Protein AF-A0A3C0DWE8-F1 (afdb_monomer)

Radius of gyration: 32.9 Å; Cα contacts (8 Å, |Δi|>4): 501; chains: 1; bounding box: 62×94×126 Å

Secondary structure (DSSP, 8-state):
-------------------------------PPPP-------PPPP-----------------------------------------------PPP---------------------------------------EEEEEE-S-TTTHHHHHHHHTTSS--STT---HHHHHHT-EEEEEE--HHHHHHHHHTTS-SEEEEETTTTHHHHTTS-EEEEEEEE--SS-EEEEEETT--SGGGGTTSEEEE-TTSHHHHHHHHHHHHTT--GGGSEEEE--HHHHHHHHHTT-TT-SEEEEETTHHHHHHHH-TTEEEEEEGGGSTTTS-EEEEEEHHHHTSTTHHHHHHHHHHHHHHHHHHHHSTTTHHHHHHHHHHTT-SS--

pLDDT: mean 72.61, std 31.86, range [21.22, 98.81]

Nearest PDB structures (foldseek):
  6ssy-assembly2_B  TM=7.743E-01  e=1.426E-15  Escherichia coli K-12
  3uif-assembly1_A  TM=6.986E-01  e=6.547E-12  Methylobacillus flagellatus KT
  4gvo-assembly2_B  TM=5.939E-01  e=5.013E-10  Listeria monocytogenes EGD-e
  5uh0-assembly3_B-2  TM=6.344E-01  e=5.886E-08  Yersinia pestis
  4c0r-assembly1_A  TM=5.303E-01  e=1.249E-06  Streptococcus mutans

Sequence (383 aa):
MRCELRHVSHARWLEPIARCRRLSSLSTLAIPRLPTSSTRYLVWPKGWKWRKTVQASRRRPRKKEATAFCRNRFSLFPGEGDFFGPILIINSKMKYIKEKTTWSVLLGCVALITINGCGNQQSTPSEGADVKTIPSFSLAWSEYPSWSVFGVADMTGVINGKKGELGPVEEKWGVDIELKEAEYDPCLAMYGAGQCDAVCITNMDILSPATGRPGVMILPTSTSDGADACLVTADIKSIQDLKGKKVYGLEKSVSEYCFVRNLELLNQKEEDFEFANMDPGAAALAMQQKQAAQQAIVVWNPFVMETLGKREDVRVLFDSTKIPNEIIDSVVVAKASLEKKGGEAFACAVIEAYYEVNKALADTAKRDETLIAIGEKFSNLGL

Structure (mmCIF, N/CA/C/O backbone):
data_AF-A0A3C0DWE8-F1
#
_entry.id   AF-A0A3C0DWE8-F1
#
loop_
_atom_site.group_PDB
_atom_site.id
_atom_site.type_symbol
_atom_site.label_atom_id
_atom_site.label_alt_id
_atom_site.label_comp_id
_atom_site.label_asym_id
_atom_site.label_entity_id
_atom_site.label_seq_id
_atom_site.pdbx_PDB_ins_code
_atom_site.Cartn_x
_atom_site.Cartn_y
_atom_site.Cartn_z
_atom_site.occupancy
_atom_site.B_iso_or_equiv
_atom_site.auth_seq_id
_atom_site.auth_comp_id
_atom_site.auth_asym_id
_atom_site.auth_atom_id
_atom_site.pdbx_PDB_model_num
ATOM 1 N N . MET A 1 1 ? -27.548 -38.115 9.853 1.00 34.09 1 MET A N 1
ATOM 2 C CA . MET A 1 1 ? -26.412 -39.024 9.574 1.00 34.09 1 MET A CA 1
ATOM 3 C C . MET A 1 1 ? -25.131 -38.343 10.027 1.00 34.09 1 MET A C 1
ATOM 5 O O . MET A 1 1 ? -25.074 -37.123 9.992 1.00 34.09 1 MET A O 1
ATOM 9 N N . ARG A 1 2 ? -24.195 -39.120 10.578 1.00 23.36 2 ARG A N 1
ATOM 10 C CA . ARG A 1 2 ? -23.039 -38.660 11.359 1.00 23.36 2 ARG A CA 1
ATOM 11 C C . ARG A 1 2 ? -22.029 -37.847 10.549 1.00 23.36 2 ARG A C 1
ATOM 13 O O . ARG A 1 2 ? -21.766 -38.142 9.392 1.00 23.36 2 ARG A O 1
ATOM 20 N N . CYS A 1 3 ? -21.453 -36.887 11.262 1.00 21.22 3 CYS A N 1
ATOM 21 C CA . CYS A 1 3 ? -20.235 -36.149 10.971 1.00 21.22 3 CYS A CA 1
ATOM 22 C C . CYS A 1 3 ? -19.016 -37.095 11.026 1.00 21.22 3 CYS A C 1
ATOM 24 O O . CYS A 1 3 ? -18.876 -37.834 12.001 1.00 21.22 3 CYS A O 1
ATOM 26 N N . GLU A 1 4 ? -18.135 -37.052 10.025 1.00 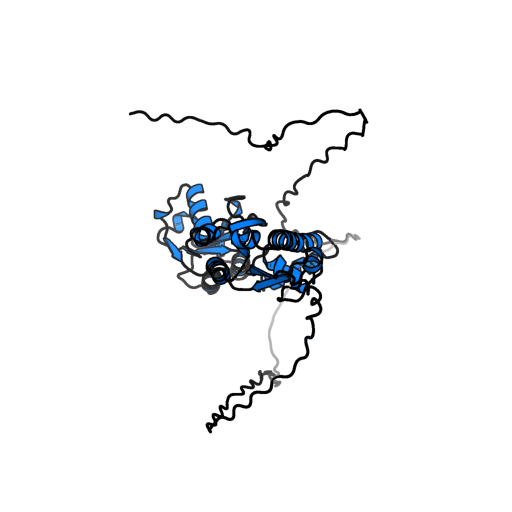23.45 4 GLU A N 1
ATOM 27 C CA . GLU A 1 4 ? -16.753 -37.540 10.134 1.00 23.45 4 GLU A CA 1
ATOM 28 C C . GLU A 1 4 ? -15.798 -36.373 9.857 1.00 23.45 4 GLU A C 1
ATOM 30 O O . GLU A 1 4 ? -15.582 -35.969 8.717 1.00 23.45 4 GLU A O 1
ATOM 35 N N . LEU A 1 5 ? -15.224 -35.837 10.934 1.00 25.58 5 LEU A N 1
ATOM 36 C CA . LEU A 1 5 ? -14.040 -34.985 10.916 1.00 25.58 5 LEU A CA 1
ATOM 37 C C . LEU A 1 5 ? -12.811 -35.885 10.751 1.00 25.58 5 LEU A C 1
ATOM 39 O O . LEU A 1 5 ? -12.548 -36.732 11.607 1.00 25.58 5 LEU A O 1
ATOM 43 N N . ARG A 1 6 ? -12.030 -35.692 9.683 1.00 24.88 6 ARG A N 1
ATOM 44 C CA . ARG A 1 6 ? -10.665 -36.230 9.594 1.00 24.88 6 ARG A CA 1
ATOM 45 C C . ARG A 1 6 ? -9.665 -35.117 9.862 1.00 24.88 6 ARG A C 1
ATOM 47 O O . ARG A 1 6 ? -9.543 -34.174 9.089 1.00 24.88 6 ARG A O 1
ATOM 54 N N . HIS A 1 7 ? -8.940 -35.274 10.965 1.00 26.05 7 HIS A N 1
ATOM 55 C CA . HIS A 1 7 ? -7.689 -34.582 11.235 1.00 26.05 7 HIS A CA 1
ATOM 56 C C . HIS A 1 7 ? -6.673 -34.882 10.125 1.00 26.05 7 HIS A C 1
ATOM 58 O O . HIS A 1 7 ? -6.393 -36.049 9.850 1.00 26.05 7 HIS A O 1
ATOM 64 N N . VAL A 1 8 ? -6.069 -33.842 9.549 1.00 27.02 8 VAL A N 1
ATOM 65 C CA . VAL A 1 8 ? -4.832 -33.964 8.768 1.00 27.02 8 VAL A CA 1
ATOM 66 C C . VAL A 1 8 ? -3.793 -33.030 9.380 1.00 27.02 8 VAL A C 1
ATOM 68 O O . VAL A 1 8 ? -3.957 -31.813 9.426 1.00 27.02 8 VAL A O 1
ATOM 71 N N . SER A 1 9 ? -2.745 -33.644 9.921 1.00 26.23 9 SER A N 1
ATOM 72 C CA . SER A 1 9 ? -1.577 -33.004 10.515 1.00 26.23 9 SER A CA 1
ATOM 73 C C . SER A 1 9 ? -0.694 -32.351 9.451 1.00 26.23 9 SER A C 1
ATOM 75 O O . SER A 1 9 ? -0.442 -32.939 8.400 1.00 26.23 9 SER A O 1
ATOM 77 N N . HIS A 1 10 ? -0.169 -31.170 9.772 1.00 27.11 10 HIS A N 1
ATOM 78 C CA . HIS A 1 10 ? 0.856 -30.462 9.009 1.00 27.11 10 HIS A CA 1
ATOM 79 C C . HIS A 1 10 ? 2.147 -31.286 8.876 1.00 27.11 10 HIS A C 1
ATOM 81 O O . HIS A 1 10 ? 2.723 -31.662 9.894 1.00 27.11 10 HIS A O 1
ATOM 87 N N . ALA A 1 11 ? 2.614 -31.510 7.642 1.00 26.88 11 ALA A N 1
ATOM 88 C CA . ALA A 1 11 ? 4.026 -31.521 7.224 1.00 26.88 11 ALA A CA 1
ATOM 89 C C . ALA A 1 11 ? 4.152 -32.009 5.766 1.00 26.88 11 ALA A C 1
ATOM 91 O O . ALA A 1 11 ? 3.457 -32.937 5.368 1.00 26.88 11 ALA A O 1
ATOM 92 N N . ARG A 1 12 ? 5.137 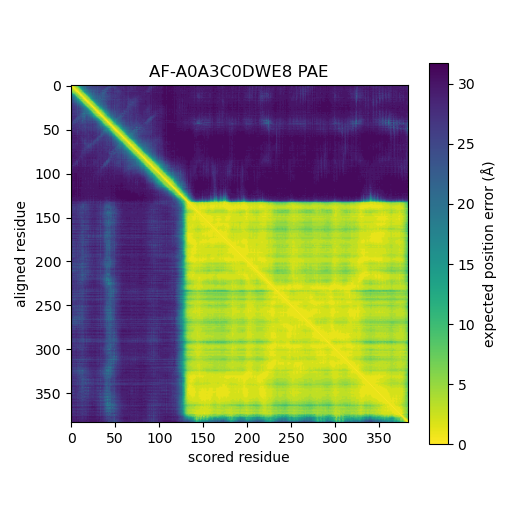-31.454 5.042 1.00 26.88 12 ARG A N 1
ATOM 93 C CA . ARG A 1 12 ? 5.610 -31.779 3.675 1.00 26.88 12 ARG A CA 1
ATOM 94 C C . ARG A 1 12 ? 4.849 -31.161 2.505 1.00 26.88 12 ARG A C 1
ATOM 96 O O . ARG A 1 12 ? 4.025 -31.829 1.902 1.00 26.88 12 ARG A O 1
ATOM 103 N N . TRP A 1 13 ? 5.298 -29.981 2.081 1.00 22.69 13 TRP A N 1
ATOM 104 C CA . TRP A 1 13 ? 5.402 -29.630 0.659 1.00 22.69 13 TRP A CA 1
ATOM 105 C C . TRP A 1 13 ? 6.590 -28.682 0.453 1.00 22.69 13 TRP A C 1
ATOM 107 O O . TRP A 1 13 ? 6.442 -27.470 0.493 1.00 22.69 13 TRP A O 1
ATOM 117 N N . LEU A 1 14 ? 7.781 -29.253 0.272 1.00 26.53 14 LEU A N 1
ATOM 118 C CA . LEU A 1 14 ? 8.934 -28.615 -0.367 1.00 26.53 14 LEU A CA 1
ATOM 119 C C . LEU A 1 14 ? 9.733 -29.732 -1.044 1.00 26.53 14 LEU A C 1
ATOM 121 O O . LEU A 1 14 ? 10.544 -30.381 -0.396 1.00 26.53 14 LEU A O 1
ATOM 125 N N . GLU A 1 15 ? 9.463 -29.987 -2.323 1.00 26.44 15 GLU A N 1
ATOM 126 C CA . GLU A 1 15 ? 10.469 -30.494 -3.262 1.00 26.44 15 GLU A CA 1
ATOM 127 C C . GLU A 1 15 ? 10.006 -30.237 -4.714 1.00 26.44 15 GLU A C 1
ATOM 129 O O . GLU A 1 15 ? 8.834 -30.465 -5.029 1.00 26.44 15 GLU A O 1
ATOM 134 N N . PRO A 1 16 ? 10.886 -29.720 -5.594 1.00 31.20 16 PRO A N 1
ATOM 135 C CA . PRO A 1 16 ? 10.523 -29.308 -6.943 1.00 31.20 16 PRO A CA 1
ATOM 136 C C . PRO A 1 16 ? 10.470 -30.478 -7.934 1.00 31.20 16 PRO A C 1
ATOM 138 O O . PRO A 1 16 ? 11.300 -31.387 -7.939 1.00 31.20 16 PRO A O 1
ATOM 141 N N . ILE A 1 17 ? 9.492 -30.402 -8.835 1.00 26.94 17 ILE A N 1
ATOM 142 C CA . ILE A 1 17 ? 9.317 -31.296 -9.978 1.00 26.94 17 ILE A CA 1
ATOM 143 C C . ILE A 1 17 ? 10.452 -31.045 -10.981 1.00 26.94 17 ILE A C 1
ATOM 145 O O . ILE A 1 17 ? 10.429 -30.076 -11.733 1.00 26.94 17 ILE A O 1
ATOM 149 N N . ALA A 1 18 ? 11.419 -31.959 -11.035 1.00 27.20 18 ALA A N 1
ATOM 150 C CA . ALA A 1 18 ? 12.337 -32.103 -12.160 1.00 27.20 18 ALA A CA 1
ATOM 151 C C . ALA A 1 18 ? 12.324 -33.565 -12.631 1.00 27.20 18 ALA A C 1
ATOM 153 O O . ALA A 1 18 ? 12.910 -34.457 -12.020 1.00 27.20 18 ALA A O 1
ATOM 154 N N . ARG A 1 19 ? 11.631 -33.829 -13.742 1.00 24.64 19 ARG A N 1
ATOM 155 C CA . ARG A 1 19 ? 11.752 -35.076 -14.508 1.00 24.64 19 ARG A CA 1
ATOM 156 C C . ARG A 1 19 ? 11.878 -34.731 -15.986 1.00 24.64 19 ARG A C 1
ATOM 158 O O . ARG A 1 19 ? 10.879 -34.572 -16.673 1.00 24.64 19 ARG A O 1
ATOM 165 N N . CYS A 1 20 ? 13.110 -34.714 -16.485 1.00 23.84 20 CYS A N 1
ATOM 166 C CA . CYS A 1 20 ? 13.383 -35.053 -17.876 1.00 23.84 20 CYS A CA 1
ATOM 167 C C . CYS A 1 20 ? 14.560 -36.036 -17.915 1.00 23.84 20 CYS A C 1
ATOM 169 O O . CYS A 1 20 ? 15.539 -35.898 -17.184 1.00 23.84 20 CYS A O 1
ATOM 171 N N . ARG A 1 21 ? 14.377 -37.125 -18.663 1.00 26.77 21 ARG A N 1
ATOM 172 C CA . ARG A 1 21 ? 15.218 -38.328 -18.663 1.00 26.77 21 ARG A CA 1
ATOM 173 C C . ARG A 1 21 ? 16.456 -38.161 -19.550 1.00 26.77 21 ARG A C 1
ATOM 175 O O . ARG A 1 21 ? 16.325 -37.696 -20.669 1.00 26.77 21 ARG A O 1
ATOM 182 N N . ARG A 1 22 ? 17.552 -38.772 -19.071 1.00 25.89 22 ARG A N 1
ATOM 183 C CA . ARG A 1 22 ? 18.674 -39.425 -19.786 1.00 25.89 22 ARG A CA 1
ATOM 184 C C . ARG A 1 22 ? 19.450 -38.592 -20.810 1.00 25.89 22 ARG A C 1
ATOM 186 O O . ARG A 1 22 ? 18.947 -38.333 -21.889 1.00 25.89 22 ARG A O 1
ATOM 193 N N . LEU A 1 23 ? 20.752 -38.455 -20.553 1.00 26.20 23 LEU A N 1
ATOM 194 C CA . LEU A 1 23 ? 21.802 -39.033 -21.400 1.00 26.20 23 LEU A CA 1
ATOM 195 C C . LEU A 1 23 ? 23.099 -39.223 -20.589 1.00 26.20 23 LEU A C 1
ATOM 197 O O . LEU A 1 23 ? 23.288 -38.655 -19.519 1.00 26.20 23 LEU A O 1
ATOM 201 N N . SER A 1 24 ? 23.886 -40.166 -21.077 1.00 27.47 24 SER A N 1
ATOM 202 C CA . SER A 1 24 ? 25.003 -40.920 -20.508 1.00 27.47 24 SER A CA 1
ATOM 203 C C . SER A 1 24 ? 26.304 -40.158 -20.219 1.00 27.47 24 SER A C 1
ATOM 205 O O . SER A 1 24 ? 26.680 -39.265 -20.964 1.00 27.47 24 SER A O 1
ATOM 207 N N . SER A 1 25 ? 27.024 -40.684 -19.216 1.00 26.20 25 SER A N 1
ATOM 208 C CA . SER A 1 25 ? 28.490 -40.828 -19.100 1.00 26.20 25 SER A CA 1
ATOM 209 C C . SER A 1 25 ? 29.382 -39.592 -19.254 1.00 26.20 25 SER A C 1
ATOM 211 O O . SER A 1 25 ? 29.563 -39.114 -20.366 1.00 26.20 25 SER A O 1
ATOM 213 N N . LEU A 1 26 ? 30.100 -39.224 -18.183 1.00 28.22 26 LEU A N 1
ATOM 214 C CA . LEU A 1 26 ? 31.572 -39.302 -18.116 1.00 28.22 26 LEU A CA 1
ATOM 215 C C . LEU A 1 26 ? 32.127 -38.675 -16.822 1.00 28.22 26 LEU A C 1
ATOM 217 O O . LEU A 1 26 ? 31.764 -37.570 -16.440 1.00 28.22 26 LEU A O 1
ATOM 221 N N . SER A 1 27 ? 33.056 -39.422 -16.217 1.00 28.22 27 SER A N 1
ATOM 222 C CA . SER A 1 27 ? 34.203 -39.001 -15.393 1.00 28.22 27 SER A CA 1
ATOM 223 C C . SER A 1 27 ? 34.008 -38.137 -14.137 1.00 28.22 27 SER A C 1
ATOM 225 O O . SER A 1 27 ? 33.686 -36.956 -14.155 1.00 28.22 27 SER A O 1
ATOM 227 N N . THR A 1 28 ? 34.384 -38.781 -13.036 1.00 28.92 28 THR A N 1
ATOM 228 C CA . THR A 1 28 ? 34.726 -38.297 -11.702 1.00 28.92 28 THR A CA 1
ATOM 229 C C . THR A 1 28 ? 35.660 -37.081 -11.720 1.00 28.92 28 THR A C 1
ATOM 231 O O . THR A 1 28 ? 36.790 -37.171 -12.195 1.00 28.92 28 THR A O 1
ATOM 234 N N . LEU A 1 29 ? 35.233 -35.981 -11.101 1.00 27.66 29 LEU A N 1
ATOM 235 C CA . LEU A 1 29 ? 36.116 -34.926 -10.601 1.00 27.66 29 LEU A CA 1
ATOM 236 C C . LEU A 1 29 ? 35.525 -34.384 -9.297 1.00 27.66 29 LEU A C 1
ATOM 238 O O . LEU A 1 29 ? 34.410 -33.869 -9.258 1.00 27.66 29 LEU A O 1
ATOM 242 N N . ALA A 1 30 ? 36.261 -34.589 -8.207 1.00 28.20 30 ALA A N 1
ATOM 243 C CA . ALA A 1 30 ? 35.917 -34.110 -6.878 1.00 28.20 30 ALA A CA 1
ATOM 244 C C . ALA A 1 30 ? 36.151 -32.594 -6.786 1.00 28.20 30 ALA A C 1
ATOM 246 O O . ALA A 1 30 ? 37.237 -32.123 -7.116 1.00 28.20 30 ALA A O 1
ATOM 247 N N . ILE A 1 31 ? 35.154 -31.848 -6.299 1.00 26.75 31 ILE A N 1
ATOM 248 C CA . ILE A 1 31 ? 35.262 -30.429 -5.920 1.00 26.75 31 ILE A CA 1
ATOM 249 C C . ILE A 1 31 ? 34.577 -30.243 -4.543 1.00 26.75 31 ILE A C 1
ATOM 251 O O . ILE A 1 31 ? 33.601 -30.944 -4.259 1.00 26.75 31 ILE A O 1
ATOM 255 N N . PRO A 1 32 ? 35.111 -29.390 -3.641 1.00 27.88 32 PRO A N 1
ATOM 256 C CA . PRO A 1 32 ? 34.889 -29.468 -2.194 1.00 27.88 32 PRO A CA 1
ATOM 257 C C . PRO A 1 32 ? 33.515 -28.966 -1.730 1.00 27.88 32 PRO A C 1
ATOM 259 O O . PRO A 1 32 ? 32.892 -28.116 -2.362 1.00 27.88 32 PRO A O 1
ATOM 262 N N . ARG A 1 33 ? 33.081 -29.451 -0.557 1.00 26.48 33 ARG A N 1
ATOM 263 C CA . ARG A 1 33 ? 31.878 -28.987 0.156 1.00 26.48 33 ARG A CA 1
ATOM 264 C C . ARG A 1 33 ? 31.981 -27.494 0.496 1.00 26.48 33 ARG A C 1
ATOM 266 O O . ARG A 1 33 ? 32.896 -27.094 1.212 1.00 26.48 33 ARG A O 1
ATOM 273 N N . LEU A 1 34 ? 31.005 -26.707 0.046 1.00 27.05 34 LEU A N 1
ATOM 274 C CA . LEU A 1 34 ? 30.763 -25.342 0.521 1.00 27.05 34 LEU A CA 1
ATOM 275 C C . LEU A 1 34 ? 30.101 -25.368 1.915 1.00 27.05 34 LEU A C 1
ATOM 277 O O . LEU A 1 34 ? 29.286 -26.256 2.183 1.00 27.05 34 LEU A O 1
ATOM 281 N N . PRO A 1 35 ? 30.433 -24.421 2.810 1.00 27.17 35 PRO A N 1
ATOM 282 C CA . PRO A 1 35 ? 29.848 -24.350 4.141 1.00 27.17 35 PRO A CA 1
ATOM 283 C C . PRO A 1 35 ? 28.398 -23.857 4.076 1.00 27.17 35 PRO A C 1
ATOM 285 O O . PRO A 1 35 ? 28.081 -22.873 3.413 1.00 27.17 35 PRO A O 1
ATOM 288 N N . THR A 1 36 ? 27.519 -24.531 4.812 1.00 28.77 36 THR A N 1
ATOM 289 C CA . THR A 1 36 ? 26.145 -24.099 5.080 1.00 28.77 36 THR A CA 1
ATOM 290 C C . THR A 1 36 ? 26.163 -22.839 5.947 1.00 28.77 36 THR A C 1
ATOM 292 O O . THR A 1 36 ? 26.389 -22.929 7.157 1.00 28.77 36 THR A O 1
ATOM 295 N N . SER A 1 37 ? 25.924 -21.667 5.361 1.00 26.41 37 SER A N 1
ATOM 296 C CA . SER A 1 37 ? 25.549 -20.476 6.122 1.00 26.41 37 SER A CA 1
ATOM 297 C C . SER A 1 37 ? 24.045 -20.519 6.388 1.00 26.41 37 SER A C 1
ATOM 299 O O . SER A 1 37 ? 23.213 -20.528 5.485 1.00 26.41 37 SER A O 1
ATOM 301 N N . SER A 1 38 ? 23.688 -20.590 7.664 1.00 26.97 38 SER A N 1
ATOM 302 C CA . SER A 1 38 ? 22.331 -20.362 8.132 1.00 26.97 38 SER A CA 1
ATOM 303 C C . SER A 1 38 ? 21.996 -18.880 7.973 1.00 26.97 38 SER A C 1
ATOM 305 O O . SER A 1 38 ? 22.548 -18.025 8.668 1.00 26.97 38 SER A O 1
ATOM 307 N N . THR A 1 39 ? 21.083 -18.562 7.059 1.00 24.66 39 THR A N 1
ATOM 308 C CA . THR A 1 39 ? 20.461 -17.239 6.983 1.00 24.66 39 THR A CA 1
ATOM 309 C C . THR A 1 39 ? 19.648 -17.031 8.259 1.00 24.66 39 THR A C 1
ATOM 311 O O . THR A 1 39 ? 18.575 -17.607 8.436 1.00 24.66 39 THR A O 1
ATOM 314 N N . ARG A 1 40 ? 20.187 -16.254 9.202 1.00 23.80 40 ARG A N 1
ATOM 315 C CA . ARG A 1 40 ? 19.415 -15.734 10.333 1.00 23.80 40 ARG A CA 1
ATOM 316 C C . ARG A 1 40 ? 18.545 -14.601 9.810 1.00 23.80 40 ARG A C 1
ATOM 318 O O . ARG A 1 40 ? 19.070 -13.569 9.406 1.00 23.80 40 ARG A O 1
ATOM 325 N N . TYR A 1 41 ? 17.234 -14.793 9.842 1.00 24.28 41 TYR A N 1
ATOM 326 C CA . TYR A 1 41 ? 16.282 -13.696 9.724 1.00 24.28 41 TYR A CA 1
ATOM 327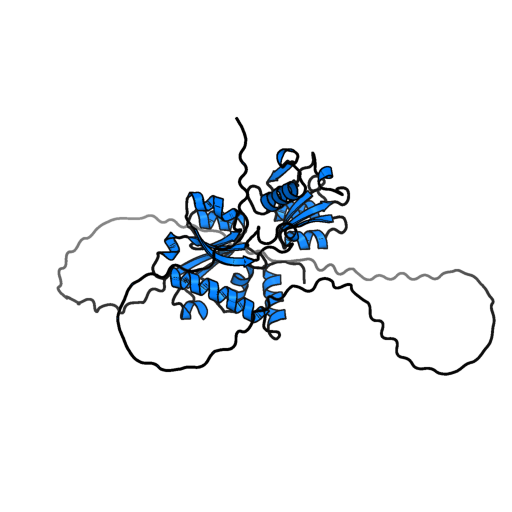 C C . TYR A 1 41 ? 16.474 -12.752 10.916 1.00 24.28 41 TYR A C 1
ATOM 329 O O . TYR A 1 41 ? 16.528 -13.197 12.068 1.00 24.28 41 TYR A O 1
ATOM 337 N N . LEU A 1 42 ? 16.623 -11.456 10.639 1.00 23.64 42 LEU A N 1
ATOM 338 C CA . LEU A 1 42 ? 16.611 -10.425 11.669 1.00 23.64 42 LEU A CA 1
ATOM 339 C C . LEU A 1 42 ? 15.186 -10.309 12.217 1.00 23.64 42 LEU A C 1
ATOM 341 O O . LEU A 1 42 ? 14.267 -9.896 11.519 1.00 23.64 42 LEU A O 1
ATOM 345 N N . VAL A 1 43 ? 15.022 -10.690 13.480 1.00 24.22 43 VAL A N 1
ATOM 346 C CA . VAL A 1 43 ? 13.848 -10.375 14.294 1.00 24.22 43 VAL A CA 1
ATOM 347 C C . VAL A 1 43 ? 14.019 -8.944 14.807 1.00 24.22 43 VAL A C 1
ATOM 349 O O . VAL A 1 43 ? 15.061 -8.620 15.382 1.00 24.22 43 VAL A O 1
ATOM 352 N N . TRP A 1 44 ? 13.009 -8.095 14.613 1.00 25.06 44 TRP A N 1
ATOM 353 C CA . TRP A 1 44 ? 12.985 -6.724 15.128 1.00 25.06 44 TRP A CA 1
ATOM 354 C C . TRP A 1 44 ? 13.130 -6.712 16.665 1.00 25.06 44 TRP A C 1
ATOM 356 O O . TRP A 1 44 ? 12.429 -7.470 17.349 1.00 25.06 44 TRP A O 1
ATOM 366 N N . PRO A 1 45 ? 14.013 -5.890 17.266 1.00 25.95 45 PRO A N 1
ATOM 367 C CA . PRO A 1 45 ? 14.139 -5.854 18.714 1.00 25.95 45 PRO A CA 1
ATOM 368 C C . PRO A 1 45 ? 12.906 -5.204 19.354 1.00 25.95 45 PRO A C 1
ATOM 370 O O . PRO A 1 45 ? 12.600 -4.033 19.131 1.00 25.95 45 PRO A O 1
ATOM 373 N N . LYS A 1 46 ? 12.220 -5.958 20.219 1.00 27.78 46 LYS A N 1
ATOM 374 C CA . LYS A 1 46 ? 11.170 -5.439 21.104 1.00 27.78 46 LYS A CA 1
ATOM 375 C C . LYS A 1 46 ? 11.761 -4.473 22.140 1.00 27.78 46 LYS A C 1
ATOM 377 O O . LYS A 1 46 ? 12.607 -4.867 22.937 1.00 27.78 46 LYS A O 1
ATOM 382 N N . GLY A 1 47 ? 11.200 -3.265 22.204 1.00 28.02 47 GLY A N 1
ATOM 383 C CA . GLY A 1 47 ? 11.159 -2.433 23.409 1.00 28.02 47 GLY A CA 1
ATOM 384 C C . GLY A 1 47 ? 12.306 -1.440 23.582 1.00 28.02 47 GLY A C 1
ATOM 385 O O . GLY A 1 47 ? 13.350 -1.773 24.133 1.00 28.02 47 GLY A O 1
ATOM 386 N N . TRP A 1 48 ? 12.053 -0.174 23.246 1.00 24.39 48 TRP A N 1
ATOM 387 C CA . TRP A 1 48 ? 12.845 0.954 23.737 1.00 24.39 48 TRP A CA 1
ATOM 388 C C . TRP A 1 48 ? 11.961 1.844 24.613 1.00 24.39 48 TRP A C 1
ATOM 390 O O . TRP A 1 48 ? 11.013 2.472 24.152 1.00 24.39 48 TRP A O 1
ATOM 400 N N . LYS A 1 49 ? 12.268 1.867 25.916 1.00 26.88 49 LYS A N 1
ATOM 401 C CA . LYS A 1 49 ? 11.800 2.895 26.852 1.00 26.88 49 LYS A CA 1
ATOM 402 C C . LYS A 1 49 ? 12.869 3.980 26.922 1.00 26.88 49 LYS A C 1
ATOM 404 O O . LYS A 1 49 ? 14.015 3.686 27.259 1.00 26.88 49 LYS A O 1
ATOM 409 N N . TRP A 1 50 ? 12.480 5.225 26.674 1.00 24.02 50 TRP A N 1
ATOM 410 C CA . TRP A 1 50 ? 13.340 6.393 26.842 1.00 24.02 50 TRP A CA 1
ATOM 411 C C . TRP A 1 50 ? 13.803 6.523 28.303 1.00 24.02 50 TRP A C 1
ATOM 413 O O . TRP A 1 50 ? 13.012 6.819 29.199 1.00 24.02 50 TRP A O 1
ATOM 423 N N . ARG A 1 51 ? 15.100 6.306 28.561 1.00 23.48 51 ARG A N 1
ATOM 424 C CA . ARG A 1 51 ? 15.767 6.722 29.805 1.00 23.48 51 ARG A CA 1
ATOM 425 C C . ARG A 1 51 ? 16.489 8.041 29.550 1.00 23.48 51 ARG A C 1
ATOM 427 O O . ARG A 1 51 ? 17.435 8.088 28.774 1.00 23.48 51 ARG A O 1
ATOM 434 N N . LYS A 1 52 ? 16.083 9.098 30.260 1.00 25.31 52 LYS A N 1
ATOM 435 C CA . LYS A 1 52 ? 16.905 10.302 30.441 1.00 25.31 52 LYS A CA 1
ATOM 436 C C . LYS A 1 52 ? 18.152 9.920 31.240 1.00 25.31 52 LYS A C 1
ATOM 438 O O . LYS A 1 52 ? 18.061 9.645 32.435 1.00 25.31 52 LYS A O 1
ATOM 443 N N . THR A 1 53 ? 19.311 9.918 30.595 1.00 25.22 53 THR A N 1
ATOM 444 C CA . THR A 1 53 ? 20.599 9.782 31.281 1.00 25.22 53 THR A CA 1
ATOM 445 C C . THR A 1 53 ? 21.084 11.177 31.658 1.00 25.22 53 THR A C 1
ATOM 447 O O . THR A 1 53 ? 21.611 11.907 30.826 1.00 25.22 53 THR A O 1
ATOM 450 N N . VAL A 1 54 ? 20.873 11.573 32.915 1.00 26.58 54 VAL A N 1
ATOM 451 C CA . VAL A 1 54 ? 21.518 12.760 33.492 1.00 26.58 54 VAL A CA 1
ATOM 452 C C . VAL A 1 54 ? 22.944 12.375 33.875 1.00 26.58 54 VAL A C 1
ATOM 454 O O . VAL A 1 54 ? 23.165 11.512 34.726 1.00 26.58 54 VAL A O 1
ATOM 457 N N . GLN A 1 55 ? 23.917 13.004 33.227 1.00 25.38 55 GLN A N 1
ATOM 458 C CA . GLN A 1 55 ? 25.337 12.793 33.468 1.00 25.38 55 GLN A CA 1
ATOM 459 C C . GLN A 1 55 ? 25.755 13.579 34.724 1.00 25.38 55 GLN A C 1
ATOM 461 O O . GLN A 1 55 ? 25.985 14.783 34.681 1.00 25.38 55 GLN A O 1
ATOM 466 N N . ALA A 1 56 ? 25.817 12.905 35.874 1.00 26.39 56 ALA A N 1
ATOM 467 C CA . ALA A 1 56 ? 26.311 13.490 37.119 1.00 26.39 56 ALA A CA 1
ATOM 468 C C . ALA A 1 56 ? 27.836 13.308 37.225 1.00 26.39 56 ALA A C 1
ATOM 470 O O . ALA A 1 56 ? 28.332 12.217 37.517 1.00 26.39 56 ALA A O 1
ATOM 471 N N . SER A 1 57 ? 28.594 14.386 37.015 1.00 27.77 57 SER A N 1
ATOM 472 C CA . SER A 1 57 ? 30.035 14.421 37.270 1.00 27.77 57 SER A CA 1
ATOM 473 C C . SER A 1 57 ? 30.316 14.453 38.778 1.00 27.77 57 SER A C 1
ATOM 475 O O . SER A 1 57 ? 29.959 15.406 39.473 1.00 27.77 57 SER A O 1
ATOM 477 N N . ARG A 1 58 ? 30.992 13.424 39.299 1.00 26.41 58 ARG A N 1
ATOM 478 C CA . ARG A 1 58 ? 31.503 13.393 40.677 1.00 26.41 58 ARG A CA 1
ATOM 479 C C . ARG A 1 58 ? 32.740 14.289 40.811 1.00 26.41 58 ARG A C 1
ATOM 481 O O . ARG A 1 58 ? 33.810 13.939 40.325 1.00 26.41 58 ARG A O 1
ATOM 488 N N . ARG A 1 59 ? 32.631 15.369 41.586 1.00 26.75 59 ARG A N 1
ATOM 489 C CA . ARG A 1 59 ? 33.751 15.965 42.336 1.00 26.75 59 ARG A CA 1
ATOM 490 C C . ARG A 1 59 ? 33.282 16.245 43.768 1.00 26.75 59 ARG A C 1
ATOM 492 O O . ARG A 1 59 ? 32.358 17.017 43.978 1.00 26.75 59 ARG A O 1
ATOM 499 N N . ARG A 1 60 ? 33.905 15.589 44.755 1.00 26.47 60 ARG A N 1
ATOM 500 C CA . ARG A 1 60 ? 33.882 16.009 46.173 1.00 26.47 60 ARG A CA 1
ATOM 501 C C . ARG A 1 60 ? 34.918 17.131 46.337 1.00 26.47 60 ARG A C 1
ATOM 503 O O . ARG A 1 60 ? 35.970 17.031 45.703 1.00 26.47 60 ARG A O 1
ATOM 510 N N . PRO A 1 61 ? 34.687 18.141 47.197 1.00 32.59 61 PRO A N 1
ATOM 511 C CA . PRO A 1 61 ? 35.173 17.995 48.575 1.00 32.59 61 PRO A CA 1
ATOM 512 C C . PRO A 1 61 ? 34.369 18.712 49.689 1.00 32.59 61 PRO A C 1
ATOM 514 O O . PRO A 1 61 ? 33.717 19.721 49.473 1.00 32.59 61 PRO A O 1
ATOM 517 N N . ARG A 1 62 ? 34.604 18.198 50.908 1.00 25.28 62 ARG A N 1
ATOM 518 C CA . ARG A 1 62 ? 34.664 18.844 52.243 1.00 25.28 62 ARG A CA 1
ATOM 519 C C . ARG A 1 62 ? 33.398 19.333 52.974 1.00 25.28 62 ARG A C 1
ATOM 521 O O . ARG A 1 62 ? 32.561 20.062 52.470 1.00 25.28 62 ARG A O 1
ATOM 528 N N . LYS A 1 63 ? 33.393 18.924 54.251 1.00 26.69 63 LYS A N 1
ATOM 529 C CA . LYS A 1 63 ? 32.536 19.284 55.389 1.00 26.69 63 LYS A CA 1
ATOM 530 C C . LYS A 1 63 ? 32.594 20.781 55.738 1.00 26.69 63 LYS A C 1
ATOM 532 O O . LYS A 1 63 ? 33.682 21.349 55.659 1.00 26.69 63 LYS A O 1
ATOM 537 N N . LYS A 1 64 ? 31.470 21.311 56.245 1.00 28.20 64 LYS A N 1
ATOM 538 C CA . LYS A 1 64 ? 31.259 22.242 57.390 1.00 28.20 64 LYS A CA 1
ATOM 539 C C . LYS A 1 64 ? 29.750 22.575 57.405 1.00 28.20 64 LYS A C 1
ATOM 541 O O . LYS A 1 64 ? 29.218 22.931 56.367 1.00 28.20 64 LYS A O 1
ATOM 546 N N . GLU A 1 65 ? 28.981 22.043 58.354 1.00 26.77 65 GLU A N 1
ATO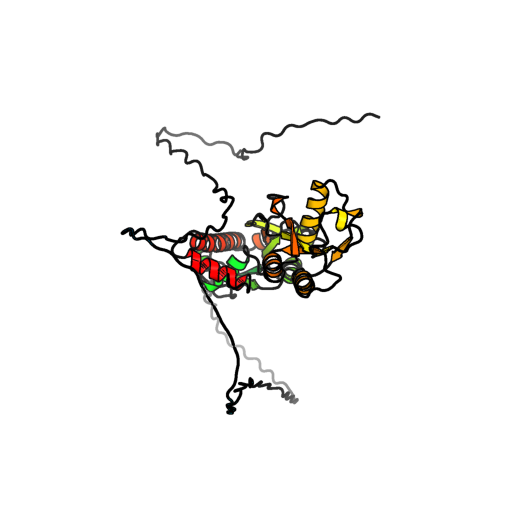M 547 C CA . GLU A 1 65 ? 28.534 22.697 59.602 1.00 26.77 65 GLU A CA 1
ATOM 548 C C . GLU A 1 65 ? 27.609 23.918 59.427 1.00 26.77 65 GLU A C 1
ATOM 550 O O . GLU A 1 65 ? 27.908 24.825 58.662 1.00 26.77 65 GLU A O 1
ATOM 555 N N . ALA A 1 66 ? 26.559 23.920 60.266 1.00 27.00 66 ALA A N 1
ATOM 556 C CA . ALA A 1 66 ? 25.859 25.073 60.849 1.00 27.00 66 ALA A CA 1
ATOM 557 C C . ALA A 1 66 ? 24.637 25.702 60.121 1.00 27.00 66 ALA A C 1
ATOM 559 O O . ALA A 1 66 ? 24.760 26.562 59.262 1.00 27.00 66 ALA A O 1
ATOM 560 N N . THR A 1 67 ? 23.452 25.286 60.602 1.00 25.38 67 THR A N 1
ATOM 561 C CA . THR A 1 67 ? 22.380 26.091 61.256 1.00 25.38 67 THR A CA 1
ATOM 562 C C . THR A 1 67 ? 21.711 27.330 60.625 1.00 25.38 67 THR A C 1
ATOM 564 O O . THR A 1 67 ? 22.359 28.223 60.103 1.00 25.38 67 THR A O 1
ATOM 567 N N . ALA A 1 68 ? 20.408 27.416 60.968 1.00 26.12 68 ALA A N 1
ATOM 568 C CA . ALA A 1 68 ? 19.501 28.576 61.096 1.00 26.12 68 ALA A CA 1
ATOM 569 C C . ALA A 1 68 ? 18.918 29.138 59.781 1.00 26.12 68 ALA A C 1
ATOM 571 O O . ALA A 1 68 ? 19.648 29.553 58.897 1.00 26.12 68 ALA A O 1
ATOM 572 N N . PHE A 1 69 ? 17.613 29.048 59.489 1.00 21.27 69 PHE A N 1
ATOM 573 C CA . PHE A 1 69 ? 16.386 29.453 60.210 1.00 21.27 69 PHE A CA 1
ATOM 574 C C . PHE A 1 69 ? 16.183 30.975 60.302 1.00 21.27 69 PHE A C 1
ATOM 576 O O . PHE A 1 69 ? 17.043 31.687 60.808 1.00 21.27 69 PHE A O 1
ATOM 583 N N . CYS A 1 70 ? 14.960 31.391 59.926 1.00 22.47 70 CYS A N 1
ATOM 584 C CA . CYS A 1 70 ? 14.329 32.714 60.074 1.00 22.47 70 CYS A CA 1
ATOM 585 C C . CYS A 1 70 ? 14.829 33.834 59.137 1.00 22.47 70 CYS A C 1
ATOM 587 O O . CYS A 1 70 ? 16.017 33.999 58.939 1.00 22.47 70 CYS A O 1
ATOM 589 N N . ARG A 1 71 ? 13.995 34.728 58.592 1.00 24.86 71 ARG A N 1
ATOM 590 C CA . ARG A 1 71 ? 12.530 34.920 58.567 1.00 24.86 71 ARG A CA 1
ATOM 591 C C . ARG A 1 71 ? 12.287 36.184 57.722 1.00 24.86 71 ARG A C 1
ATOM 593 O O . ARG A 1 71 ? 13.070 37.111 57.870 1.00 24.86 71 ARG A O 1
ATOM 600 N N . ASN A 1 72 ? 11.112 36.268 57.081 1.00 24.47 72 ASN A N 1
ATOM 601 C CA . ASN A 1 72 ? 10.304 37.496 56.901 1.00 24.47 72 ASN A CA 1
ATOM 602 C C . ASN A 1 72 ? 10.880 38.611 55.987 1.00 24.47 72 ASN A C 1
ATOM 604 O O . ASN A 1 72 ? 12.071 38.846 55.972 1.00 24.47 72 ASN A O 1
ATOM 608 N N . ARG A 1 73 ? 10.120 39.417 55.233 1.00 24.98 73 ARG A N 1
ATOM 609 C CA . ARG A 1 73 ? 8.680 39.735 55.135 1.00 24.98 73 ARG A CA 1
ATOM 610 C C . ARG A 1 73 ? 8.495 40.743 53.973 1.00 24.98 73 ARG A C 1
ATOM 612 O O . ARG A 1 73 ? 9.440 41.479 53.737 1.00 24.98 73 ARG A O 1
ATOM 619 N N . PHE A 1 74 ? 7.273 40.793 53.403 1.00 23.05 74 PHE A N 1
ATOM 620 C CA . PHE A 1 74 ? 6.494 41.948 52.857 1.00 23.05 74 PHE A CA 1
ATOM 621 C C . PHE A 1 74 ? 7.196 42.994 51.951 1.00 23.05 74 PHE A C 1
ATOM 623 O O . PHE A 1 74 ? 8.301 43.412 52.238 1.00 23.05 74 PHE A O 1
ATOM 630 N N . SER A 1 75 ? 6.614 43.647 50.940 1.00 23.72 75 SER A N 1
ATOM 631 C CA . SER A 1 75 ? 5.410 43.584 50.081 1.00 23.72 75 SER A CA 1
ATOM 632 C C . SER A 1 75 ? 5.410 44.893 49.253 1.00 23.72 75 SER A C 1
ATOM 634 O O . SER A 1 75 ? 5.823 45.892 49.825 1.00 23.72 75 SER A O 1
ATOM 636 N N . LEU A 1 76 ? 4.926 44.859 47.992 1.00 23.64 76 LEU A N 1
ATOM 637 C CA . LEU A 1 76 ? 4.131 45.866 47.214 1.00 23.64 76 LEU A CA 1
ATOM 638 C C . LEU A 1 76 ? 4.475 47.376 47.369 1.00 23.64 76 LEU A C 1
ATOM 640 O O . LEU A 1 76 ? 4.554 47.850 48.490 1.00 23.64 76 LEU A O 1
ATOM 644 N N . PHE A 1 77 ? 4.564 48.291 46.390 1.00 25.92 77 PHE A N 1
ATOM 645 C CA . PHE A 1 77 ? 4.225 48.543 44.958 1.00 25.92 77 PHE A CA 1
ATOM 646 C C . PHE A 1 77 ? 4.895 49.936 44.629 1.00 25.92 77 PHE A C 1
ATOM 648 O O . PHE A 1 77 ? 5.575 50.451 45.519 1.00 25.92 77 PHE A O 1
ATOM 655 N N . PRO A 1 78 ? 4.597 50.714 43.555 1.00 41.34 78 PRO A N 1
ATOM 656 C CA . PRO A 1 78 ? 4.434 50.492 42.104 1.00 41.34 78 PRO A CA 1
ATOM 657 C C . PRO A 1 78 ? 5.358 51.439 41.265 1.00 41.34 78 PRO A C 1
ATOM 659 O O . PRO A 1 78 ? 6.101 52.241 41.824 1.00 41.34 78 PRO A O 1
ATOM 662 N N . GLY A 1 79 ? 5.289 51.404 39.925 1.00 24.14 79 GLY A N 1
ATOM 663 C CA . GLY A 1 79 ? 5.893 52.434 39.057 1.00 24.14 79 GLY A CA 1
ATOM 664 C C . GLY A 1 79 ? 5.650 52.206 37.558 1.00 24.14 79 GLY A C 1
ATOM 665 O O . GLY A 1 79 ? 5.884 51.112 37.061 1.00 24.14 79 GLY A O 1
ATOM 666 N N . GLU A 1 80 ? 5.138 53.242 36.895 1.00 28.59 80 GLU A N 1
ATOM 667 C CA . GLU A 1 80 ? 4.581 53.335 35.534 1.00 28.59 80 GLU A CA 1
ATOM 668 C C . GLU A 1 80 ? 5.604 53.239 34.382 1.00 28.59 80 GLU A C 1
ATOM 670 O O . GLU A 1 80 ? 6.801 53.443 34.578 1.00 28.59 80 GLU A O 1
ATOM 675 N N . GLY A 1 81 ? 5.101 53.030 33.155 1.00 26.98 81 GLY A N 1
ATOM 676 C CA . GLY A 1 81 ? 5.833 53.318 31.917 1.00 26.98 81 GLY A CA 1
ATOM 677 C C . GLY A 1 81 ? 5.208 52.719 30.650 1.00 26.98 81 GLY A C 1
ATOM 678 O O . GLY A 1 81 ? 5.582 51.622 30.246 1.00 26.98 81 GLY A O 1
ATOM 679 N N . ASP A 1 82 ? 4.294 53.456 30.011 1.00 28.00 82 ASP A N 1
ATOM 680 C CA . ASP A 1 82 ? 3.878 53.262 28.611 1.00 28.00 82 ASP A CA 1
ATOM 681 C C . ASP A 1 82 ? 5.047 53.536 27.651 1.00 28.00 82 ASP A C 1
ATOM 683 O O . ASP A 1 82 ? 5.745 54.524 27.850 1.00 28.00 82 ASP A O 1
ATOM 687 N N . PHE A 1 83 ? 5.213 52.762 26.566 1.00 26.84 83 PHE A N 1
ATOM 688 C CA . PHE A 1 83 ? 5.663 53.296 25.267 1.00 26.84 83 PHE A CA 1
ATOM 689 C C . PHE A 1 83 ? 5.376 52.336 24.093 1.00 26.84 83 PHE A C 1
ATOM 691 O O . PHE A 1 83 ? 5.573 51.126 24.161 1.00 26.84 83 PHE A O 1
ATOM 698 N N . PHE A 1 84 ? 4.899 52.948 23.009 1.00 25.92 84 PHE A N 1
ATOM 699 C CA . PHE A 1 84 ? 4.496 52.415 21.706 1.00 25.92 84 PHE A CA 1
ATOM 700 C C . PHE A 1 84 ? 5.599 51.664 20.926 1.00 25.92 84 PHE A C 1
ATOM 702 O O . PHE A 1 84 ? 6.755 52.080 20.926 1.00 25.92 84 PHE A O 1
ATOM 709 N N . GLY A 1 85 ? 5.206 50.669 20.116 1.00 26.02 85 GLY A N 1
ATOM 710 C CA . GLY A 1 85 ? 6.022 50.116 19.021 1.00 26.02 85 GLY A CA 1
ATOM 711 C C . GLY A 1 85 ? 5.292 49.019 18.219 1.00 26.02 85 GLY A C 1
ATOM 712 O O . GLY A 1 85 ? 4.775 48.094 18.838 1.00 26.02 85 GLY A O 1
ATOM 713 N N . PRO A 1 86 ? 5.182 49.110 16.877 1.00 33.81 86 PRO A N 1
ATOM 714 C CA . PRO A 1 86 ? 4.128 48.446 16.105 1.00 33.81 86 PRO A CA 1
ATOM 715 C C . PRO A 1 86 ? 4.395 46.987 15.704 1.00 33.81 86 PRO A C 1
ATOM 717 O O . PRO A 1 86 ? 5.517 46.560 15.443 1.00 33.81 86 PRO A O 1
ATOM 720 N N . ILE A 1 87 ? 3.276 46.273 15.562 1.00 26.75 87 ILE A N 1
ATOM 721 C CA . ILE A 1 87 ? 3.102 44.969 14.920 1.00 26.75 87 ILE A CA 1
ATOM 722 C C . ILE A 1 87 ? 3.439 45.097 13.426 1.00 26.75 87 ILE A C 1
ATOM 724 O O . ILE A 1 87 ? 2.753 45.807 12.690 1.00 26.75 87 ILE A O 1
ATOM 728 N N . LEU A 1 88 ? 4.461 44.373 12.962 1.00 23.73 88 LEU A N 1
ATOM 729 C CA . LEU A 1 88 ? 4.720 44.178 11.537 1.00 23.73 88 LEU A CA 1
ATOM 730 C C . LEU A 1 88 ? 3.949 42.939 11.056 1.00 23.73 88 LEU A C 1
ATOM 732 O O . LEU A 1 88 ? 4.386 41.802 11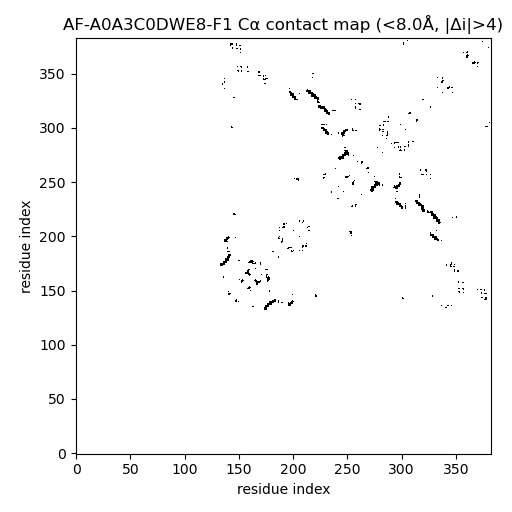.220 1.00 23.73 88 LEU A O 1
ATOM 736 N N . ILE A 1 89 ? 2.777 43.179 10.470 1.00 28.34 89 ILE A N 1
ATOM 737 C CA . ILE A 1 89 ? 2.033 42.202 9.672 1.00 28.34 89 ILE A CA 1
ATOM 738 C C . ILE A 1 89 ? 2.720 42.125 8.305 1.00 28.34 89 ILE A C 1
ATOM 740 O O . ILE A 1 89 ? 2.597 43.050 7.502 1.00 28.34 89 ILE A O 1
ATOM 744 N N . ILE A 1 90 ? 3.427 41.032 8.011 1.00 27.42 90 ILE A N 1
ATOM 745 C CA . ILE A 1 90 ? 3.827 40.727 6.633 1.00 27.42 90 ILE A CA 1
ATOM 746 C C . ILE A 1 90 ? 2.662 39.988 5.986 1.00 27.42 90 ILE A C 1
ATOM 748 O O . ILE A 1 90 ? 2.414 38.813 6.243 1.00 27.42 90 ILE A O 1
ATOM 752 N N . ASN A 1 91 ? 1.913 40.739 5.184 1.00 26.36 91 ASN A N 1
ATOM 753 C CA . ASN A 1 91 ? 0.794 40.244 4.409 1.00 26.36 91 ASN A CA 1
ATOM 754 C C . ASN A 1 91 ? 1.272 39.773 3.029 1.00 26.36 91 ASN A C 1
ATOM 756 O O . ASN A 1 91 ? 2.092 40.414 2.369 1.00 26.36 91 ASN A O 1
ATOM 760 N N . SER A 1 92 ? 0.708 38.644 2.621 1.00 28.81 92 SER A N 1
ATOM 761 C CA . SER A 1 92 ? 0.925 37.928 1.371 1.00 28.81 92 SER A CA 1
ATOM 762 C C . SER A 1 92 ? 0.582 38.769 0.133 1.00 28.81 92 SER A C 1
ATOM 764 O O . SER A 1 92 ? -0.459 39.427 0.085 1.00 28.81 92 SER A O 1
ATOM 766 N N . LYS A 1 93 ? 1.421 38.699 -0.910 1.00 26.84 93 LYS A N 1
ATOM 767 C CA . LYS A 1 93 ? 1.041 39.025 -2.296 1.00 26.84 93 LYS A CA 1
ATOM 768 C C . LYS A 1 93 ? 1.705 38.047 -3.262 1.00 26.84 93 LYS A C 1
ATOM 770 O O . LYS A 1 93 ? 2.787 38.303 -3.780 1.00 26.84 93 LYS A O 1
ATOM 775 N N . MET A 1 94 ? 1.009 36.949 -3.538 1.00 28.97 94 MET A N 1
ATOM 776 C CA . MET A 1 94 ? 1.303 36.052 -4.653 1.00 28.97 94 MET A CA 1
ATOM 777 C C . MET A 1 94 ? 0.454 36.487 -5.857 1.00 28.97 94 MET A C 1
ATOM 779 O O . MET A 1 94 ? -0.776 36.509 -5.791 1.00 28.97 94 MET A O 1
ATOM 783 N N . LYS A 1 95 ? 1.116 36.918 -6.937 1.00 28.08 95 LYS A N 1
ATOM 784 C CA . LYS A 1 95 ? 0.483 37.317 -8.201 1.00 28.08 95 LYS A CA 1
ATOM 785 C C . LYS A 1 95 ? 0.076 36.069 -8.988 1.00 28.08 95 LYS A C 1
ATOM 787 O O . LYS A 1 95 ? 0.930 35.298 -9.404 1.00 28.08 95 LYS A O 1
ATOM 792 N N . TYR A 1 96 ? -1.223 35.933 -9.232 1.00 27.50 96 TYR A N 1
ATOM 793 C CA . TYR A 1 96 ? -1.790 35.083 -10.277 1.00 27.50 96 TYR A CA 1
ATOM 794 C C . TYR A 1 96 ? -1.632 35.772 -11.640 1.00 27.50 96 TYR A C 1
ATOM 796 O O . TYR A 1 96 ? -2.064 36.915 -11.793 1.00 27.50 96 TYR A O 1
ATOM 804 N N . ILE A 1 97 ? -1.092 35.069 -12.638 1.00 32.91 97 ILE A N 1
ATOM 805 C CA . ILE A 1 97 ? -1.256 35.419 -14.056 1.00 32.91 97 ILE A CA 1
ATOM 806 C C . ILE A 1 97 ? -2.111 34.321 -14.692 1.00 32.91 97 ILE A C 1
ATOM 808 O O . ILE A 1 97 ? -1.687 33.180 -14.840 1.00 32.91 97 ILE A O 1
ATOM 812 N N . LYS A 1 98 ? -3.355 34.688 -15.012 1.00 28.08 98 LYS A N 1
ATOM 813 C CA . LYS A 1 98 ? -4.232 34.000 -15.963 1.00 28.08 98 LYS A CA 1
ATOM 814 C C . LYS A 1 98 ? -4.008 34.667 -17.314 1.00 28.08 98 LYS A C 1
ATOM 816 O O . LYS A 1 98 ? -4.274 35.861 -17.417 1.00 28.08 98 LYS A O 1
ATOM 821 N N . GLU A 1 99 ? -3.654 33.908 -18.341 1.00 31.97 99 GLU A N 1
ATOM 822 C CA . GLU A 1 99 ? -3.929 34.316 -19.718 1.00 31.97 99 GLU A CA 1
ATOM 823 C C . GLU A 1 99 ? -4.907 33.341 -20.360 1.00 31.97 99 GLU A C 1
ATOM 825 O O . GLU A 1 99 ? -4.823 32.121 -20.221 1.00 31.97 99 GLU A O 1
ATOM 830 N N . LYS A 1 100 ? -5.908 33.935 -21.001 1.00 30.39 100 LYS A N 1
ATOM 831 C CA . LYS A 1 100 ? -7.027 33.290 -21.663 1.00 30.39 100 LYS A CA 1
ATOM 832 C C . LYS A 1 100 ? -7.159 33.946 -23.035 1.00 30.39 100 LYS A C 1
ATOM 834 O O . LYS A 1 100 ? -7.179 35.171 -23.120 1.00 30.39 100 LYS A O 1
ATOM 839 N N . THR A 1 101 ? -7.464 33.105 -24.022 1.00 30.44 101 THR A N 1
ATOM 840 C CA . THR A 1 101 ? -8.189 33.395 -25.277 1.00 30.44 101 THR A CA 1
ATOM 841 C C . THR A 1 101 ? -7.459 34.163 -26.381 1.00 30.44 101 THR A C 1
ATOM 843 O O . THR A 1 101 ? -7.207 35.351 -26.251 1.00 30.44 101 THR A O 1
ATOM 846 N N . THR A 1 102 ? -7.382 33.567 -27.577 1.00 30.84 102 THR A N 1
ATOM 847 C CA . THR A 1 102 ? -8.380 33.860 -28.630 1.00 30.84 102 THR A CA 1
ATOM 848 C C . THR A 1 102 ? -8.381 32.818 -29.753 1.00 30.84 102 THR A C 1
ATOM 850 O O . THR A 1 102 ? -7.345 32.322 -30.181 1.00 30.84 102 THR A O 1
ATOM 853 N N . TRP A 1 103 ? -9.593 32.480 -30.191 1.00 29.72 103 TRP A N 1
ATOM 854 C CA . TRP A 1 103 ? -9.911 31.758 -31.417 1.00 29.72 103 TRP A CA 1
ATOM 855 C C . TRP A 1 103 ? -9.834 32.710 -32.614 1.00 29.72 103 TRP A C 1
ATOM 857 O O . TRP A 1 103 ? -10.373 33.811 -32.531 1.00 29.72 103 TRP A O 1
ATOM 867 N N . SER A 1 104 ? -9.304 32.233 -33.739 1.00 31.66 104 SER A N 1
ATOM 868 C CA . SER A 1 104 ? -9.539 32.832 -35.055 1.00 31.66 104 SER A CA 1
ATOM 869 C C . SER A 1 104 ? -9.837 31.724 -36.060 1.00 31.66 104 SER A C 1
ATOM 871 O O . SER A 1 104 ? -8.954 30.975 -36.469 1.00 31.66 104 SER A O 1
ATOM 873 N N . VAL A 1 105 ? -11.114 31.618 -36.422 1.00 35.59 105 VAL A N 1
ATOM 874 C CA . VAL A 1 105 ? -11.619 30.877 -37.581 1.00 35.59 105 VAL A CA 1
ATOM 875 C C . VAL A 1 105 ? -11.489 31.795 -38.791 1.00 35.59 105 VAL A C 1
ATOM 877 O O . VAL A 1 105 ? -11.965 32.928 -38.743 1.00 35.59 105 VAL A O 1
ATOM 880 N N . LEU A 1 106 ? -10.900 31.311 -39.885 1.00 34.12 106 LEU A N 1
ATOM 881 C CA . LEU A 1 106 ? -11.040 31.949 -41.191 1.00 34.12 106 LEU A CA 1
ATOM 882 C C . LEU A 1 106 ? -11.268 30.880 -42.261 1.00 34.12 106 LEU A C 1
ATOM 884 O O . LEU A 1 106 ? -10.452 29.989 -42.478 1.00 34.12 106 LEU A O 1
ATOM 888 N N . LEU A 1 107 ? -12.455 30.976 -42.854 1.00 38.00 107 LEU A N 1
ATOM 889 C CA . LEU A 1 107 ? -12.971 30.193 -43.966 1.00 38.00 107 LEU A CA 1
ATOM 890 C C . LEU A 1 107 ? -12.562 30.850 -45.294 1.00 38.00 107 LEU A C 1
ATOM 892 O O . LEU A 1 107 ? -12.597 32.074 -45.405 1.00 38.00 107 LEU A O 1
ATOM 896 N N . GLY A 1 108 ? -12.320 30.026 -46.316 1.00 30.72 108 GLY A N 1
ATOM 897 C CA . GLY A 1 108 ? -12.273 30.416 -47.734 1.00 30.72 108 GLY A CA 1
ATOM 898 C C . GLY A 1 108 ? -11.041 29.859 -48.456 1.00 30.72 108 GLY A C 1
ATOM 899 O O . GLY A 1 108 ? -9.950 29.929 -47.918 1.00 30.72 108 GLY A O 1
ATOM 900 N N . CYS A 1 109 ? -11.068 29.336 -49.681 1.00 33.53 109 CYS A N 1
ATOM 901 C CA . CYS A 1 109 ? -12.109 28.902 -50.606 1.00 33.53 109 CYS A CA 1
ATOM 902 C C . CYS A 1 109 ? -11.358 28.258 -51.804 1.00 33.53 109 CYS A C 1
ATOM 904 O O . CYS A 1 109 ? -10.368 28.820 -52.254 1.00 33.53 109 CYS A O 1
ATOM 906 N N . VAL A 1 110 ? -11.892 27.155 -52.351 1.00 34.72 110 VAL A N 1
ATOM 907 C CA . VAL A 1 110 ? -11.930 26.817 -53.799 1.00 34.72 110 VAL A CA 1
ATOM 908 C C . VAL A 1 110 ? -10.666 26.272 -54.531 1.00 34.72 110 VAL A C 1
ATOM 910 O O . VAL A 1 110 ? -9.743 26.995 -54.873 1.00 34.72 110 VAL A O 1
ATOM 913 N N . ALA A 1 111 ? -10.791 24.981 -54.896 1.00 35.75 111 ALA A N 1
ATOM 914 C CA . ALA A 1 111 ? -10.544 24.302 -56.193 1.00 35.75 111 ALA A CA 1
ATOM 915 C C . ALA A 1 111 ? -9.133 23.992 -56.772 1.00 35.75 111 ALA A C 1
ATOM 917 O O . ALA A 1 111 ? -8.419 24.854 -57.264 1.00 35.75 111 ALA A O 1
ATOM 918 N N . LEU A 1 112 ? -8.877 22.669 -56.852 1.00 45.53 112 LEU A N 1
ATOM 919 C CA . LEU A 1 112 ? -8.513 21.835 -58.025 1.00 45.53 112 LEU A CA 1
ATOM 920 C C . LEU A 1 112 ? -7.549 22.384 -59.094 1.00 45.53 112 LEU A C 1
ATOM 922 O O . LEU A 1 112 ? -7.991 23.151 -59.939 1.00 45.53 112 LEU A O 1
ATOM 926 N N . ILE A 1 113 ? -6.357 21.768 -59.216 1.00 47.06 113 ILE A N 1
ATOM 927 C CA . ILE A 1 113 ? -5.756 21.339 -60.502 1.00 47.06 113 ILE A CA 1
ATOM 928 C C . ILE A 1 113 ? -4.953 20.039 -60.288 1.00 47.06 113 ILE A C 1
ATOM 930 O O . ILE A 1 113 ? -4.014 19.986 -59.499 1.00 47.06 113 ILE A O 1
ATOM 934 N N . THR A 1 114 ? -5.321 18.990 -61.025 1.00 45.97 114 THR A N 1
ATOM 935 C CA . THR A 1 114 ? -4.562 17.748 -61.241 1.00 45.97 114 THR A CA 1
ATOM 936 C C . THR A 1 114 ? -3.524 17.932 -62.350 1.00 45.97 114 THR A C 1
ATOM 938 O O . THR A 1 114 ? -3.903 18.352 -63.443 1.00 45.97 114 THR A O 1
ATOM 941 N N . ILE A 1 115 ? -2.270 17.514 -62.140 1.00 53.88 115 ILE A N 1
ATOM 942 C CA . ILE A 1 115 ? -1.332 17.192 -63.232 1.00 53.88 115 ILE A CA 1
ATOM 943 C C . ILE A 1 115 ? -0.601 15.885 -62.893 1.00 53.88 115 ILE A C 1
ATOM 945 O O . ILE A 1 115 ? 0.070 15.775 -61.871 1.00 53.88 115 ILE A O 1
ATOM 949 N N . ASN A 1 116 ? -0.766 14.899 -63.778 1.00 47.03 116 ASN A N 1
ATOM 950 C CA . ASN A 1 116 ? 0.022 13.671 -63.866 1.00 47.03 116 ASN A CA 1
ATOM 951 C C . ASN A 1 116 ? 1.449 13.987 -64.339 1.00 47.03 116 ASN A C 1
ATOM 953 O O . ASN A 1 116 ? 1.619 14.699 -65.327 1.00 47.03 116 ASN A O 1
ATOM 957 N N . GLY A 1 117 ? 2.454 13.371 -63.718 1.00 37.09 117 GLY A N 1
ATOM 958 C CA . GLY A 1 117 ? 3.828 13.363 -64.216 1.00 37.09 117 GLY A CA 1
ATOM 959 C C . GLY A 1 117 ? 4.577 12.120 -63.748 1.00 37.09 117 GLY A C 1
ATOM 960 O O . GLY A 1 117 ? 5.076 12.081 -62.629 1.00 37.09 117 GLY A O 1
ATOM 961 N N . CYS A 1 118 ? 4.641 11.099 -64.605 1.00 47.19 118 CYS A N 1
ATOM 962 C CA . CYS A 1 118 ? 5.521 9.943 -64.450 1.00 47.19 118 CYS A CA 1
ATOM 963 C C . CYS A 1 118 ? 6.991 10.370 -64.582 1.00 47.19 118 CYS A C 1
ATOM 965 O O . CYS A 1 118 ? 7.355 11.044 -65.543 1.00 47.19 118 CYS A O 1
ATOM 967 N N . GLY A 1 119 ? 7.846 9.911 -63.670 1.00 37.69 119 GLY A N 1
ATOM 968 C CA . GLY A 1 119 ? 9.292 10.105 -63.739 1.00 37.69 119 GLY A CA 1
ATOM 969 C C . GLY A 1 119 ? 10.004 9.089 -62.858 1.00 37.69 119 GLY A C 1
ATOM 970 O O . GLY A 1 119 ? 9.957 9.162 -61.639 1.00 37.69 119 GLY A O 1
ATOM 971 N N . ASN A 1 120 ? 10.609 8.108 -63.510 1.00 38.59 120 ASN A N 1
ATOM 972 C CA . ASN A 1 120 ? 11.247 6.925 -62.959 1.00 38.59 120 ASN A CA 1
ATOM 973 C C . ASN A 1 120 ? 12.549 7.279 -62.206 1.00 38.59 120 ASN A C 1
ATOM 975 O O . ASN A 1 120 ? 13.531 7.627 -62.855 1.00 38.59 120 ASN A O 1
ATOM 979 N N . GLN A 1 121 ? 12.590 7.144 -60.877 1.00 34.09 121 GLN A N 1
ATOM 980 C CA . GLN A 1 121 ? 13.826 6.854 -60.138 1.00 34.09 121 GLN A CA 1
ATOM 981 C C . GLN A 1 121 ? 13.516 5.919 -58.972 1.00 34.09 121 GLN A C 1
ATOM 983 O O . GLN A 1 121 ? 12.956 6.290 -57.945 1.00 34.09 121 GLN A O 1
ATOM 988 N N . GLN A 1 122 ? 13.889 4.667 -59.191 1.00 35.88 122 GLN A N 1
ATOM 989 C CA . GLN A 1 122 ? 13.899 3.594 -58.223 1.00 35.88 122 GLN A CA 1
ATOM 990 C C . GLN A 1 122 ? 15.060 3.830 -57.254 1.00 35.88 122 GLN A C 1
ATOM 992 O O . GLN A 1 122 ? 16.185 3.402 -57.492 1.00 35.88 122 GLN A O 1
ATOM 997 N N . SER A 1 123 ? 14.791 4.546 -56.168 1.00 32.31 123 SER A N 1
ATOM 998 C CA . SER A 1 123 ? 15.591 4.464 -54.953 1.00 32.31 123 SER A CA 1
ATOM 999 C C . SER A 1 123 ? 15.100 3.251 -54.167 1.00 32.31 123 SER A C 1
ATOM 1001 O O . SER A 1 123 ? 14.024 3.247 -53.574 1.00 32.31 123 SER A O 1
ATOM 1003 N N . THR A 1 124 ? 15.894 2.183 -54.201 1.00 32.22 124 THR A N 1
ATOM 1004 C CA . THR A 1 124 ? 15.905 1.152 -53.158 1.00 32.22 124 THR A CA 1
ATOM 1005 C C . THR A 1 124 ? 15.797 1.831 -51.792 1.00 32.22 124 THR A C 1
ATOM 1007 O O . THR A 1 124 ? 16.642 2.686 -51.505 1.00 32.22 124 THR A O 1
ATOM 1010 N N . PRO A 1 125 ? 14.821 1.483 -50.933 1.00 35.84 125 PRO A N 1
ATOM 1011 C CA . PRO A 1 125 ? 14.932 1.824 -49.531 1.00 35.84 125 PRO A CA 1
ATOM 1012 C C . PRO A 1 125 ? 16.159 1.065 -49.035 1.00 35.84 125 PRO A C 1
ATOM 1014 O O . PRO A 1 125 ? 16.163 -0.164 -48.996 1.00 35.84 125 PRO A O 1
ATOM 1017 N N . SER A 1 126 ? 17.229 1.796 -48.734 1.00 34.72 126 SER A N 1
ATOM 1018 C CA . SER A 1 126 ? 18.250 1.311 -47.819 1.00 34.72 126 SER A CA 1
ATOM 1019 C C . SER A 1 126 ? 17.511 0.794 -46.593 1.00 34.72 126 SER A C 1
ATOM 1021 O O . SER A 1 126 ? 16.737 1.559 -46.010 1.00 34.72 126 SER A O 1
ATOM 1023 N N . GLU A 1 127 ? 17.702 -0.485 -46.265 1.00 39.00 127 GLU A N 1
ATOM 1024 C CA . GLU A 1 127 ? 17.290 -1.071 -44.993 1.00 39.00 127 GLU A CA 1
ATOM 1025 C C . GLU A 1 127 ? 17.589 -0.052 -43.898 1.00 39.00 127 GLU A C 1
ATOM 1027 O O . GLU A 1 127 ? 18.746 0.269 -43.616 1.00 39.00 127 GLU A O 1
ATOM 1032 N N . GLY A 1 128 ? 16.521 0.553 -43.376 1.00 36.78 128 GLY A N 1
ATOM 1033 C CA . GLY A 1 128 ? 16.622 1.444 -42.243 1.00 36.78 128 GLY A CA 1
ATOM 1034 C C . GLY A 1 128 ? 17.270 0.638 -41.137 1.00 36.78 128 GLY A C 1
ATOM 1035 O O . GLY A 1 128 ? 16.788 -0.445 -40.807 1.00 36.78 128 GLY A O 1
ATOM 1036 N N . ALA A 1 129 ? 18.384 1.152 -40.620 1.00 37.09 129 ALA A N 1
ATOM 1037 C CA . ALA A 1 129 ? 18.961 0.675 -39.381 1.00 37.09 129 ALA A CA 1
ATOM 1038 C C . ALA A 1 129 ? 17.816 0.459 -38.386 1.00 37.09 129 ALA A C 1
ATOM 1040 O O . ALA A 1 129 ? 17.026 1.377 -38.154 1.00 37.09 129 ALA A O 1
ATOM 1041 N N . ASP A 1 130 ? 17.703 -0.770 -37.886 1.00 38.81 130 ASP A N 1
ATOM 1042 C CA . ASP A 1 130 ? 16.761 -1.180 -36.854 1.00 38.81 130 ASP A CA 1
ATOM 1043 C C . ASP A 1 130 ? 16.913 -0.211 -35.676 1.00 38.81 130 ASP A C 1
ATOM 1045 O O . ASP A 1 130 ? 17.830 -0.331 -34.859 1.00 38.81 130 ASP A O 1
ATOM 1049 N N . VAL A 1 131 ? 16.070 0.827 -35.629 1.00 46.22 131 VAL A N 1
ATOM 1050 C CA . VAL A 1 131 ? 15.911 1.641 -34.430 1.00 46.22 131 VAL A CA 1
ATOM 1051 C C . VAL A 1 131 ? 15.292 0.674 -33.447 1.00 46.22 131 VAL A C 1
ATOM 1053 O O . VAL A 1 131 ? 14.085 0.450 -33.481 1.00 46.22 131 VAL A O 1
ATOM 1056 N N . LYS A 1 132 ? 16.140 0.036 -32.638 1.00 63.22 132 LYS A N 1
ATOM 1057 C CA . LYS A 1 132 ? 15.743 -0.914 -31.607 1.00 63.22 132 LYS A CA 1
ATOM 1058 C C . LYS A 1 132 ? 14.778 -0.193 -30.671 1.00 63.22 132 LYS A C 1
ATOM 1060 O O . LYS A 1 132 ? 15.197 0.465 -29.725 1.00 63.22 132 LYS A O 1
ATOM 1065 N N . THR A 1 133 ? 13.484 -0.271 -30.968 1.00 86.12 133 THR A N 1
ATOM 1066 C CA . THR A 1 133 ? 12.440 0.350 -30.160 1.00 86.12 133 THR A CA 1
ATOM 1067 C C . THR A 1 133 ? 12.426 -0.373 -28.827 1.00 86.12 133 THR A C 1
ATOM 1069 O O . THR A 1 133 ? 12.097 -1.564 -28.765 1.00 86.12 133 THR A O 1
ATOM 1072 N N . ILE A 1 134 ? 12.843 0.335 -27.785 1.00 94.19 134 ILE A N 1
ATOM 1073 C CA . ILE A 1 134 ? 12.861 -0.167 -26.418 1.00 94.19 134 ILE A CA 1
ATOM 1074 C C . ILE A 1 134 ? 11.401 -0.326 -25.975 1.00 94.19 134 ILE A C 1
ATOM 1076 O O . ILE A 1 134 ? 10.618 0.614 -26.126 1.00 94.19 134 ILE A O 1
ATOM 1080 N N . PRO A 1 135 ? 10.982 -1.524 -25.530 1.00 97.19 135 PRO A N 1
ATOM 1081 C CA . PRO A 1 135 ? 9.617 -1.736 -25.078 1.00 97.19 135 PRO A CA 1
ATOM 1082 C C . PRO A 1 135 ? 9.370 -0.944 -23.789 1.00 97.19 135 PRO A C 1
ATOM 1084 O O . PRO A 1 135 ? 10.205 -0.936 -22.888 1.00 97.19 135 PRO A O 1
ATOM 1087 N N . SER A 1 136 ? 8.212 -0.293 -23.728 1.00 97.62 136 SER A N 1
ATOM 1088 C CA . SER A 1 136 ? 7.799 0.601 -22.644 1.00 97.62 136 SER A CA 1
ATOM 1089 C C . SER A 1 136 ? 6.618 -0.003 -21.896 1.00 97.62 136 SER A C 1
ATOM 1091 O O . SER A 1 136 ? 5.681 -0.513 -22.523 1.00 97.62 136 SER A O 1
ATOM 1093 N N . PHE A 1 137 ? 6.678 0.045 -20.570 1.00 98.69 137 PHE A N 1
ATOM 1094 C CA . PHE A 1 137 ? 5.673 -0.486 -19.658 1.00 98.69 137 PHE A CA 1
ATOM 1095 C C . PHE A 1 137 ? 5.411 0.525 -18.551 1.00 98.69 137 PHE A C 1
ATOM 1097 O O . PHE A 1 137 ? 6.334 1.200 -18.110 1.00 98.69 137 PHE A O 1
ATOM 1104 N N . SER A 1 138 ? 4.174 0.609 -18.063 1.00 98.75 138 SER A N 1
ATOM 1105 C CA . SER A 1 138 ? 3.855 1.549 -16.983 1.00 98.75 138 SER A CA 1
ATOM 1106 C C . SER A 1 138 ? 3.474 0.874 -15.667 1.00 98.75 138 SER A C 1
ATOM 1108 O O . SER A 1 138 ? 2.656 -0.054 -15.662 1.00 98.75 138 SER A O 1
ATOM 1110 N N . LEU A 1 139 ? 3.983 1.410 -14.558 1.00 98.75 139 LEU A N 1
ATOM 1111 C CA . LEU A 1 139 ? 3.704 0.994 -13.184 1.00 98.75 139 LEU A CA 1
ATOM 1112 C C . LEU A 1 139 ? 2.876 2.069 -12.465 1.00 98.75 139 LEU A C 1
ATOM 1114 O O . LEU A 1 139 ? 3.365 3.168 -12.209 1.00 98.75 139 LEU A O 1
ATOM 1118 N N . ALA A 1 140 ? 1.628 1.741 -12.123 1.00 98.56 140 ALA A N 1
ATOM 1119 C CA . ALA A 1 140 ? 0.818 2.566 -11.228 1.00 98.56 140 ALA A CA 1
ATOM 1120 C C . ALA A 1 140 ? 1.241 2.358 -9.772 1.00 98.56 140 ALA A C 1
ATOM 1122 O O . ALA A 1 140 ? 1.421 1.216 -9.337 1.00 98.56 140 ALA A O 1
ATOM 1123 N N . TRP A 1 141 ? 1.370 3.439 -9.014 1.00 97.31 141 TRP A N 1
ATOM 1124 C CA . TRP A 1 141 ? 1.709 3.373 -7.598 1.00 97.31 141 TRP A CA 1
ATOM 1125 C C . TRP A 1 141 ? 1.116 4.556 -6.828 1.00 97.31 141 TRP A C 1
ATOM 1127 O O . TRP A 1 141 ? 0.890 5.627 -7.392 1.00 97.31 141 TRP A O 1
ATOM 1137 N N . SER A 1 142 ? 0.879 4.341 -5.537 1.00 92.56 142 SER A N 1
ATOM 1138 C CA . SER A 1 142 ? 0.441 5.361 -4.586 1.00 92.56 142 SER A CA 1
ATOM 1139 C C . SER A 1 142 ? 1.399 5.420 -3.402 1.00 92.56 142 SER A C 1
ATOM 1141 O O . SER A 1 142 ? 2.162 4.480 -3.157 1.00 92.56 142 SER A O 1
ATOM 1143 N N . GLU A 1 143 ? 1.340 6.507 -2.640 1.00 87.94 143 GLU A N 1
ATOM 1144 C CA . GLU A 1 143 ? 2.177 6.689 -1.456 1.00 87.94 143 GLU A CA 1
ATOM 1145 C C . GLU A 1 143 ? 1.883 5.624 -0.388 1.00 87.94 143 GLU A C 1
ATOM 1147 O O . GLU A 1 143 ? 0.749 5.442 0.053 1.00 87.94 143 GLU A O 1
ATOM 1152 N N . TYR A 1 144 ? 2.927 4.899 0.012 1.00 89.12 144 TYR A N 1
ATOM 1153 C CA . TYR A 1 144 ? 2.935 3.900 1.085 1.00 89.12 144 TYR A CA 1
ATOM 1154 C C . TYR A 1 144 ? 4.398 3.491 1.329 1.00 89.12 144 TYR A C 1
ATOM 1156 O O . TYR A 1 144 ? 5.145 3.418 0.349 1.00 89.12 144 TYR A O 1
ATOM 1164 N N . PRO A 1 145 ? 4.859 3.156 2.555 1.00 85.69 145 PRO A N 1
ATOM 1165 C CA . PRO A 1 145 ? 6.290 3.016 2.841 1.00 85.69 145 PRO A CA 1
ATOM 1166 C C . PRO A 1 145 ? 7.023 2.060 1.898 1.00 85.69 145 PRO A C 1
ATOM 1168 O O . PRO A 1 145 ? 8.157 2.320 1.505 1.00 85.69 145 PRO A O 1
ATOM 1171 N N . SER A 1 146 ? 6.371 0.961 1.501 1.00 91.50 146 SER A N 1
ATOM 1172 C CA . SER A 1 146 ? 6.982 -0.025 0.609 1.00 91.50 146 SER A CA 1
ATOM 1173 C C . SER A 1 146 ? 6.844 0.286 -0.887 1.00 91.50 146 SER A C 1
ATOM 1175 O O . SER A 1 146 ? 7.555 -0.319 -1.684 1.00 91.50 146 SER A O 1
ATOM 1177 N N . TRP A 1 147 ? 5.938 1.188 -1.281 1.00 95.44 147 TRP A N 1
ATOM 1178 C CA . TRP A 1 147 ? 5.672 1.547 -2.685 1.00 95.44 147 TRP A CA 1
ATOM 1179 C C . TRP A 1 147 ? 6.324 2.872 -3.080 1.00 95.44 147 TRP A C 1
ATOM 1181 O O . TRP A 1 147 ? 6.826 2.986 -4.197 1.00 95.44 147 TRP A O 1
ATOM 1191 N N . SER A 1 148 ? 6.442 3.818 -2.139 1.00 93.81 148 SER A N 1
ATOM 1192 C CA . SER A 1 148 ? 7.189 5.075 -2.301 1.00 93.81 148 SER A CA 1
ATOM 1193 C C . SER A 1 148 ? 8.655 4.841 -2.688 1.00 93.81 148 SER A C 1
ATOM 1195 O O . SER A 1 148 ? 9.289 5.718 -3.268 1.00 93.81 148 SER A O 1
ATOM 1197 N N . VAL A 1 149 ? 9.175 3.626 -2.467 1.00 95.06 149 VAL A N 1
ATOM 1198 C CA . VAL A 1 149 ? 10.448 3.135 -3.013 1.00 95.06 149 VAL A CA 1
ATOM 1199 C C . VAL A 1 149 ? 10.586 3.393 -4.519 1.00 95.06 149 VAL A C 1
ATOM 1201 O O . VAL A 1 149 ? 11.672 3.765 -4.951 1.00 95.06 149 VAL A O 1
ATOM 1204 N N . PHE A 1 150 ? 9.528 3.252 -5.324 1.00 97.44 150 PHE A N 1
ATOM 1205 C CA . PHE A 1 150 ? 9.611 3.506 -6.769 1.00 97.44 150 PHE A CA 1
ATOM 1206 C C . PHE A 1 150 ? 9.749 4.995 -7.094 1.00 97.44 150 PHE A C 1
ATOM 1208 O O . PHE A 1 150 ? 10.553 5.354 -7.950 1.00 97.44 150 PHE A O 1
ATOM 1215 N N . GLY A 1 151 ? 9.056 5.869 -6.358 1.00 95.69 151 GLY A N 1
ATOM 1216 C CA . GLY A 1 151 ? 9.268 7.315 -6.452 1.00 95.69 151 GLY A CA 1
ATOM 1217 C C . GLY A 1 151 ? 10.679 7.732 -6.016 1.00 95.69 151 GLY A C 1
ATOM 1218 O O . GLY A 1 151 ? 11.292 8.597 -6.635 1.00 95.69 151 GLY A O 1
ATOM 1219 N N . VAL A 1 152 ? 11.239 7.083 -4.989 1.00 95.62 152 VAL A N 1
ATOM 1220 C CA . VAL A 1 152 ? 12.631 7.311 -4.560 1.00 95.62 152 VAL A CA 1
ATOM 1221 C C . VAL A 1 152 ? 13.633 6.768 -5.578 1.00 95.62 152 VAL A C 1
ATOM 1223 O O . VAL A 1 152 ? 14.667 7.394 -5.802 1.00 95.62 152 VAL A O 1
ATOM 1226 N N . ALA A 1 153 ? 13.343 5.638 -6.222 1.00 97.38 153 ALA A N 1
ATOM 1227 C CA . ALA A 1 153 ? 14.184 5.084 -7.279 1.00 97.38 153 ALA A CA 1
ATOM 1228 C C . ALA A 1 153 ? 14.301 6.048 -8.472 1.00 97.38 153 ALA A C 1
ATOM 1230 O O . ALA A 1 153 ? 15.399 6.222 -8.993 1.00 97.38 153 ALA A O 1
ATOM 1231 N N . ASP A 1 154 ? 13.203 6.705 -8.856 1.00 97.25 154 ASP A N 1
ATOM 1232 C CA . ASP A 1 154 ? 13.200 7.779 -9.858 1.00 97.25 154 ASP A CA 1
ATOM 1233 C C . ASP A 1 154 ? 14.014 8.995 -9.387 1.00 97.25 154 ASP A C 1
ATOM 1235 O O . ASP A 1 154 ? 14.979 9.409 -10.027 1.00 97.25 154 ASP A O 1
ATOM 1239 N N . MET A 1 155 ? 13.719 9.504 -8.187 1.00 94.81 155 MET A N 1
ATOM 1240 C CA . MET A 1 155 ? 14.394 10.681 -7.627 1.00 94.81 155 MET A CA 1
ATOM 1241 C C . MET A 1 155 ? 15.914 10.508 -7.471 1.00 94.81 155 MET A C 1
ATOM 1243 O O . MET A 1 155 ? 16.675 11.457 -7.651 1.00 94.81 155 MET A O 1
ATOM 1247 N N . THR A 1 156 ? 16.364 9.305 -7.113 1.00 94.44 156 THR A N 1
ATOM 1248 C CA . THR A 1 156 ? 17.787 8.988 -6.904 1.00 94.44 156 THR A CA 1
ATOM 1249 C C . THR A 1 156 ? 18.494 8.519 -8.178 1.00 94.44 156 THR A C 1
ATOM 1251 O O . THR A 1 156 ? 19.698 8.258 -8.145 1.00 94.44 156 THR A O 1
ATOM 1254 N N . GLY A 1 157 ? 17.774 8.428 -9.302 1.00 96.38 157 GLY A N 1
ATOM 1255 C CA . GLY A 1 157 ? 18.319 8.030 -10.599 1.00 96.38 157 GLY A CA 1
ATOM 1256 C C . GLY A 1 157 ? 18.657 6.542 -10.712 1.00 96.38 157 GLY A C 1
ATOM 1257 O O . GLY A 1 157 ? 19.511 6.175 -11.515 1.00 96.38 157 GLY A O 1
ATOM 1258 N N . VAL A 1 158 ? 18.031 5.678 -9.907 1.00 97.56 158 VAL A N 1
ATOM 1259 C CA . VAL A 1 158 ? 18.085 4.211 -10.079 1.00 97.56 158 VAL A CA 1
ATOM 1260 C C . VAL A 1 158 ? 17.299 3.801 -11.331 1.00 97.56 158 VAL A C 1
ATOM 1262 O O . VAL A 1 158 ? 17.750 2.954 -12.106 1.00 97.56 158 VAL A O 1
ATOM 1265 N N . ILE A 1 159 ? 16.148 4.439 -11.531 1.00 98.31 159 ILE A N 1
ATOM 1266 C CA . ILE A 1 159 ? 15.336 4.429 -12.755 1.00 98.31 159 ILE A CA 1
ATOM 1267 C C . ILE A 1 159 ? 15.074 5.882 -13.171 1.00 98.31 159 ILE A C 1
ATOM 1269 O O . ILE A 1 159 ? 15.379 6.799 -12.412 1.00 98.31 159 ILE A O 1
ATOM 1273 N N . ASN A 1 160 ? 14.507 6.087 -14.352 1.00 97.81 160 ASN A N 1
ATOM 1274 C CA . ASN A 1 160 ? 13.871 7.331 -14.752 1.00 97.81 160 ASN A CA 1
ATOM 1275 C C . ASN A 1 160 ? 12.407 7.015 -15.071 1.00 97.81 160 ASN A C 1
ATOM 1277 O O . ASN A 1 160 ? 12.087 6.398 -16.074 1.00 97.81 160 ASN A O 1
ATOM 1281 N N . GLY A 1 161 ? 11.501 7.428 -14.190 1.00 96.56 161 GLY A N 1
ATOM 1282 C CA . GLY A 1 161 ? 10.079 7.117 -14.290 1.00 96.56 161 GLY A CA 1
ATOM 1283 C C . GLY A 1 161 ? 9.355 7.843 -15.424 1.00 96.56 161 GLY A C 1
ATOM 1284 O O . GLY A 1 161 ? 8.147 7.656 -15.603 1.00 96.56 161 GLY A O 1
ATOM 1285 N N . LYS A 1 162 ? 10.044 8.713 -16.170 1.00 97.19 162 LYS A N 1
ATOM 1286 C CA . LYS A 1 162 ? 9.467 9.455 -17.283 1.00 97.19 162 LYS A CA 1
ATOM 1287 C C . LYS A 1 162 ? 9.601 8.654 -18.570 1.00 97.19 162 LYS A C 1
ATOM 1289 O O . LYS A 1 162 ? 10.689 8.462 -19.097 1.00 97.19 162 LYS A O 1
ATOM 1294 N N . LYS A 1 163 ? 8.448 8.320 -19.147 1.00 96.19 163 LYS A N 1
ATOM 1295 C CA . LYS A 1 163 ? 8.339 7.578 -20.405 1.00 96.19 163 LYS A CA 1
ATOM 1296 C C . LYS A 1 163 ? 9.327 8.042 -21.480 1.00 96.19 163 LYS A C 1
ATOM 1298 O O . LYS A 1 163 ? 9.254 9.181 -21.955 1.00 96.19 163 LYS A O 1
ATOM 1303 N N . GLY A 1 164 ? 10.142 7.103 -21.948 1.00 94.62 164 GLY A N 1
ATOM 1304 C CA . GLY A 1 164 ? 11.098 7.286 -23.035 1.00 94.62 164 GLY A CA 1
ATOM 1305 C C . GLY A 1 164 ? 12.462 7.814 -22.594 1.00 94.62 164 GLY A C 1
ATOM 1306 O O . GLY A 1 164 ? 13.324 8.014 -23.450 1.00 94.62 164 GLY A O 1
ATOM 1307 N N . GLU A 1 165 ? 12.671 8.027 -21.299 1.00 95.44 165 GLU A N 1
ATOM 1308 C CA . GLU A 1 165 ? 13.965 8.341 -20.709 1.00 95.44 165 GLU A CA 1
ATOM 1309 C C . GLU A 1 165 ? 14.379 7.177 -19.809 1.00 95.44 165 GLU A C 1
ATOM 1311 O O . GLU A 1 165 ? 13.572 6.694 -19.034 1.00 95.44 165 GLU A O 1
ATOM 1316 N N . LEU A 1 166 ? 15.623 6.709 -19.914 1.00 96.94 166 LEU A N 1
ATOM 1317 C CA . LEU A 1 166 ? 16.065 5.509 -19.201 1.00 96.94 166 LEU A CA 1
ATOM 1318 C C . LEU A 1 166 ? 17.012 5.877 -18.065 1.00 96.94 166 LEU A C 1
ATOM 1320 O O . LEU A 1 166 ? 17.931 6.678 -18.247 1.00 96.94 166 LEU A O 1
ATOM 1324 N N . GLY A 1 167 ? 16.818 5.247 -16.913 1.00 97.12 167 GLY A N 1
ATOM 1325 C CA . GLY A 1 167 ? 17.821 5.142 -15.865 1.00 97.12 167 GLY A CA 1
ATOM 1326 C C . GLY A 1 167 ? 18.717 3.902 -16.021 1.00 97.12 167 GLY A C 1
ATOM 1327 O O . GLY A 1 167 ? 18.494 3.052 -16.887 1.00 97.12 167 GLY A O 1
ATOM 1328 N N . PRO A 1 168 ? 19.721 3.735 -15.144 1.00 98.25 168 PRO A N 1
ATOM 1329 C CA . PRO A 1 168 ? 20.676 2.626 -15.202 1.00 98.25 168 PRO A CA 1
ATOM 1330 C C . PRO A 1 168 ? 20.036 1.230 -15.200 1.00 98.25 168 PRO A C 1
ATOM 1332 O O . PRO A 1 168 ? 20.501 0.331 -15.904 1.00 98.25 168 PRO A O 1
ATOM 1335 N N . VAL A 1 169 ? 18.970 1.024 -14.417 1.00 98.31 169 VAL A N 1
ATOM 1336 C CA . VAL A 1 169 ? 18.257 -0.265 -14.372 1.00 98.31 169 VAL A CA 1
ATOM 1337 C C . VAL A 1 169 ? 17.532 -0.534 -15.694 1.00 98.31 169 VAL A C 1
ATOM 1339 O O . VAL A 1 169 ? 17.595 -1.639 -16.229 1.00 98.31 169 VAL A O 1
ATOM 1342 N N . GLU A 1 170 ? 16.885 0.476 -16.257 1.00 98.38 170 GLU A N 1
ATOM 1343 C CA . GLU A 1 170 ? 16.163 0.387 -17.528 1.00 98.38 170 GLU A CA 1
ATOM 1344 C C . GLU A 1 170 ? 17.100 0.122 -18.708 1.00 98.38 170 GLU A C 1
ATOM 1346 O O . GLU A 1 170 ? 16.842 -0.770 -19.519 1.00 98.38 170 GLU A O 1
ATOM 1351 N N . GLU A 1 171 ? 18.245 0.809 -18.755 1.00 97.94 171 GLU A N 1
ATOM 1352 C CA . GLU A 1 171 ? 19.303 0.559 -19.739 1.00 97.94 171 GLU A CA 1
ATOM 1353 C C . GLU A 1 171 ? 19.833 -0.877 -19.653 1.00 97.94 171 GLU A C 1
ATOM 1355 O O . GLU A 1 171 ? 19.993 -1.549 -20.677 1.00 97.94 171 GLU A O 1
ATOM 1360 N N . LYS A 1 172 ? 20.065 -1.375 -18.431 1.00 98.38 172 LYS A N 1
ATOM 1361 C CA . LYS A 1 172 ? 20.548 -2.739 -18.182 1.00 98.38 172 LYS A CA 1
ATOM 1362 C C . LYS A 1 172 ? 19.574 -3.796 -18.700 1.00 98.38 172 LYS A C 1
ATOM 1364 O O . LYS A 1 172 ? 20.003 -4.780 -19.305 1.00 98.38 172 LYS A O 1
ATOM 1369 N N . TRP A 1 173 ? 18.281 -3.618 -18.442 1.00 98.38 173 TRP A N 1
ATOM 1370 C CA . TRP A 1 173 ? 17.245 -4.577 -18.835 1.00 98.38 173 TRP A CA 1
ATOM 1371 C C . TRP A 1 173 ? 16.710 -4.346 -20.252 1.00 98.38 173 TRP A C 1
ATOM 1373 O O . TRP A 1 173 ? 16.057 -5.227 -20.814 1.00 98.38 173 TRP A O 1
ATOM 1383 N N . GLY A 1 174 ? 17.027 -3.204 -20.865 1.00 97.69 174 GLY A N 1
ATOM 1384 C CA . GLY A 1 174 ? 16.563 -2.832 -22.196 1.00 97.69 174 GLY A CA 1
ATOM 1385 C C . GLY A 1 174 ? 15.050 -2.629 -22.253 1.00 97.69 174 GLY A C 1
ATOM 1386 O O . GLY A 1 174 ? 14.420 -3.083 -23.211 1.00 97.69 174 GLY A O 1
ATOM 1387 N N . VAL A 1 175 ? 14.481 -1.989 -21.228 1.00 98.25 175 VAL A N 1
ATOM 1388 C CA . VAL A 1 175 ? 13.046 -1.696 -21.065 1.00 98.25 175 VAL A CA 1
ATOM 1389 C C . VAL A 1 175 ? 12.866 -0.293 -20.486 1.00 98.25 175 VAL A C 1
ATOM 1391 O O . VAL A 1 175 ? 13.703 0.132 -19.706 1.00 98.25 175 VAL A O 1
ATOM 1394 N N . ASP A 1 176 ? 11.788 0.393 -20.852 1.00 98.38 176 ASP A N 1
ATOM 1395 C CA . ASP A 1 176 ? 11.384 1.708 -20.322 1.00 98.38 176 ASP A CA 1
ATOM 1396 C C . ASP A 1 176 ? 10.254 1.528 -19.293 1.00 98.38 176 ASP A C 1
ATOM 1398 O O . ASP A 1 176 ? 9.311 0.764 -19.541 1.00 98.38 176 ASP A O 1
ATOM 1402 N N . ILE A 1 177 ? 10.355 2.202 -18.147 1.00 98.62 177 ILE A N 1
ATOM 1403 C CA . ILE A 1 177 ? 9.423 2.144 -17.018 1.00 98.62 177 ILE A CA 1
ATOM 1404 C C . ILE A 1 177 ? 8.781 3.519 -16.827 1.00 98.62 177 ILE A C 1
ATOM 1406 O O . ILE A 1 177 ? 9.344 4.427 -16.230 1.00 98.62 177 ILE A O 1
ATOM 1410 N N . GLU A 1 178 ? 7.521 3.648 -17.232 1.00 98.62 178 GLU A N 1
ATOM 1411 C CA . GLU A 1 178 ? 6.717 4.833 -16.937 1.00 98.62 178 GLU A CA 1
ATOM 1412 C C . GLU A 1 178 ? 6.073 4.706 -15.545 1.00 98.62 178 GLU A C 1
ATOM 1414 O O . GLU A 1 178 ? 5.186 3.872 -15.330 1.00 98.62 178 GLU A O 1
ATOM 1419 N N . LEU A 1 179 ? 6.468 5.552 -14.596 1.00 98.50 179 LEU A N 1
ATOM 1420 C CA . LEU A 1 179 ? 5.797 5.644 -13.301 1.00 98.50 179 LEU A CA 1
ATOM 1421 C C . LEU A 1 179 ? 4.526 6.492 -13.407 1.00 98.50 179 LEU A C 1
ATOM 1423 O O . LEU A 1 179 ? 4.529 7.600 -13.939 1.00 98.50 179 LEU A O 1
ATOM 1427 N N . LYS A 1 180 ? 3.430 5.979 -12.846 1.00 98.06 180 LYS A N 1
ATOM 1428 C CA . LYS A 1 180 ? 2.139 6.672 -12.748 1.00 98.06 180 LYS A CA 1
ATOM 1429 C C . LYS A 1 180 ? 1.729 6.788 -11.286 1.00 98.06 180 LYS A C 1
ATOM 1431 O O . LYS A 1 180 ? 1.104 5.881 -10.743 1.00 98.06 180 LYS A O 1
ATOM 1436 N N . GLU A 1 181 ? 2.114 7.902 -10.676 1.00 95.62 181 GLU A N 1
ATOM 1437 C CA . GLU A 1 181 ? 1.740 8.265 -9.307 1.00 95.62 181 GLU A CA 1
ATOM 1438 C C . GLU A 1 181 ? 0.287 8.768 -9.271 1.00 95.62 181 GLU A C 1
ATOM 1440 O O . GLU A 1 181 ? -0.091 9.650 -10.048 1.00 95.62 181 GLU A O 1
ATOM 1445 N N . ALA A 1 182 ? -0.538 8.190 -8.399 1.00 93.19 182 ALA A N 1
ATOM 1446 C CA . ALA A 1 182 ? -1.905 8.631 -8.125 1.00 93.19 182 ALA A CA 1
ATOM 1447 C C . ALA A 1 182 ? -2.355 8.157 -6.731 1.00 93.19 182 ALA A C 1
ATOM 1449 O O . ALA A 1 182 ? -1.666 7.376 -6.080 1.00 93.19 182 ALA A O 1
ATOM 1450 N N . GLU A 1 183 ? -3.545 8.575 -6.289 1.00 88.44 183 GLU A N 1
ATOM 1451 C CA . GLU A 1 183 ? -4.187 7.989 -5.104 1.00 88.44 183 GLU A CA 1
ATOM 1452 C C . GLU A 1 183 ? -4.450 6.482 -5.296 1.00 88.44 183 GLU A C 1
ATOM 1454 O O . GLU A 1 183 ? -4.494 5.977 -6.427 1.00 88.44 183 GLU A O 1
ATOM 1459 N N . TYR A 1 184 ? -4.668 5.764 -4.190 1.00 91.25 184 TYR A N 1
ATOM 1460 C CA . TYR A 1 184 ? -4.783 4.302 -4.201 1.00 91.25 184 TYR A CA 1
ATOM 1461 C C . TYR A 1 184 ? -5.909 3.785 -5.119 1.00 91.25 184 TYR A C 1
ATOM 1463 O O . TYR A 1 184 ? -5.647 3.038 -6.063 1.00 91.25 184 TYR A O 1
ATOM 1471 N N . ASP A 1 185 ? -7.149 4.245 -4.927 1.00 90.19 185 ASP A N 1
ATOM 1472 C CA . ASP A 1 185 ? -8.301 3.831 -5.747 1.00 90.19 185 ASP A CA 1
ATOM 1473 C C . ASP A 1 185 ? -8.107 4.112 -7.256 1.00 90.19 185 ASP A C 1
ATOM 1475 O O . ASP A 1 185 ? -8.338 3.215 -8.080 1.00 90.19 185 ASP A O 1
ATOM 1479 N N . PRO A 1 186 ? -7.636 5.307 -7.674 1.00 93.19 186 PRO A N 1
ATOM 1480 C CA . PRO A 1 186 ? -7.241 5.551 -9.058 1.00 93.19 186 PRO A CA 1
ATOM 1481 C C . PRO A 1 186 ? -6.198 4.575 -9.611 1.00 93.19 186 PRO A C 1
ATOM 1483 O O . PRO A 1 186 ? -6.314 4.186 -10.774 1.00 93.19 186 PRO A O 1
ATOM 1486 N N . CYS A 1 187 ? -5.208 4.139 -8.823 1.00 96.38 187 CYS A N 1
ATOM 1487 C CA . CYS A 1 187 ? -4.222 3.149 -9.273 1.00 96.38 187 CYS A CA 1
ATOM 1488 C C . CYS A 1 187 ? -4.882 1.814 -9.643 1.00 96.38 187 CYS A C 1
ATOM 1490 O O . CYS A 1 187 ? -4.615 1.259 -10.716 1.00 96.38 187 CYS A O 1
ATOM 1492 N N . LEU A 1 188 ? -5.796 1.334 -8.795 1.00 95.25 188 LEU A N 1
ATOM 1493 C CA . LEU A 1 188 ? -6.579 0.119 -9.032 1.00 95.25 188 LEU A CA 1
ATOM 1494 C C . LEU A 1 188 ? -7.458 0.261 -10.280 1.00 95.25 188 LEU A C 1
ATOM 1496 O O . LEU A 1 188 ? -7.506 -0.651 -11.112 1.00 95.25 188 LEU A O 1
ATOM 1500 N N . ALA A 1 189 ? -8.108 1.415 -10.448 1.00 94.75 189 ALA A N 1
ATOM 1501 C CA . ALA A 1 189 ? -8.945 1.706 -11.607 1.00 94.75 189 ALA A CA 1
ATOM 1502 C C . ALA A 1 189 ? -8.135 1.742 -12.915 1.00 94.75 189 ALA A C 1
ATOM 1504 O O . ALA A 1 189 ? -8.527 1.102 -13.894 1.00 94.75 189 ALA A O 1
ATOM 1505 N N . MET A 1 190 ? -6.982 2.425 -12.931 1.00 97.38 190 MET A N 1
ATOM 1506 C CA . MET A 1 190 ? -6.085 2.476 -14.092 1.00 97.38 190 MET A CA 1
ATOM 1507 C C . MET A 1 190 ? -5.594 1.079 -14.485 1.00 97.38 190 MET A C 1
ATOM 1509 O O . MET A 1 190 ? -5.615 0.713 -15.665 1.00 97.38 190 MET A O 1
ATOM 1513 N N . TYR A 1 191 ? -5.181 0.270 -13.506 1.00 98.19 191 TYR A N 1
ATOM 1514 C CA . TYR A 1 191 ? -4.759 -1.106 -13.750 1.00 98.19 191 TYR A CA 1
ATOM 1515 C C . TYR A 1 191 ? -5.904 -1.967 -14.288 1.00 98.19 191 TYR A C 1
ATOM 1517 O O . TYR A 1 191 ? -5.749 -2.608 -15.329 1.00 98.19 191 TYR A O 1
ATOM 1525 N N . GLY A 1 192 ? -7.068 -1.944 -13.631 1.00 97.00 192 GLY A N 1
ATOM 1526 C CA . GLY A 1 192 ? -8.252 -2.701 -14.040 1.00 97.00 192 GLY A CA 1
ATOM 1527 C C . GLY A 1 192 ? -8.728 -2.344 -15.452 1.00 97.00 192 GLY A C 1
ATOM 1528 O O . GLY A 1 192 ? -9.051 -3.236 -16.235 1.00 97.00 192 GLY A O 1
ATOM 1529 N N . ALA A 1 193 ? -8.674 -1.060 -15.819 1.00 96.56 193 ALA A N 1
ATOM 1530 C CA . ALA A 1 193 ? -9.001 -0.561 -17.156 1.00 96.56 193 ALA A CA 1
ATOM 1531 C C . ALA A 1 193 ? -7.913 -0.842 -18.214 1.00 96.56 193 ALA A C 1
ATOM 1533 O O . ALA A 1 193 ? -8.092 -0.527 -19.390 1.00 96.56 193 ALA A O 1
ATOM 1534 N N . GLY A 1 194 ? -6.774 -1.418 -17.818 1.00 97.00 194 GLY A N 1
ATOM 1535 C CA . GLY A 1 194 ? -5.653 -1.714 -18.705 1.00 97.00 194 GLY A CA 1
ATOM 1536 C C . GLY A 1 194 ? -4.856 -0.497 -19.168 1.00 97.00 194 GLY A C 1
ATOM 1537 O O . GLY A 1 194 ? -4.115 -0.599 -20.143 1.00 97.00 194 GLY A O 1
ATOM 1538 N N . GLN A 1 195 ? -4.980 0.627 -18.462 1.00 97.81 195 GLN A N 1
ATOM 1539 C CA . GLN A 1 195 ? -4.193 1.842 -18.688 1.00 97.81 195 GLN A CA 1
ATOM 1540 C C . GLN A 1 195 ? -2.765 1.720 -18.134 1.00 97.81 195 GLN A C 1
ATOM 1542 O O . GLN A 1 195 ? -1.901 2.522 -18.502 1.00 97.81 195 GLN A O 1
ATOM 1547 N N . CYS A 1 196 ? -2.529 0.713 -17.281 1.00 97.94 196 CYS A N 1
ATOM 1548 C CA . CYS A 1 196 ? -1.222 0.363 -16.733 1.00 97.94 196 CYS A CA 1
ATOM 1549 C C . CYS A 1 196 ? -0.890 -1.128 -16.902 1.00 97.94 196 CYS A C 1
ATOM 1551 O O . CYS A 1 196 ? -1.775 -1.994 -16.888 1.00 97.94 196 CYS A O 1
ATOM 1553 N N . ASP A 1 197 ? 0.399 -1.435 -17.061 1.00 98.69 197 ASP A N 1
ATOM 1554 C CA . ASP A 1 197 ? 0.912 -2.802 -17.183 1.00 98.69 197 ASP A CA 1
ATOM 1555 C C . ASP A 1 197 ? 1.101 -3.471 -15.818 1.00 98.69 197 ASP A C 1
ATOM 1557 O O . ASP A 1 197 ? 0.893 -4.679 -15.696 1.00 98.69 197 ASP A O 1
ATOM 1561 N N . ALA A 1 198 ? 1.437 -2.686 -14.795 1.00 98.75 198 ALA A N 1
ATOM 1562 C CA . ALA A 1 198 ? 1.598 -3.133 -13.420 1.00 98.75 198 ALA A CA 1
ATOM 1563 C C . ALA A 1 198 ? 0.998 -2.143 -12.417 1.00 98.75 198 ALA A C 1
ATOM 1565 O O . ALA A 1 198 ? 0.731 -0.985 -12.750 1.00 98.75 198 ALA A O 1
ATOM 1566 N N . VAL A 1 199 ? 0.793 -2.614 -11.189 1.00 98.75 199 VAL A N 1
ATOM 1567 C CA . VAL A 1 199 ? 0.250 -1.827 -10.080 1.00 98.75 199 VAL A CA 1
ATOM 1568 C C . VAL A 1 199 ? 0.860 -2.253 -8.747 1.00 98.75 199 VAL A C 1
ATOM 1570 O O . VAL A 1 199 ? 1.062 -3.448 -8.511 1.00 98.75 199 VAL A O 1
ATOM 1573 N N . CYS A 1 200 ? 1.144 -1.281 -7.883 1.00 98.44 200 CYS A N 1
ATOM 1574 C CA . CYS A 1 200 ? 1.379 -1.516 -6.460 1.00 98.44 200 CYS A CA 1
ATOM 1575 C C . CYS A 1 200 ? 0.030 -1.694 -5.753 1.00 98.44 200 CYS A C 1
ATOM 1577 O O . CYS A 1 200 ? -0.827 -0.817 -5.841 1.00 98.44 200 CYS A O 1
ATOM 1579 N N . ILE A 1 201 ? -0.189 -2.848 -5.127 1.00 97.19 201 ILE A N 1
ATOM 1580 C CA . ILE A 1 201 ? -1.505 -3.265 -4.632 1.00 97.19 201 ILE A CA 1
ATOM 1581 C C . ILE A 1 201 ? -1.380 -4.313 -3.523 1.00 97.19 201 ILE A C 1
ATOM 1583 O O . ILE A 1 201 ? -0.440 -5.119 -3.513 1.00 97.19 201 ILE A O 1
ATOM 1587 N N . THR A 1 202 ? -2.350 -4.340 -2.610 1.00 96.31 202 THR A N 1
ATOM 1588 C CA . THR A 1 202 ? -2.457 -5.402 -1.602 1.00 96.31 202 THR A CA 1
ATOM 1589 C C . THR A 1 202 ? -2.998 -6.707 -2.208 1.00 96.31 202 THR A C 1
ATOM 1591 O O . THR A 1 202 ? -3.701 -6.733 -3.224 1.00 96.31 202 THR A O 1
ATOM 1594 N N . ASN A 1 203 ? -2.676 -7.835 -1.578 1.00 94.56 203 ASN A N 1
ATOM 1595 C CA . ASN A 1 203 ? -3.091 -9.173 -2.001 1.00 94.56 203 ASN A CA 1
ATOM 1596 C C . ASN A 1 203 ? -4.613 -9.403 -2.012 1.00 94.56 203 ASN A C 1
ATOM 1598 O O . ASN A 1 203 ? -5.074 -10.248 -2.781 1.00 94.56 203 ASN A O 1
ATOM 1602 N N . MET A 1 204 ? -5.396 -8.700 -1.191 1.00 93.31 204 MET A N 1
ATOM 1603 C CA . MET A 1 204 ? -6.861 -8.761 -1.277 1.00 93.31 204 MET A CA 1
ATOM 1604 C C . MET A 1 204 ? -7.416 -7.868 -2.385 1.00 93.31 204 MET A C 1
ATOM 1606 O O . MET A 1 204 ? -8.360 -8.259 -3.072 1.00 93.31 204 MET A O 1
ATOM 1610 N N . ASP A 1 205 ? -6.811 -6.705 -2.610 1.00 95.00 205 ASP A N 1
ATOM 1611 C CA . ASP A 1 205 ? -7.398 -5.680 -3.471 1.00 95.00 205 ASP A CA 1
ATOM 1612 C C . ASP A 1 205 ? -7.243 -6.033 -4.947 1.00 95.00 205 ASP A C 1
ATOM 1614 O O . ASP A 1 205 ? -8.065 -5.645 -5.777 1.00 95.00 205 ASP A O 1
ATOM 1618 N N . ILE A 1 206 ? -6.252 -6.867 -5.279 1.00 95.12 206 ILE A N 1
ATOM 1619 C CA . ILE A 1 206 ? -6.100 -7.433 -6.621 1.00 95.12 206 ILE A CA 1
ATOM 1620 C C . ILE A 1 206 ? -7.255 -8.368 -7.014 1.00 95.12 206 ILE A C 1
ATOM 1622 O O . ILE A 1 206 ? -7.482 -8.577 -8.207 1.00 95.12 206 ILE A O 1
ATOM 1626 N N . LEU A 1 207 ? -8.021 -8.915 -6.061 1.00 92.88 207 LEU A N 1
ATOM 1627 C CA . LEU A 1 207 ? -9.104 -9.858 -6.367 1.00 92.88 207 LEU A CA 1
ATOM 1628 C C . LEU A 1 207 ? -10.195 -9.225 -7.240 1.00 92.88 207 LEU A C 1
ATOM 1630 O O . LEU A 1 207 ? -10.709 -9.884 -8.144 1.00 92.88 207 LEU A O 1
ATOM 1634 N N . SER A 1 208 ? -10.507 -7.946 -7.017 1.00 91.56 208 SER A N 1
ATOM 1635 C CA . SER A 1 208 ? -11.496 -7.206 -7.808 1.00 91.56 208 SER A CA 1
ATOM 1636 C C . SER A 1 208 ? -11.090 -7.072 -9.290 1.00 91.56 208 SER A C 1
ATOM 1638 O O . SER A 1 208 ? -11.800 -7.609 -10.150 1.00 91.56 208 SER A O 1
ATOM 1640 N N . PRO A 1 209 ? -9.936 -6.464 -9.649 1.00 93.38 209 PRO A N 1
ATOM 1641 C CA . PRO A 1 209 ? -9.502 -6.373 -11.043 1.00 93.38 209 PRO A CA 1
ATOM 1642 C C . PRO A 1 209 ? -9.162 -7.739 -11.662 1.00 93.38 209 PRO A C 1
ATOM 1644 O O . PRO A 1 209 ? -9.323 -7.905 -12.873 1.00 93.38 209 PRO A O 1
ATOM 1647 N N . ALA A 1 210 ? -8.761 -8.744 -10.872 1.00 93.69 210 ALA A N 1
ATOM 1648 C CA . ALA A 1 210 ? -8.456 -10.088 -11.375 1.00 93.69 210 ALA A CA 1
ATOM 1649 C C . ALA A 1 210 ? -9.658 -10.800 -12.021 1.00 93.69 210 ALA A C 1
ATOM 1651 O O . ALA A 1 210 ? -9.456 -11.710 -12.827 1.00 93.69 210 ALA A O 1
ATOM 1652 N N . THR A 1 211 ? -10.892 -10.367 -11.731 1.00 93.25 211 THR A N 1
ATOM 1653 C CA . THR A 1 211 ? -12.112 -10.892 -12.372 1.00 93.25 211 THR A CA 1
ATOM 1654 C C . THR A 1 211 ? -12.133 -10.681 -13.889 1.00 93.25 211 THR A C 1
ATOM 1656 O O . THR A 1 211 ? -12.655 -11.526 -14.616 1.00 93.25 211 THR A O 1
ATOM 1659 N N . GLY A 1 212 ? -11.549 -9.579 -14.374 1.00 94.56 212 GLY A N 1
ATOM 1660 C CA . GLY A 1 212 ? -11.474 -9.239 -15.799 1.00 94.56 212 GLY A CA 1
ATOM 1661 C C . GLY A 1 212 ? -10.051 -9.173 -16.357 1.00 94.56 212 GLY A C 1
ATOM 1662 O O . GLY A 1 212 ? -9.858 -9.276 -17.568 1.00 94.56 212 GLY A O 1
ATOM 1663 N N . ARG A 1 213 ? -9.043 -9.020 -15.494 1.00 96.44 213 ARG A N 1
ATOM 1664 C CA . ARG A 1 213 ? -7.642 -8.831 -15.880 1.00 96.44 213 ARG A CA 1
ATOM 1665 C C . ARG A 1 213 ? -6.724 -9.701 -15.015 1.00 96.44 213 ARG A C 1
ATOM 1667 O O . ARG A 1 213 ? -6.272 -9.250 -13.963 1.00 96.44 213 ARG A O 1
ATOM 1674 N N . PRO A 1 214 ? -6.408 -10.935 -15.452 1.00 96.12 214 PRO A N 1
ATOM 1675 C CA . PRO A 1 214 ? -5.501 -11.815 -14.721 1.00 96.12 214 PRO A CA 1
ATOM 1676 C C . PRO A 1 214 ? -4.143 -11.149 -14.468 1.00 96.12 214 PRO A C 1
ATOM 1678 O O . PRO A 1 214 ? -3.495 -10.671 -15.403 1.00 96.12 214 PRO A O 1
ATOM 1681 N N . GLY A 1 215 ? -3.717 -11.136 -13.206 1.00 96.69 215 GLY A N 1
ATOM 1682 C CA . GLY A 1 215 ? -2.433 -10.593 -12.764 1.00 96.69 215 GLY A CA 1
ATOM 1683 C C . GLY A 1 215 ? -1.492 -11.674 -12.236 1.00 96.69 215 GLY A C 1
ATOM 1684 O O . GLY A 1 215 ? -1.924 -12.757 -11.842 1.00 96.69 215 GLY A O 1
ATOM 1685 N N . VAL A 1 216 ? -0.200 -11.364 -12.221 1.00 97.88 216 VAL A N 1
ATOM 1686 C CA . VAL A 1 216 ? 0.864 -12.155 -11.602 1.00 97.88 216 VAL A CA 1
ATOM 1687 C C . VAL A 1 216 ? 1.563 -11.268 -10.579 1.00 97.88 216 VAL A C 1
ATOM 1689 O O . VAL A 1 216 ? 2.114 -10.227 -10.932 1.00 97.88 216 VAL A O 1
ATOM 1692 N N . MET A 1 217 ? 1.529 -11.669 -9.309 1.00 97.94 217 MET A N 1
ATOM 1693 C CA . MET A 1 217 ? 2.305 -11.018 -8.254 1.00 97.94 217 MET A CA 1
ATOM 1694 C C . MET A 1 217 ? 3.784 -11.355 -8.452 1.00 97.94 217 MET A C 1
ATOM 1696 O O . MET A 1 217 ? 4.155 -12.527 -8.401 1.00 97.94 217 MET A O 1
ATOM 1700 N N . ILE A 1 218 ? 4.615 -10.342 -8.699 1.00 97.94 218 ILE A N 1
ATOM 1701 C CA . ILE A 1 218 ? 6.048 -10.529 -8.986 1.00 97.94 218 ILE A CA 1
ATOM 1702 C C . ILE A 1 218 ? 6.945 -10.163 -7.802 1.00 97.94 218 ILE A C 1
ATOM 1704 O O . ILE A 1 218 ? 8.083 -10.620 -7.732 1.00 97.94 218 ILE A O 1
ATOM 1708 N N . LEU A 1 219 ? 6.442 -9.338 -6.880 1.00 98.00 219 LEU A N 1
ATOM 1709 C CA . LEU A 1 219 ? 7.239 -8.760 -5.806 1.00 98.00 219 LEU A CA 1
ATOM 1710 C C . LEU A 1 219 ? 6.361 -8.471 -4.582 1.00 98.00 219 LEU A C 1
ATOM 1712 O O . LEU A 1 219 ? 5.606 -7.504 -4.620 1.00 98.00 219 LEU A O 1
ATOM 1716 N N . PRO A 1 220 ? 6.443 -9.254 -3.495 1.00 97.12 220 PRO A N 1
ATOM 1717 C CA . PRO A 1 220 ? 5.937 -8.814 -2.199 1.00 97.12 220 PRO A CA 1
ATOM 1718 C C . PRO A 1 220 ? 6.850 -7.709 -1.648 1.00 97.12 220 PRO A C 1
ATOM 1720 O O . PRO A 1 220 ? 8.070 -7.875 -1.605 1.00 97.12 220 PRO A O 1
ATOM 1723 N N . THR A 1 221 ? 6.270 -6.586 -1.232 1.00 96.06 221 THR A N 1
ATOM 1724 C CA . THR A 1 221 ? 6.998 -5.389 -0.780 1.00 96.06 221 THR A CA 1
ATOM 1725 C C . THR A 1 221 ? 6.878 -5.152 0.725 1.00 96.06 221 THR A C 1
ATOM 1727 O O . THR A 1 221 ? 7.744 -4.501 1.308 1.00 96.06 221 THR A O 1
ATOM 1730 N N . SER A 1 222 ? 5.826 -5.665 1.366 1.00 94.75 222 SER A N 1
ATOM 1731 C CA . SER A 1 222 ? 5.592 -5.572 2.812 1.00 94.75 222 SER A CA 1
ATOM 1732 C C . SER A 1 222 ? 4.609 -6.660 3.262 1.00 94.75 222 SER A C 1
ATOM 1734 O O . SER A 1 222 ? 3.796 -7.138 2.474 1.00 94.75 222 SER A O 1
ATOM 1736 N N . THR A 1 223 ? 4.699 -7.072 4.528 1.00 93.38 223 THR A N 1
ATOM 1737 C CA . THR A 1 223 ? 3.765 -8.017 5.173 1.00 93.38 223 THR A CA 1
ATOM 1738 C C . THR A 1 223 ? 2.904 -7.353 6.250 1.00 93.38 223 THR A C 1
ATOM 1740 O O . THR A 1 223 ? 2.432 -8.055 7.141 1.00 93.38 223 THR A O 1
ATOM 1743 N N . SER A 1 224 ? 2.796 -6.018 6.220 1.00 93.44 224 SER A N 1
ATOM 1744 C CA . SER A 1 224 ? 2.078 -5.165 7.178 1.00 93.44 224 SER A CA 1
ATOM 1745 C C . SER A 1 224 ? 2.250 -5.574 8.653 1.00 93.44 224 SER A C 1
ATOM 1747 O O . SER A 1 224 ? 1.504 -6.382 9.202 1.00 93.44 224 SER A O 1
ATOM 1749 N N . ASP A 1 225 ? 3.231 -4.973 9.333 1.00 94.00 225 ASP A N 1
ATOM 1750 C CA . ASP A 1 225 ? 3.490 -5.190 10.767 1.00 94.00 225 ASP A CA 1
ATOM 1751 C C . ASP A 1 225 ? 3.053 -3.965 11.587 1.00 94.00 225 ASP A C 1
ATOM 1753 O O . ASP A 1 225 ? 3.861 -3.125 11.981 1.00 94.00 225 ASP A O 1
ATOM 1757 N N . GLY A 1 226 ? 1.739 -3.826 11.778 1.00 94.62 226 GLY A N 1
ATOM 1758 C CA . GLY A 1 226 ? 1.114 -2.686 12.459 1.00 94.62 226 GLY A CA 1
ATOM 1759 C C . GLY A 1 226 ? 0.855 -1.472 11.562 1.00 94.62 226 GLY A C 1
ATOM 1760 O O . GLY A 1 226 ? 0.529 -0.400 12.071 1.00 94.62 226 GLY A O 1
ATOM 1761 N N . ALA A 1 227 ? 1.013 -1.623 10.244 1.00 94.44 227 ALA A N 1
ATOM 1762 C CA . ALA A 1 227 ? 0.793 -0.546 9.282 1.00 94.44 227 ALA A CA 1
ATOM 1763 C C . ALA A 1 227 ? -0.696 -0.254 9.039 1.00 94.44 227 ALA A C 1
ATOM 1765 O O . ALA A 1 227 ? -1.033 0.895 8.767 1.00 94.44 227 ALA A O 1
ATOM 1766 N N . ASP A 1 228 ? -1.565 -1.257 9.200 1.00 97.00 228 ASP A N 1
ATOM 1767 C CA . ASP A 1 228 ? -3.025 -1.149 9.121 1.00 97.00 228 ASP A CA 1
ATOM 1768 C C . ASP A 1 228 ? -3.617 -1.254 10.525 1.00 97.00 228 ASP A C 1
ATOM 1770 O O . ASP A 1 228 ? -3.345 -2.221 11.244 1.00 97.00 228 ASP A O 1
ATOM 1774 N N . ALA A 1 229 ? -4.435 -0.286 10.935 1.00 98.31 229 ALA A N 1
ATOM 1775 C CA . ALA A 1 229 ? -4.928 -0.218 12.306 1.00 98.31 229 ALA A CA 1
ATOM 1776 C C . ALA A 1 229 ? -6.371 0.272 12.417 1.00 98.31 229 ALA A C 1
ATOM 1778 O O . ALA A 1 229 ? -6.795 1.209 11.740 1.00 98.31 229 ALA A O 1
ATOM 1779 N N . CYS A 1 230 ? -7.099 -0.314 13.371 1.00 98.69 230 CYS A N 1
ATOM 1780 C CA . CYS A 1 230 ? -8.343 0.247 13.876 1.00 98.69 230 CYS A CA 1
ATOM 1781 C C . CYS A 1 230 ? -8.018 1.289 14.949 1.00 98.69 230 CYS A C 1
ATOM 1783 O O . CYS A 1 230 ? -7.590 0.947 16.057 1.00 98.69 230 CYS A O 1
ATOM 1785 N N . LEU A 1 231 ? -8.212 2.563 14.623 1.00 98.81 231 LEU A N 1
ATOM 1786 C CA . LEU A 1 231 ? -8.077 3.671 15.556 1.00 98.81 231 LEU A CA 1
ATOM 1787 C C . LEU A 1 231 ? -9.420 4.004 16.180 1.00 98.81 231 LEU A C 1
ATOM 1789 O O . LEU A 1 231 ? -10.433 4.093 15.489 1.00 98.81 231 LEU A O 1
ATOM 1793 N N . VAL A 1 232 ? -9.418 4.225 17.491 1.00 98.75 232 VAL A N 1
ATOM 1794 C CA . VAL A 1 232 ? -10.619 4.568 18.247 1.00 98.75 232 VAL A CA 1
ATOM 1795 C C . VAL A 1 232 ? -10.364 5.704 19.225 1.00 98.75 232 VAL A C 1
ATOM 1797 O O . VAL A 1 232 ? -9.264 5.871 19.755 1.00 98.75 232 VAL A O 1
ATOM 1800 N N . THR A 1 233 ? -11.415 6.468 19.481 1.00 98.12 233 THR A N 1
ATOM 1801 C CA . THR A 1 233 ? -11.476 7.472 20.551 1.00 98.12 233 THR A CA 1
ATOM 1802 C C . THR A 1 233 ? -11.495 6.818 21.940 1.00 98.12 233 THR A C 1
ATOM 1804 O O . THR A 1 233 ? -11.848 5.648 22.098 1.00 98.12 233 THR A O 1
ATOM 1807 N N . ALA A 1 234 ? -11.065 7.558 22.967 1.00 94.31 234 ALA A N 1
ATOM 1808 C CA . ALA A 1 234 ? -10.838 7.036 24.319 1.00 94.31 234 ALA A CA 1
ATOM 1809 C C . ALA A 1 234 ? -12.078 6.444 25.026 1.00 94.31 234 ALA A C 1
ATOM 1811 O O . ALA A 1 234 ? -11.923 5.673 25.978 1.00 94.31 234 ALA A O 1
ATOM 1812 N N . ASP A 1 235 ? -13.295 6.795 24.601 1.00 93.88 235 ASP A N 1
ATOM 1813 C CA . ASP A 1 235 ? -14.544 6.238 25.130 1.00 93.88 235 ASP A CA 1
ATOM 1814 C C . ASP A 1 235 ? -14.779 4.782 24.704 1.00 93.88 235 ASP A C 1
ATOM 1816 O O . ASP A 1 235 ? -15.412 4.029 25.445 1.00 93.88 235 ASP A O 1
ATOM 1820 N N . ILE A 1 236 ? -14.209 4.354 23.576 1.00 97.81 236 ILE A N 1
ATOM 1821 C CA . ILE A 1 236 ? -14.247 2.966 23.105 1.00 97.81 236 ILE A CA 1
ATOM 1822 C C . ILE A 1 236 ? -13.087 2.212 23.760 1.00 97.81 236 ILE A C 1
ATOM 1824 O O . ILE A 1 236 ? -11.912 2.473 23.486 1.00 97.81 236 ILE A O 1
ATOM 1828 N N . LYS A 1 237 ? -13.385 1.259 24.649 1.00 95.75 237 LYS A N 1
ATOM 1829 C CA . LYS A 1 237 ? -12.377 0.514 25.431 1.00 95.75 237 LYS A CA 1
ATOM 1830 C C . LYS A 1 237 ? -12.121 -0.879 24.875 1.00 95.75 237 LYS A C 1
ATOM 1832 O O . LYS A 1 237 ? -11.009 -1.393 24.983 1.00 95.75 237 LYS A O 1
ATOM 1837 N N . SER A 1 238 ? -13.129 -1.467 24.258 1.00 96.38 238 SER A N 1
ATOM 1838 C CA . SER A 1 238 ? -13.137 -2.837 23.769 1.00 96.38 238 SER A CA 1
ATOM 1839 C C . SER A 1 238 ? -13.802 -2.922 22.402 1.00 96.38 238 SER A C 1
ATOM 1841 O O . SER A 1 238 ? -14.462 -1.982 21.963 1.00 96.38 238 SER A O 1
ATOM 1843 N N . ILE A 1 239 ? -13.657 -4.070 21.739 1.00 96.06 239 ILE A N 1
ATOM 1844 C CA . ILE A 1 239 ? -14.363 -4.320 20.484 1.00 96.06 239 ILE A CA 1
ATOM 1845 C C . ILE A 1 239 ? -15.881 -4.254 20.683 1.00 96.06 239 ILE A C 1
ATOM 1847 O O . ILE A 1 239 ? -16.580 -3.724 19.834 1.00 96.06 239 ILE A O 1
ATOM 1851 N N . GLN A 1 240 ? -16.402 -4.697 21.832 1.00 96.69 240 GLN A N 1
ATOM 1852 C CA . GLN A 1 240 ? -17.838 -4.689 22.117 1.00 96.69 240 GLN A CA 1
ATOM 1853 C C . GLN A 1 240 ? -18.437 -3.277 22.127 1.00 96.69 240 GLN A C 1
ATOM 1855 O O . GLN A 1 240 ? -19.603 -3.119 21.772 1.00 96.69 240 GLN A O 1
ATOM 1860 N N . ASP A 1 241 ? -17.643 -2.259 22.464 1.00 97.75 241 ASP A N 1
ATOM 1861 C CA . ASP A 1 241 ? -18.089 -0.861 22.468 1.00 97.75 241 ASP A CA 1
ATOM 1862 C C . ASP A 1 241 ? -18.314 -0.304 21.048 1.00 97.75 241 ASP A C 1
ATOM 1864 O O . ASP A 1 241 ? -18.895 0.771 20.901 1.00 97.75 241 ASP A O 1
ATOM 1868 N N . LEU A 1 242 ? -17.879 -1.025 20.003 1.00 97.69 242 LEU A N 1
ATOM 1869 C CA . LEU A 1 242 ? -18.156 -0.691 18.603 1.00 97.69 242 LEU A CA 1
ATOM 1870 C C . LEU A 1 242 ? -19.550 -1.132 18.140 1.00 97.69 242 LEU A C 1
ATOM 1872 O O . LEU A 1 242 ? -19.995 -0.693 17.082 1.00 97.69 242 LEU A O 1
ATOM 1876 N N . LYS A 1 243 ? -20.267 -1.977 18.895 1.00 96.31 243 LYS A N 1
ATOM 1877 C CA . LYS A 1 243 ? -21.615 -2.406 18.495 1.00 96.31 243 LYS A CA 1
ATOM 1878 C C . LYS A 1 243 ? -22.563 -1.206 18.437 1.00 96.31 243 LYS A C 1
ATOM 1880 O O . LYS A 1 243 ? -22.669 -0.438 19.392 1.00 96.31 243 LYS A O 1
ATOM 1885 N N . GLY A 1 244 ? -23.255 -1.052 17.309 1.00 94.94 244 GLY A N 1
ATOM 1886 C CA . GLY A 1 244 ? -24.122 0.102 17.042 1.00 94.94 244 GLY A CA 1
ATOM 1887 C C . GLY A 1 244 ? -23.376 1.414 16.762 1.00 94.94 244 GLY A C 1
ATOM 1888 O O . GLY A 1 244 ? -24.006 2.470 16.730 1.00 94.94 244 GLY A O 1
ATOM 1889 N N . LYS A 1 245 ? -22.050 1.370 16.577 1.00 96.81 245 LYS A N 1
ATOM 1890 C CA . LYS A 1 245 ? -21.241 2.485 16.079 1.00 96.81 245 LYS A CA 1
ATOM 1891 C C . LYS A 1 245 ? -20.723 2.148 14.685 1.00 96.81 245 LYS A C 1
ATOM 1893 O O . LYS A 1 245 ? -20.373 1.004 14.412 1.00 96.81 245 LYS A O 1
ATOM 1898 N N . LYS A 1 246 ? -20.605 3.173 13.843 1.00 97.88 246 LYS A N 1
ATOM 1899 C CA . LYS A 1 246 ? -19.963 3.058 12.535 1.00 97.88 246 LYS A CA 1
ATOM 1900 C C . LYS A 1 246 ? -18.451 3.017 12.684 1.00 97.88 246 LYS A C 1
ATOM 1902 O O . LYS A 1 246 ? -17.867 3.888 13.333 1.00 97.88 246 LYS A O 1
ATOM 1907 N N . VAL A 1 247 ? -17.837 2.036 12.041 1.00 98.56 247 VAL A N 1
ATOM 1908 C CA . VAL A 1 247 ? -16.398 1.959 11.812 1.00 98.56 247 VAL A CA 1
ATOM 1909 C C . VAL A 1 247 ? -16.145 2.376 10.370 1.00 98.56 247 VAL A C 1
ATOM 1911 O O . VAL A 1 247 ? -16.648 1.741 9.449 1.00 98.56 247 VAL A O 1
ATOM 1914 N N . TYR A 1 248 ? -15.406 3.466 10.171 1.00 98.56 248 TYR A N 1
ATOM 1915 C CA . TYR A 1 248 ? -15.171 4.014 8.834 1.00 98.56 248 TYR A CA 1
ATOM 1916 C C . TYR A 1 248 ? -13.851 3.523 8.245 1.00 98.56 248 TYR A C 1
ATOM 1918 O O . TYR A 1 248 ? -12.810 3.591 8.897 1.00 98.56 248 TYR A O 1
ATOM 1926 N N . GLY A 1 249 ? -13.875 3.086 6.996 1.00 97.56 249 GLY A N 1
ATOM 1927 C CA . GLY A 1 249 ? -12.689 2.681 6.250 1.00 97.56 249 GLY A CA 1
ATOM 1928 C C . GLY A 1 249 ? -13.068 2.279 4.833 1.00 97.56 249 GLY A C 1
ATOM 1929 O O . GLY A 1 249 ? -14.242 2.333 4.467 1.00 97.56 249 GLY A O 1
ATOM 1930 N N . LEU A 1 250 ? -12.086 1.879 4.031 1.00 94.69 250 LEU A N 1
ATOM 1931 C CA . LEU A 1 250 ? -12.343 1.484 2.651 1.00 94.69 250 LEU A CA 1
ATOM 1932 C C . LEU A 1 250 ? -13.006 0.096 2.606 1.00 94.69 250 LEU A C 1
ATOM 1934 O O . LEU A 1 250 ? -12.426 -0.893 3.062 1.00 94.69 250 LEU A O 1
ATOM 1938 N N . GLU A 1 251 ? -14.234 0.025 2.089 1.00 94.06 251 GLU A N 1
ATOM 1939 C CA . GLU A 1 251 ? -14.953 -1.242 1.907 1.00 94.06 251 GLU A CA 1
ATOM 1940 C C . GLU A 1 251 ? -14.298 -2.096 0.822 1.00 94.06 251 GLU A C 1
ATOM 1942 O O . GLU A 1 251 ? -13.761 -1.589 -0.163 1.00 94.06 251 GLU A O 1
ATOM 1947 N N . LYS A 1 252 ? -14.401 -3.418 0.981 1.00 92.38 252 LYS A N 1
ATOM 1948 C CA . LYS A 1 252 ? -13.853 -4.434 0.073 1.00 92.38 252 LYS A CA 1
ATOM 1949 C C . LYS A 1 252 ? -12.359 -4.254 -0.169 1.00 92.38 252 LYS A C 1
ATOM 1951 O O . LYS A 1 252 ? -11.868 -4.585 -1.248 1.00 92.38 252 LYS A O 1
ATOM 1956 N N . SER A 1 253 ? -11.670 -3.732 0.841 1.00 94.25 253 SER A N 1
ATOM 1957 C CA . SER A 1 253 ? -10.239 -3.494 0.812 1.00 94.25 253 SER A CA 1
ATOM 1958 C C . SER A 1 253 ? -9.547 -3.968 2.092 1.00 94.25 253 SER A C 1
ATOM 1960 O O . SER A 1 253 ? -10.176 -4.539 2.990 1.00 94.25 253 SER A O 1
ATOM 1962 N N . VAL A 1 254 ? -8.237 -3.739 2.182 1.00 95.56 254 VAL A N 1
ATOM 1963 C CA . VAL A 1 254 ? -7.390 -4.022 3.343 1.00 95.56 254 VAL A CA 1
ATOM 1964 C C . VAL A 1 254 ? -7.974 -3.484 4.653 1.00 95.56 254 VAL A C 1
ATOM 1966 O O . VAL A 1 254 ? -7.899 -4.173 5.671 1.00 95.56 254 VAL A O 1
ATOM 1969 N N . SER A 1 255 ? -8.635 -2.319 4.632 1.00 96.88 255 SER A N 1
ATOM 1970 C CA . SER A 1 255 ? -9.317 -1.756 5.804 1.00 96.88 255 SER A CA 1
ATOM 1971 C C . SER A 1 255 ? -10.398 -2.693 6.348 1.00 96.88 255 SER A C 1
ATOM 1973 O O . SER A 1 255 ? -10.372 -3.055 7.526 1.00 96.88 255 SER A O 1
ATOM 1975 N N . GLU A 1 256 ? -11.343 -3.109 5.505 1.00 97.00 256 GLU A N 1
ATOM 1976 C CA . GLU A 1 256 ? -12.425 -4.004 5.924 1.00 97.00 256 GLU A CA 1
ATOM 1977 C C . GLU A 1 256 ? -11.886 -5.382 6.317 1.00 97.00 256 GLU A C 1
ATOM 1979 O O . GLU A 1 256 ? -12.271 -5.922 7.352 1.00 97.00 256 GLU A O 1
ATOM 1984 N N . TYR A 1 257 ? -10.917 -5.924 5.577 1.00 97.38 257 TYR A N 1
ATOM 1985 C CA . TYR A 1 257 ? -10.304 -7.196 5.952 1.00 97.38 257 TYR A CA 1
ATOM 1986 C C . TYR A 1 257 ? -9.599 -7.135 7.307 1.00 97.38 257 TYR A C 1
ATOM 1988 O O . TYR A 1 257 ? -9.815 -8.008 8.144 1.00 97.38 257 TYR A O 1
ATOM 1996 N N . CYS A 1 258 ? -8.780 -6.106 7.557 1.00 97.81 258 CYS A N 1
ATOM 1997 C CA . CYS A 1 258 ? -8.099 -5.926 8.838 1.00 97.81 258 CYS A CA 1
ATOM 1998 C C . CYS A 1 258 ? -9.115 -5.872 9.987 1.00 97.81 258 CYS A C 1
ATOM 2000 O O . CYS A 1 258 ? -8.906 -6.489 11.036 1.00 97.81 258 CYS A O 1
ATOM 2002 N N . PHE A 1 259 ? -10.243 -5.192 9.769 1.00 98.38 259 PHE A N 1
ATOM 2003 C CA . PHE A 1 259 ? -11.343 -5.121 10.721 1.00 98.38 259 PHE A CA 1
ATOM 2004 C C . PHE A 1 259 ? -11.986 -6.489 10.974 1.00 98.38 259 PHE A C 1
ATOM 2006 O O . PHE A 1 259 ? -11.931 -7.000 12.096 1.00 98.38 259 PHE A O 1
ATOM 2013 N N . VAL A 1 260 ? -12.551 -7.102 9.932 1.00 97.94 260 VAL A N 1
ATOM 2014 C CA . VAL A 1 260 ? -13.301 -8.362 10.013 1.00 97.94 260 VAL A CA 1
ATOM 2015 C C . VAL A 1 260 ? -12.423 -9.489 10.537 1.00 97.94 260 VAL A C 1
ATOM 2017 O O . VAL A 1 260 ? -12.822 -10.234 11.431 1.00 97.94 260 VAL A O 1
ATOM 2020 N N . ARG A 1 261 ? -11.178 -9.578 10.074 1.00 97.81 261 ARG A N 1
ATOM 2021 C CA . ARG A 1 261 ? -10.266 -10.626 10.514 1.00 97.81 261 ARG A CA 1
ATOM 2022 C C . ARG A 1 261 ? -9.940 -10.533 12.005 1.00 97.81 261 ARG A C 1
ATOM 2024 O O . ARG A 1 261 ? -9.882 -11.548 12.699 1.00 97.81 261 ARG A O 1
ATOM 2031 N N . ASN A 1 262 ? -9.773 -9.321 12.531 1.00 97.94 262 ASN A N 1
ATOM 2032 C CA . ASN A 1 262 ? -9.599 -9.121 13.967 1.00 97.94 262 ASN A CA 1
ATOM 2033 C C . ASN A 1 262 ? -10.887 -9.409 14.757 1.00 97.94 262 ASN A C 1
ATOM 2035 O O . ASN A 1 262 ? -10.795 -9.930 15.871 1.00 97.94 262 ASN A O 1
ATOM 2039 N N . LEU A 1 263 ? -12.077 -9.146 14.198 1.00 98.19 263 LEU A N 1
ATOM 2040 C CA . LEU A 1 263 ? -13.344 -9.590 14.797 1.00 98.19 263 LEU A CA 1
ATOM 2041 C C . LEU A 1 263 ? -13.377 -11.114 14.954 1.00 98.19 263 LEU A C 1
ATOM 2043 O O . LEU A 1 263 ? -13.654 -11.603 16.052 1.00 98.19 263 LEU A O 1
ATOM 2047 N N . GLU A 1 264 ? -13.032 -11.858 13.901 1.00 97.69 264 GLU A N 1
ATOM 2048 C CA . GLU A 1 264 ? -12.992 -13.325 13.926 1.00 97.69 264 GLU A CA 1
ATOM 2049 C C . GLU A 1 264 ? -12.043 -13.856 15.008 1.00 97.69 264 GLU A C 1
ATOM 2051 O O . GLU A 1 264 ? -12.425 -14.718 15.802 1.00 97.69 264 GLU A O 1
ATOM 2056 N N . LEU A 1 265 ? -10.820 -13.313 15.096 1.00 97.38 265 LEU A N 1
ATOM 2057 C CA . LEU A 1 265 ? -9.841 -13.697 16.124 1.00 97.38 265 LEU A CA 1
ATOM 2058 C C . LEU A 1 265 ? -10.339 -13.419 17.551 1.00 97.38 265 LEU A C 1
ATOM 2060 O O . LEU A 1 265 ? -9.963 -14.115 18.497 1.00 97.38 265 LEU A O 1
ATOM 2064 N N . LEU A 1 266 ? -11.209 -12.422 17.710 1.00 96.56 266 LEU A N 1
ATOM 2065 C CA . LEU A 1 266 ? -11.868 -12.069 18.968 1.00 96.56 266 LEU A CA 1
ATOM 2066 C C . LEU A 1 266 ? -13.204 -12.808 19.175 1.00 96.56 266 LEU A C 1
ATOM 2068 O O . LEU A 1 266 ? -13.950 -12.478 20.103 1.00 96.56 266 LEU A O 1
ATOM 2072 N N . ASN A 1 267 ? -13.503 -13.819 18.350 1.00 97.00 267 ASN A N 1
ATOM 2073 C CA . ASN A 1 267 ? -14.752 -14.587 18.349 1.00 97.00 267 ASN A CA 1
ATOM 2074 C C . ASN A 1 267 ? -16.002 -13.696 18.251 1.00 97.00 267 ASN A C 1
ATOM 2076 O O . ASN A 1 267 ? -17.040 -13.986 18.849 1.00 97.00 267 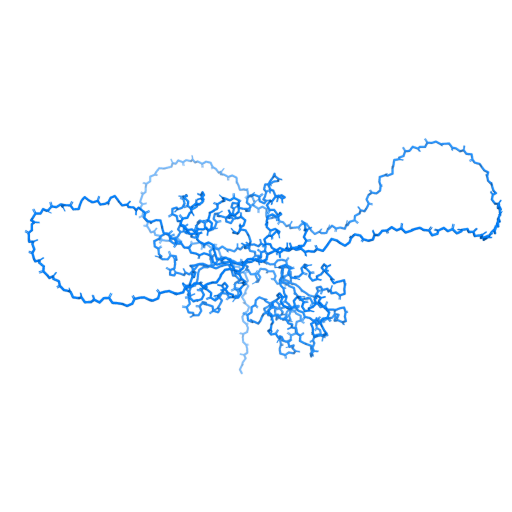ASN A O 1
ATOM 2080 N N . GLN A 1 268 ? -15.881 -12.572 17.549 1.00 97.69 268 GLN A N 1
ATOM 2081 C CA . GLN A 1 268 ? -16.985 -11.687 17.222 1.00 97.69 268 GLN A CA 1
ATOM 2082 C C . GLN A 1 268 ? -17.518 -12.034 15.833 1.00 97.69 268 GLN A C 1
ATOM 2084 O O . GLN A 1 268 ? -16.783 -12.518 14.975 1.00 97.69 268 GLN A O 1
ATOM 2089 N N . LYS A 1 269 ? -18.808 -11.786 15.613 1.00 96.50 269 LYS A N 1
ATOM 2090 C CA . LYS A 1 269 ? -19.414 -11.942 14.296 1.00 96.50 269 LYS A CA 1
ATOM 2091 C C . LYS A 1 269 ? -19.406 -10.609 13.568 1.00 96.50 269 LYS A C 1
ATOM 2093 O O . LYS A 1 269 ? -19.819 -9.620 14.159 1.00 96.50 269 LYS A O 1
ATOM 2098 N N . GLU A 1 270 ? -19.013 -10.607 12.301 1.00 95.62 270 GLU A N 1
ATOM 2099 C CA . GLU A 1 270 ? -19.041 -9.420 11.438 1.00 95.62 270 GLU A CA 1
ATOM 2100 C C . GLU A 1 270 ? -20.418 -8.737 11.414 1.00 95.62 270 GLU A C 1
ATOM 2102 O O . GLU A 1 270 ? -20.496 -7.529 11.603 1.00 95.62 270 GLU A O 1
ATOM 2107 N N . GLU A 1 271 ? -21.504 -9.517 11.313 1.00 96.56 271 GLU A N 1
ATOM 2108 C CA . GLU A 1 271 ? -22.897 -9.029 11.252 1.00 96.56 271 GLU A CA 1
ATOM 2109 C C . GLU A 1 271 ? -23.344 -8.176 12.458 1.00 96.56 271 GLU A C 1
ATOM 2111 O O . GLU A 1 271 ? -24.340 -7.459 12.370 1.00 96.56 271 GLU A O 1
ATOM 2116 N N . ASP A 1 272 ? -22.622 -8.236 13.582 1.00 97.44 272 ASP A N 1
ATOM 2117 C CA . ASP A 1 272 ? -22.918 -7.454 14.787 1.00 97.44 272 ASP A CA 1
ATOM 2118 C C . ASP A 1 272 ? -22.324 -6.028 14.746 1.00 97.44 272 ASP A C 1
ATOM 2120 O O . ASP A 1 272 ? -22.547 -5.241 15.676 1.00 97.44 272 ASP A O 1
ATOM 2124 N N . PHE A 1 273 ? -21.529 -5.700 13.723 1.00 98.06 273 PHE A N 1
ATOM 2125 C CA . PHE A 1 273 ? -20.787 -4.446 13.606 1.00 98.06 273 PHE A CA 1
ATOM 2126 C C . PHE A 1 273 ? -21.140 -3.724 12.310 1.00 98.06 273 PHE A C 1
ATOM 2128 O O . PHE A 1 273 ? -21.421 -4.340 11.288 1.00 98.06 273 PHE A O 1
ATOM 2135 N N . GLU A 1 274 ? -21.117 -2.394 12.355 1.00 97.50 274 GLU A N 1
ATOM 2136 C CA . GLU A 1 274 ? -21.402 -1.564 11.190 1.00 97.50 274 GLU A CA 1
ATOM 2137 C C . GLU A 1 274 ? -20.087 -1.026 10.624 1.00 97.50 274 GLU A C 1
ATOM 2139 O O . GLU A 1 274 ? -19.450 -0.158 11.226 1.00 97.50 274 GLU A O 1
ATOM 2144 N N . PHE A 1 275 ? -19.682 -1.544 9.467 1.00 98.19 275 PHE A N 1
ATOM 2145 C CA . PHE A 1 275 ? -18.593 -0.986 8.674 1.00 98.19 275 PHE A CA 1
ATOM 2146 C C . PHE A 1 275 ? -19.178 -0.042 7.617 1.00 98.19 275 PHE A C 1
ATOM 2148 O O . PHE A 1 275 ? -20.225 -0.332 7.040 1.00 98.19 275 PHE A O 1
ATOM 2155 N N . ALA A 1 276 ? -18.558 1.118 7.414 1.00 97.94 276 ALA A N 1
ATOM 2156 C CA . ALA A 1 276 ? -19.059 2.139 6.503 1.00 97.94 276 ALA A CA 1
ATOM 2157 C C . ALA A 1 276 ? -17.952 2.624 5.568 1.00 97.94 276 ALA A C 1
ATOM 2159 O O . ALA A 1 276 ? -16.942 3.159 6.036 1.00 97.94 276 ALA A O 1
ATOM 2160 N N . ASN A 1 277 ? -18.192 2.511 4.257 1.00 96.69 277 ASN A N 1
ATOM 2161 C CA . ASN A 1 277 ? -17.247 2.979 3.251 1.00 96.69 277 ASN A CA 1
ATOM 2162 C C . ASN A 1 277 ? -16.867 4.453 3.444 1.00 96.69 277 ASN A C 1
ATOM 2164 O O . ASN A 1 277 ? -17.721 5.347 3.418 1.00 96.69 277 ASN A O 1
ATOM 2168 N N . MET A 1 278 ? -15.571 4.712 3.569 1.00 95.94 278 MET A N 1
ATOM 2169 C CA . MET A 1 278 ? -14.991 6.046 3.567 1.00 95.94 278 MET A CA 1
ATOM 2170 C C . MET A 1 278 ? -13.534 5.964 3.131 1.00 95.94 278 MET A C 1
ATOM 2172 O O . MET A 1 278 ? -12.795 5.105 3.607 1.00 95.94 278 MET A O 1
ATOM 2176 N N . ASP A 1 279 ? -13.121 6.898 2.273 1.00 92.88 279 ASP A N 1
ATOM 2177 C CA . ASP A 1 279 ? -11.712 7.065 1.921 1.00 92.88 279 ASP A CA 1
ATOM 2178 C C . ASP A 1 279 ? -10.854 7.196 3.204 1.00 92.88 279 ASP A C 1
ATOM 2180 O O . ASP A 1 279 ? -11.217 7.975 4.094 1.00 92.88 279 ASP A O 1
ATOM 2184 N N . PRO A 1 280 ? -9.744 6.451 3.343 1.00 93.12 280 PRO A N 1
ATOM 2185 C CA . PRO A 1 280 ? -8.926 6.443 4.556 1.00 93.12 280 PRO A CA 1
ATOM 2186 C C . PRO A 1 280 ? -8.338 7.809 4.905 1.00 93.12 280 PRO A C 1
ATOM 2188 O O . PRO A 1 280 ? -8.289 8.161 6.086 1.00 93.12 280 PRO A O 1
ATOM 2191 N N . GLY A 1 281 ? -7.940 8.599 3.904 1.00 92.38 281 GLY A N 1
ATOM 2192 C CA . GLY A 1 281 ? -7.450 9.959 4.110 1.00 92.38 281 GLY A CA 1
ATOM 2193 C C . GLY A 1 281 ? -8.549 10.866 4.658 1.00 92.38 281 GLY A C 1
ATOM 2194 O O . GLY A 1 281 ? -8.346 11.581 5.643 1.00 92.38 281 GLY A O 1
ATOM 2195 N N . ALA A 1 282 ? -9.756 10.773 4.098 1.00 94.94 282 ALA A N 1
ATOM 2196 C CA . ALA A 1 282 ? -10.929 11.482 4.596 1.00 94.94 282 ALA A CA 1
ATOM 2197 C C . ALA A 1 282 ? -11.344 11.018 6.004 1.00 94.94 282 ALA A C 1
ATOM 2199 O O . ALA A 1 282 ? -11.665 11.854 6.852 1.00 94.94 282 ALA A O 1
ATOM 2200 N N . ALA A 1 283 ? -11.327 9.709 6.277 1.00 97.44 283 ALA A N 1
ATOM 2201 C CA . ALA A 1 283 ? -11.662 9.131 7.577 1.00 97.44 283 ALA A CA 1
ATOM 2202 C C . ALA A 1 283 ? -10.676 9.594 8.657 1.00 97.44 283 ALA A C 1
ATOM 2204 O O . ALA A 1 283 ? -11.088 10.036 9.734 1.00 97.44 283 ALA A O 1
ATOM 2205 N N . ALA A 1 284 ? -9.381 9.571 8.344 1.00 96.88 284 ALA A N 1
ATOM 2206 C CA . ALA A 1 284 ? -8.330 10.073 9.213 1.00 96.88 284 ALA A CA 1
ATOM 2207 C C . ALA A 1 284 ? -8.451 11.578 9.446 1.00 96.88 284 ALA A C 1
ATOM 2209 O O . ALA A 1 284 ? -8.410 12.014 10.593 1.00 96.88 284 ALA A O 1
ATOM 2210 N N . LEU A 1 285 ? -8.681 12.379 8.402 1.00 96.69 285 LEU A N 1
ATOM 2211 C CA . LEU A 1 285 ? -8.881 13.822 8.538 1.00 96.69 285 LEU A CA 1
ATOM 2212 C C . LEU A 1 285 ? -10.103 14.150 9.409 1.00 96.69 285 LEU A C 1
ATOM 2214 O O . LEU A 1 285 ? -10.015 14.987 10.309 1.00 96.69 285 LEU A O 1
ATOM 2218 N N . ALA A 1 286 ? -11.232 13.479 9.179 1.00 98.06 286 ALA A N 1
ATOM 2219 C CA . ALA A 1 286 ? -12.453 13.655 9.959 1.00 98.06 286 ALA A CA 1
ATOM 2220 C C . ALA A 1 286 ? -12.249 13.255 11.426 1.00 98.06 286 ALA A C 1
ATOM 2222 O O . ALA A 1 286 ? -12.624 14.015 12.330 1.00 98.06 286 ALA A O 1
ATOM 2223 N N . MET A 1 287 ? -11.583 12.118 11.670 1.00 98.25 287 MET A N 1
ATOM 2224 C CA . MET A 1 287 ? -11.183 11.730 13.016 1.00 98.25 287 MET A CA 1
ATOM 2225 C C . MET A 1 287 ? -10.289 12.806 13.614 1.00 98.25 287 MET A C 1
ATOM 2227 O O . MET A 1 287 ? -10.664 13.315 14.656 1.00 98.25 287 MET A O 1
ATOM 2231 N N . GLN A 1 288 ? -9.195 13.231 12.968 1.00 97.56 288 GLN A N 1
ATOM 2232 C CA . GLN A 1 288 ? -8.270 14.277 13.438 1.00 97.56 288 GLN A CA 1
ATOM 2233 C C . GLN A 1 288 ? -9.003 15.573 13.825 1.00 97.56 288 GLN A C 1
ATOM 2235 O O . GLN A 1 288 ? -8.736 16.128 14.893 1.00 97.56 288 GLN A O 1
ATOM 2240 N N . GLN A 1 289 ? -9.993 15.990 13.033 1.00 97.62 289 GLN A N 1
ATOM 2241 C CA . GLN A 1 289 ? -10.827 17.180 13.250 1.00 97.62 289 GLN A CA 1
ATOM 2242 C C . GLN A 1 289 ? -11.891 17.043 14.354 1.00 97.62 289 GLN A C 1
ATOM 2244 O O . GLN A 1 289 ? -12.666 17.975 14.560 1.00 97.62 289 GLN A O 1
ATOM 2249 N N . LYS A 1 290 ? -11.934 15.924 15.091 1.00 97.38 290 LYS A N 1
ATOM 2250 C CA . LYS A 1 290 ? -12.922 15.665 16.161 1.00 97.38 290 LYS A CA 1
ATOM 2251 C C . LYS A 1 290 ? -14.363 15.628 15.646 1.00 97.38 290 LYS A C 1
ATOM 2253 O O . LYS A 1 290 ? -15.284 15.996 16.376 1.00 97.38 290 LYS A O 1
ATOM 2258 N N . GLN A 1 291 ? -14.583 15.179 14.409 1.00 97.50 291 GLN A N 1
ATOM 2259 C CA . GLN A 1 291 ? -15.944 14.964 13.926 1.00 97.50 291 GLN A CA 1
ATOM 2260 C C . GLN A 1 291 ? -16.620 13.872 14.764 1.00 97.50 291 GLN A C 1
ATOM 2262 O O . GLN A 1 291 ? -16.075 12.786 14.950 1.00 97.50 291 GLN A O 1
ATOM 2267 N N . ALA A 1 292 ? -17.811 14.172 15.290 1.00 93.81 292 ALA A N 1
ATOM 2268 C CA . ALA A 1 292 ? -18.476 13.329 16.286 1.00 93.81 292 ALA A CA 1
ATOM 2269 C C . ALA A 1 292 ? -18.825 11.920 15.774 1.00 93.81 292 ALA A C 1
ATOM 2271 O O . ALA A 1 292 ? -18.938 10.996 16.574 1.00 93.81 292 ALA A O 1
ATOM 2272 N N . ALA A 1 293 ? -18.993 11.753 14.458 1.00 94.50 293 ALA A N 1
ATOM 2273 C CA . ALA A 1 293 ? -19.302 10.460 13.856 1.00 94.50 293 ALA A CA 1
ATOM 2274 C C . ALA A 1 293 ? -18.074 9.531 13.782 1.00 94.50 293 ALA A C 1
ATOM 2276 O O . ALA A 1 293 ? -18.222 8.322 13.926 1.00 94.50 293 ALA A O 1
ATOM 2277 N N . GLN A 1 294 ? -16.861 10.068 13.621 1.00 97.00 294 GLN A N 1
ATOM 2278 C CA . GLN A 1 294 ? -15.628 9.298 13.414 1.00 97.00 294 GLN A CA 1
ATOM 2279 C C . GLN A 1 294 ? -14.982 8.925 14.749 1.00 97.00 294 GLN A C 1
ATOM 2281 O O . GLN A 1 294 ? -13.870 9.336 15.081 1.00 97.00 294 GLN A O 1
ATOM 2286 N N . GLN A 1 295 ? -15.712 8.127 15.528 1.00 97.81 295 GLN A N 1
ATOM 2287 C CA . GLN A 1 295 ? -15.215 7.570 16.784 1.00 97.81 295 GLN A CA 1
ATOM 2288 C C . GLN A 1 295 ? -14.295 6.364 16.570 1.00 97.81 295 GLN A C 1
ATOM 2290 O O . GLN A 1 295 ? -13.453 6.101 17.431 1.00 97.81 295 GLN A O 1
ATOM 2295 N N . ALA A 1 296 ? -14.457 5.659 15.445 1.00 98.62 296 ALA A N 1
ATOM 2296 C CA . ALA A 1 296 ? -13.671 4.502 15.039 1.00 98.62 296 ALA A CA 1
ATOM 2297 C C . ALA A 1 296 ? -13.385 4.551 13.530 1.00 98.62 296 ALA A C 1
ATOM 2299 O O . ALA A 1 296 ? -14.304 4.743 12.730 1.00 98.62 296 ALA A O 1
ATOM 2300 N N . ILE A 1 297 ? -12.122 4.369 13.150 1.00 98.75 297 ILE A N 1
ATOM 2301 C CA . ILE A 1 297 ? -11.686 4.278 11.752 1.00 98.75 297 ILE A CA 1
ATOM 2302 C C . ILE A 1 297 ? -10.732 3.099 11.575 1.00 98.75 297 ILE A C 1
ATOM 2304 O O . ILE A 1 297 ? -10.029 2.741 12.518 1.00 98.75 297 ILE A O 1
ATOM 2308 N N . VAL A 1 298 ? -10.678 2.508 10.385 1.00 98.50 298 VAL A N 1
ATOM 2309 C CA . VAL A 1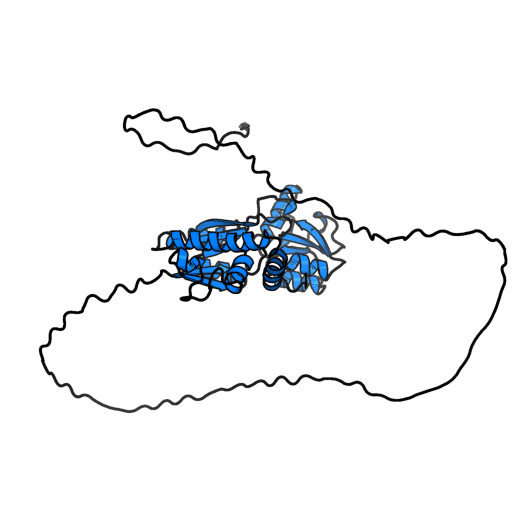 298 ? -9.689 1.485 10.025 1.00 98.50 298 VAL A CA 1
ATOM 2310 C C . VAL A 1 298 ? -8.922 1.969 8.808 1.00 98.50 298 VAL A C 1
ATOM 2312 O O . VAL A 1 298 ? -9.453 2.026 7.700 1.00 98.50 298 VAL A O 1
ATOM 2315 N N . VAL A 1 299 ? -7.681 2.375 9.048 1.00 97.12 299 VAL A N 1
ATOM 2316 C CA . VAL A 1 299 ? -6.829 3.079 8.083 1.00 97.12 299 VAL A CA 1
ATOM 2317 C C . VAL A 1 299 ? -5.412 2.521 8.129 1.00 97.12 299 VAL A C 1
ATOM 2319 O O . VAL A 1 299 ? -5.057 1.792 9.057 1.00 97.12 299 VAL A O 1
ATOM 2322 N N . TRP A 1 300 ? -4.597 2.898 7.151 1.00 95.12 300 TRP A N 1
ATOM 2323 C CA . TRP A 1 300 ? -3.195 2.509 7.062 1.00 95.12 300 TRP A CA 1
ATOM 2324 C C . TRP A 1 300 ? -2.246 3.694 7.219 1.00 95.12 300 TRP A C 1
ATOM 2326 O O . TRP A 1 300 ? -2.645 4.853 7.328 1.00 95.12 300 TRP A O 1
ATOM 2336 N N . ASN A 1 301 ? -0.959 3.398 7.280 1.00 92.44 301 ASN A N 1
ATOM 2337 C CA . ASN A 1 301 ? 0.117 4.376 7.271 1.00 92.44 301 ASN A CA 1
ATOM 2338 C C . ASN A 1 301 ? 0.159 5.161 5.942 1.00 92.44 301 ASN A C 1
ATOM 2340 O O . ASN A 1 301 ? 0.153 4.527 4.894 1.00 92.44 301 ASN A O 1
ATOM 2344 N N . PRO A 1 302 ? 0.271 6.505 5.945 1.00 90.94 302 PRO A N 1
ATOM 2345 C CA . PRO A 1 302 ? 0.689 7.360 7.065 1.00 90.94 302 PRO A CA 1
ATOM 2346 C C . PRO A 1 302 ? -0.448 7.792 7.994 1.00 90.94 302 PRO A C 1
ATOM 2348 O O . PRO A 1 302 ? -0.188 8.299 9.085 1.00 90.94 302 PRO A O 1
ATOM 2351 N N . PHE A 1 303 ? -1.704 7.586 7.601 1.00 93.94 303 PHE A N 1
ATOM 2352 C CA . PHE A 1 303 ? -2.872 8.106 8.309 1.00 93.94 303 PHE A CA 1
ATOM 2353 C C . PHE A 1 303 ? -2.961 7.643 9.765 1.00 93.94 303 PHE A C 1
ATOM 2355 O O . PHE A 1 303 ? -3.415 8.404 10.628 1.00 93.94 303 PHE A O 1
ATOM 2362 N N . VAL A 1 304 ? -2.487 6.427 10.058 1.00 95.69 304 VAL A N 1
ATOM 2363 C CA . VAL A 1 304 ? -2.345 5.922 11.430 1.00 95.69 304 VAL A CA 1
ATOM 2364 C C . VAL A 1 304 ? -1.422 6.826 12.249 1.00 95.69 304 VAL A C 1
ATOM 2366 O O . VAL A 1 304 ? -1.835 7.377 13.273 1.00 95.69 304 VAL A O 1
ATOM 2369 N N . MET A 1 305 ? -0.186 7.019 11.785 1.00 93.44 305 MET A N 1
ATOM 2370 C CA . MET A 1 305 ? 0.815 7.836 12.473 1.00 93.44 305 MET A CA 1
ATOM 2371 C C . MET A 1 305 ? 0.392 9.303 12.583 1.00 93.44 305 MET A C 1
ATOM 2373 O O . MET A 1 305 ? 0.528 9.899 13.651 1.00 93.44 305 MET A O 1
ATOM 2377 N N . GLU A 1 306 ? -0.178 9.880 11.525 1.00 93.38 306 GLU A N 1
ATOM 2378 C CA . GLU A 1 306 ? -0.680 11.257 11.543 1.00 93.38 306 GLU A CA 1
ATOM 2379 C C . GLU A 1 306 ? -1.798 11.470 12.552 1.00 93.38 306 GLU A C 1
ATOM 2381 O O . GLU A 1 306 ? -1.804 12.465 13.283 1.00 93.38 306 GLU A O 1
ATOM 2386 N N . THR A 1 307 ? -2.742 10.536 12.616 1.00 96.38 307 THR A N 1
ATOM 2387 C CA . THR A 1 307 ? -3.869 10.649 13.538 1.00 96.38 307 THR A CA 1
ATOM 2388 C C . THR A 1 307 ? -3.394 10.534 14.980 1.00 96.38 307 THR A C 1
ATOM 2390 O O . THR A 1 307 ? -3.743 11.386 15.795 1.00 96.38 307 THR A O 1
ATOM 2393 N N . LEU A 1 308 ? -2.537 9.555 15.286 1.00 96.12 308 LEU A N 1
ATOM 2394 C CA . LEU A 1 308 ? -1.963 9.379 16.624 1.00 96.12 308 LEU A CA 1
ATOM 2395 C C . LEU A 1 308 ? -1.060 10.553 17.036 1.00 96.12 308 LEU A C 1
ATOM 2397 O O . LEU A 1 308 ? -1.066 10.948 18.199 1.00 96.12 308 LEU A O 1
ATOM 2401 N N . GLY A 1 309 ? -0.324 11.151 16.094 1.00 94.56 309 GLY A N 1
ATOM 2402 C CA . GLY A 1 309 ? 0.506 12.331 16.348 1.00 94.56 309 GLY A CA 1
ATOM 2403 C C . GLY A 1 309 ? -0.301 13.604 16.632 1.00 94.56 309 GLY A C 1
ATOM 2404 O O . GLY A 1 309 ? 0.151 14.463 17.386 1.00 94.56 309 GLY A O 1
ATOM 2405 N N . LYS A 1 310 ? -1.509 13.730 16.064 1.00 95.44 310 LYS A N 1
ATOM 2406 C CA . LYS A 1 310 ? -2.391 14.900 16.249 1.00 95.44 310 LYS A CA 1
ATOM 2407 C C . LYS A 1 310 ? -3.408 14.737 17.385 1.00 95.44 310 LYS A C 1
ATOM 2409 O O . LYS A 1 310 ? -4.002 15.731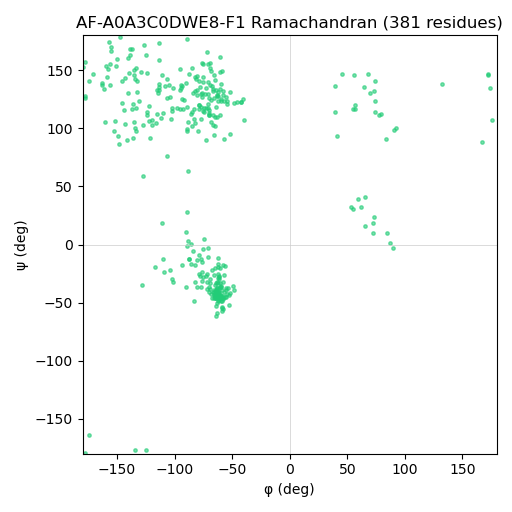 17.808 1.00 95.44 310 LYS A O 1
ATOM 2414 N N . ARG A 1 311 ? -3.675 13.510 17.845 1.00 96.44 311 ARG A N 1
ATOM 2415 C CA . ARG A 1 311 ? -4.764 13.200 18.786 1.00 96.44 311 ARG A CA 1
ATOM 2416 C C . ARG A 1 311 ? -4.320 12.275 19.912 1.00 96.44 311 ARG A C 1
ATOM 2418 O O . ARG A 1 311 ? -4.332 11.060 19.771 1.00 96.44 311 ARG A O 1
ATOM 2425 N N . GLU A 1 312 ? -4.049 12.863 21.075 1.00 96.12 312 GLU A N 1
ATOM 2426 C CA . GLU A 1 312 ? -3.708 12.122 22.301 1.00 96.12 312 GLU A CA 1
ATOM 2427 C C . GLU A 1 312 ? -4.877 11.292 22.866 1.00 96.12 312 GLU A C 1
ATOM 2429 O O . GLU A 1 312 ? -4.667 10.347 23.621 1.00 96.12 312 GLU A O 1
ATOM 2434 N N . ASP A 1 313 ? -6.118 11.642 22.515 1.00 96.25 313 ASP A N 1
ATOM 2435 C CA . ASP A 1 313 ? -7.336 10.927 22.911 1.00 96.25 313 ASP A CA 1
ATOM 2436 C C . ASP A 1 313 ? -7.722 9.788 21.950 1.00 96.25 313 ASP A C 1
ATOM 2438 O O . ASP A 1 313 ? -8.756 9.147 22.147 1.00 96.25 313 ASP A O 1
ATOM 2442 N N . VAL A 1 314 ? -6.911 9.533 20.919 1.00 98.31 314 VAL A N 1
ATOM 2443 C CA . VAL A 1 314 ? -7.072 8.413 19.984 1.00 98.31 314 VAL A CA 1
ATOM 2444 C C . VAL A 1 314 ? -6.006 7.358 20.266 1.00 98.31 314 VAL A C 1
ATOM 2446 O O . VAL A 1 314 ? -4.862 7.666 20.590 1.00 98.31 314 VAL A O 1
ATOM 2449 N N . ARG A 1 315 ? -6.380 6.086 20.139 1.00 98.12 315 ARG A N 1
ATOM 2450 C CA . ARG A 1 315 ? -5.475 4.947 20.319 1.00 98.12 315 ARG A CA 1
ATOM 2451 C C . ARG A 1 315 ? -5.753 3.852 19.301 1.00 98.12 315 ARG A C 1
ATOM 2453 O O . ARG A 1 315 ? -6.862 3.735 18.787 1.00 98.12 315 ARG A O 1
ATOM 2460 N N . VAL A 1 316 ? -4.768 2.984 19.109 1.00 98.38 316 VAL A N 1
ATOM 2461 C CA . VAL A 1 316 ? -4.949 1.717 18.395 1.00 98.38 316 VAL A CA 1
ATOM 2462 C C . VAL A 1 316 ? -5.806 0.777 19.254 1.00 98.38 316 VAL A C 1
ATOM 2464 O O . VAL A 1 316 ? -5.505 0.542 20.430 1.00 98.38 316 VAL A O 1
ATOM 2467 N N . LEU A 1 317 ? -6.900 0.261 18.691 1.00 98.25 317 LEU A N 1
ATOM 2468 C CA . LEU A 1 317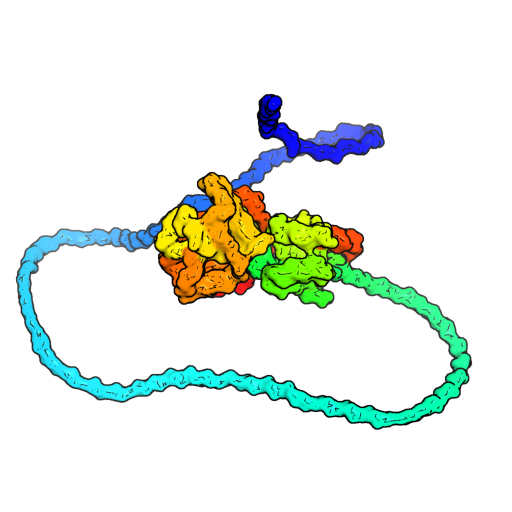 ? -7.697 -0.813 19.288 1.00 98.25 317 LEU A CA 1
ATOM 2469 C C . LEU A 1 317 ? -7.080 -2.180 18.973 1.00 98.25 317 LEU A C 1
ATOM 2471 O O . LEU A 1 317 ? -6.876 -2.986 19.880 1.00 98.25 317 LEU A O 1
ATOM 2475 N N . PHE A 1 318 ? -6.759 -2.399 17.702 1.00 98.06 318 PHE A N 1
ATOM 2476 C CA . PHE A 1 318 ? -5.968 -3.505 17.170 1.00 98.06 318 PHE A CA 1
ATOM 2477 C C . PHE A 1 318 ? -5.341 -3.069 15.840 1.00 98.06 318 PHE A C 1
ATOM 2479 O O . PHE A 1 318 ? -5.738 -2.053 15.265 1.00 98.06 318 PHE A O 1
ATOM 2486 N N . ASP A 1 319 ? -4.377 -3.844 15.358 1.00 98.06 319 ASP A N 1
ATOM 2487 C CA . ASP A 1 319 ? -3.632 -3.581 14.131 1.00 98.06 319 ASP A CA 1
ATOM 2488 C C . ASP A 1 319 ? -3.222 -4.892 13.438 1.00 98.06 319 ASP A C 1
ATOM 2490 O O . ASP A 1 319 ? -3.487 -5.998 13.930 1.00 98.06 319 ASP A O 1
ATOM 2494 N N . SER A 1 320 ? -2.558 -4.769 12.293 1.00 97.56 320 SER A N 1
ATOM 2495 C CA . SER A 1 320 ? -2.092 -5.901 11.496 1.00 97.56 320 SER A CA 1
ATOM 2496 C C . SER A 1 320 ? -1.062 -6.798 12.198 1.00 97.56 320 SER A C 1
ATOM 2498 O O . SER A 1 320 ? -0.896 -7.948 11.791 1.00 97.56 320 SER A O 1
ATOM 2500 N N . THR A 1 321 ? -0.479 -6.400 13.344 1.00 97.69 321 THR A N 1
ATOM 2501 C CA . THR A 1 321 ? 0.381 -7.304 14.144 1.00 97.69 321 THR A CA 1
ATOM 2502 C C . THR A 1 321 ? -0.377 -8.527 14.676 1.00 97.69 321 THR A C 1
ATOM 2504 O O . THR A 1 321 ? 0.229 -9.509 15.113 1.00 97.69 321 THR A O 1
ATOM 2507 N N . LYS A 1 322 ? -1.717 -8.479 14.680 1.00 97.69 322 LYS A N 1
ATOM 2508 C CA . LYS A 1 322 ? -2.588 -9.591 15.090 1.00 97.69 322 LYS A CA 1
ATOM 2509 C C . LYS A 1 322 ? -2.822 -10.624 13.993 1.00 97.69 322 LYS A C 1
ATOM 2511 O O . LYS A 1 322 ? -3.216 -11.741 14.318 1.00 97.69 322 LYS A O 1
ATOM 2516 N N . ILE A 1 323 ? -2.548 -10.272 12.739 1.00 96.81 323 ILE A N 1
ATOM 2517 C CA . ILE A 1 323 ? -2.819 -11.078 11.540 1.00 96.81 323 ILE A CA 1
ATOM 2518 C C . ILE A 1 323 ? -1.544 -11.211 10.686 1.00 96.81 323 ILE A C 1
ATOM 2520 O O . ILE A 1 323 ? -1.497 -10.779 9.533 1.00 96.81 323 ILE A O 1
ATOM 2524 N N . PRO A 1 324 ? -0.460 -11.775 11.254 1.00 95.81 324 PRO A N 1
ATOM 2525 C CA . PRO A 1 324 ? 0.852 -11.753 10.619 1.00 95.81 324 PRO A CA 1
ATOM 2526 C C . PRO A 1 324 ? 0.857 -12.499 9.279 1.00 95.81 324 PRO A C 1
ATOM 2528 O O . PRO A 1 324 ? 0.471 -13.666 9.212 1.00 95.81 324 PRO A O 1
ATOM 2531 N N . ASN A 1 325 ? 1.408 -11.856 8.245 1.00 93.44 325 ASN A N 1
ATOM 2532 C CA . ASN A 1 325 ? 1.510 -12.364 6.868 1.00 93.44 325 ASN A CA 1
ATOM 2533 C C . ASN A 1 325 ? 0.167 -12.571 6.145 1.00 93.44 325 ASN A C 1
ATOM 2535 O O . ASN A 1 325 ? 0.133 -13.269 5.132 1.00 93.44 325 ASN A O 1
ATOM 2539 N N . GLU A 1 326 ? -0.931 -12.002 6.648 1.00 96.75 326 GLU A N 1
ATOM 2540 C CA . GLU A 1 326 ? -2.224 -12.065 5.960 1.00 96.75 326 GLU A CA 1
ATOM 2541 C C . GLU A 1 326 ? -2.423 -10.883 4.994 1.00 96.75 326 GLU A C 1
ATOM 2543 O O . GLU A 1 326 ? -2.944 -11.073 3.894 1.00 96.75 326 GLU A O 1
ATOM 2548 N N . ILE A 1 327 ? -1.938 -9.693 5.365 1.00 96.94 327 ILE A N 1
ATOM 2549 C CA . ILE A 1 327 ? -1.893 -8.507 4.500 1.00 96.94 327 ILE A CA 1
ATOM 2550 C C . ILE A 1 327 ? -0.511 -8.447 3.853 1.00 96.94 327 ILE A C 1
ATOM 2552 O O . ILE A 1 327 ? 0.505 -8.334 4.540 1.00 96.94 327 ILE A O 1
ATOM 2556 N N . ILE A 1 328 ? -0.474 -8.564 2.528 1.00 96.88 328 ILE A N 1
ATOM 2557 C CA . ILE A 1 328 ? 0.758 -8.540 1.743 1.00 96.88 328 ILE A CA 1
ATOM 2558 C C . ILE A 1 328 ? 0.633 -7.444 0.695 1.00 96.88 328 ILE A C 1
ATOM 2560 O O . ILE A 1 328 ? -0.123 -7.569 -0.269 1.00 96.88 328 ILE A O 1
ATOM 2564 N N . ASP A 1 329 ? 1.423 -6.397 0.878 1.00 96.94 329 ASP A N 1
ATOM 2565 C CA . ASP A 1 329 ? 1.630 -5.354 -0.115 1.00 96.94 329 ASP A CA 1
ATOM 2566 C C . ASP A 1 329 ? 2.542 -5.893 -1.213 1.00 96.94 329 ASP A C 1
ATOM 2568 O O . ASP A 1 329 ? 3.504 -6.621 -0.936 1.00 96.94 329 ASP A O 1
ATOM 2572 N N . SER A 1 330 ? 2.255 -5.567 -2.470 1.00 97.75 330 SER A N 1
ATOM 2573 C CA . SER A 1 330 ? 2.980 -6.168 -3.586 1.00 97.75 330 SER A CA 1
ATOM 2574 C C . SER A 1 330 ? 2.981 -5.324 -4.854 1.00 97.75 330 SER A C 1
ATOM 2576 O O . SER A 1 330 ? 2.229 -4.362 -4.976 1.00 97.75 330 SER A O 1
ATOM 2578 N N . VAL A 1 331 ? 3.794 -5.736 -5.827 1.00 98.69 331 VAL A N 1
ATOM 2579 C CA . VAL A 1 331 ? 3.643 -5.352 -7.231 1.00 98.69 331 VAL A CA 1
ATOM 2580 C C . VAL A 1 331 ? 3.046 -6.514 -8.015 1.00 98.69 331 VAL A C 1
ATOM 2582 O O . VAL A 1 331 ? 3.575 -7.634 -8.014 1.00 98.69 331 VAL A O 1
ATOM 2585 N N . VAL A 1 332 ? 1.961 -6.224 -8.730 1.00 98.69 332 VAL A N 1
ATOM 2586 C CA . VAL A 1 332 ? 1.287 -7.157 -9.633 1.00 98.69 332 VAL A CA 1
ATOM 2587 C C . VAL A 1 332 ? 1.406 -6.658 -11.066 1.00 98.69 332 VAL A C 1
ATOM 2589 O O . VAL A 1 332 ? 1.096 -5.506 -11.359 1.00 98.69 332 VAL A O 1
ATOM 2592 N N . VAL A 1 333 ? 1.820 -7.543 -11.973 1.00 98.75 333 VAL A N 1
ATOM 2593 C CA . VAL A 1 333 ? 1.878 -7.280 -13.416 1.00 98.75 333 VAL A CA 1
ATOM 2594 C C . VAL A 1 333 ? 0.733 -8.007 -14.103 1.00 98.75 333 VAL A C 1
ATOM 2596 O O . VAL A 1 333 ? 0.463 -9.174 -13.814 1.00 98.75 333 VAL A O 1
ATOM 2599 N N . ALA A 1 334 ? 0.065 -7.349 -15.046 1.00 98.56 334 ALA A N 1
ATOM 2600 C CA . ALA A 1 334 ? -0.939 -8.006 -15.865 1.00 98.56 334 ALA A CA 1
ATOM 2601 C C . ALA A 1 334 ? -0.297 -9.155 -16.652 1.00 98.56 334 ALA A C 1
ATOM 2603 O O . ALA A 1 334 ? 0.743 -8.981 -17.290 1.00 98.56 334 ALA A O 1
ATOM 2604 N N . LYS A 1 335 ? -0.942 -10.326 -16.674 1.00 98.12 335 LYS A N 1
ATOM 2605 C CA . LYS A 1 335 ? -0.430 -11.497 -17.400 1.00 98.12 335 LYS A CA 1
ATOM 2606 C C . LYS A 1 335 ? -0.162 -11.175 -18.875 1.00 98.12 335 LYS A C 1
ATOM 2608 O O . LYS A 1 335 ? 0.897 -11.504 -19.395 1.00 98.12 335 LYS A O 1
ATOM 2613 N N . ALA A 1 336 ? -1.082 -10.446 -19.507 1.00 97.88 336 ALA A N 1
ATOM 2614 C CA . ALA A 1 336 ? -0.933 -9.997 -20.889 1.00 97.88 336 ALA A CA 1
ATOM 2615 C C . ALA A 1 336 ? 0.284 -9.079 -21.096 1.00 97.88 336 ALA A C 1
ATOM 2617 O O . ALA A 1 336 ? 0.852 -9.070 -22.180 1.00 97.88 336 ALA A O 1
ATOM 2618 N N . SER A 1 337 ? 0.693 -8.308 -20.084 1.00 98.38 337 SER A N 1
ATOM 2619 C CA . SER A 1 337 ? 1.882 -7.455 -20.156 1.00 98.38 337 SER A CA 1
ATOM 2620 C C . SER A 1 337 ? 3.172 -8.260 -20.008 1.00 98.38 337 SER A C 1
ATOM 2622 O O . SER A 1 337 ? 4.124 -7.986 -20.731 1.00 98.38 337 SER A O 1
ATOM 2624 N N . LEU A 1 338 ? 3.190 -9.302 -19.169 1.00 98.12 338 LEU A N 1
ATOM 2625 C CA . LEU A 1 338 ? 4.324 -10.234 -19.085 1.00 98.12 338 LEU A CA 1
ATOM 2626 C C . LEU A 1 338 ? 4.561 -11.000 -20.394 1.00 98.12 338 LEU A C 1
ATOM 2628 O O . LEU A 1 338 ? 5.700 -11.308 -20.727 1.00 98.12 338 LEU A O 1
ATOM 2632 N N . GLU A 1 339 ? 3.497 -11.282 -21.147 1.00 97.88 339 GLU A N 1
ATOM 2633 C CA . GLU A 1 339 ? 3.561 -11.977 -22.440 1.00 97.88 339 GLU A CA 1
ATOM 2634 C C . GLU A 1 339 ? 4.037 -11.074 -23.598 1.00 97.88 339 GLU A C 1
ATOM 2636 O O . GLU A 1 339 ? 4.377 -11.574 -24.674 1.00 97.88 339 GLU A O 1
ATOM 2641 N N . LYS A 1 340 ? 4.094 -9.746 -23.407 1.00 97.62 340 LYS A N 1
ATOM 2642 C CA . LYS A 1 340 ? 4.646 -8.818 -24.408 1.00 97.62 340 LYS A CA 1
ATOM 2643 C C . LYS A 1 340 ? 6.166 -8.973 -24.504 1.00 97.62 340 LYS A C 1
ATOM 2645 O O . LYS A 1 340 ? 6.850 -9.320 -23.542 1.00 97.62 340 LYS A O 1
ATOM 2650 N N . LYS A 1 341 ? 6.730 -8.609 -25.660 1.00 97.44 341 LYS A N 1
ATOM 2651 C CA . LYS A 1 341 ? 8.185 -8.463 -25.827 1.00 97.44 341 LYS A CA 1
ATOM 2652 C C . LYS A 1 341 ? 8.727 -7.498 -24.764 1.00 97.44 341 LYS A C 1
ATOM 2654 O O . LYS A 1 341 ? 8.311 -6.346 -24.725 1.00 97.44 341 LYS A O 1
ATOM 2659 N N . GLY A 1 342 ? 9.660 -7.971 -23.939 1.00 97.94 342 GLY A N 1
ATOM 2660 C CA . GLY A 1 342 ? 10.236 -7.201 -22.832 1.00 97.94 342 GLY A CA 1
ATOM 2661 C C . GLY A 1 342 ? 9.490 -7.323 -21.500 1.00 97.94 342 GLY A C 1
ATOM 2662 O O . GLY A 1 342 ? 9.980 -6.785 -20.520 1.00 97.94 342 GLY A O 1
ATOM 2663 N N . GLY A 1 343 ? 8.367 -8.046 -21.421 1.00 98.44 343 GLY A N 1
ATOM 2664 C CA . GLY A 1 343 ? 7.575 -8.165 -20.189 1.00 98.44 343 GLY A CA 1
ATOM 2665 C C . GLY A 1 343 ? 8.327 -8.835 -19.033 1.00 98.44 343 GLY A C 1
ATOM 2666 O O . GLY A 1 343 ? 8.264 -8.365 -17.900 1.00 98.44 343 GLY A O 1
ATOM 2667 N N . GLU A 1 344 ? 9.100 -9.887 -19.318 1.00 98.44 344 GLU A N 1
ATOM 2668 C CA . GLU A 1 344 ? 9.989 -10.516 -18.327 1.00 98.44 344 GLU A CA 1
ATOM 2669 C C . GLU A 1 344 ? 11.092 -9.551 -17.865 1.00 98.44 344 GLU A C 1
ATOM 2671 O O . GLU A 1 344 ? 11.310 -9.388 -16.668 1.00 98.44 344 GLU A O 1
ATOM 2676 N N . ALA A 1 345 ? 11.731 -8.848 -18.805 1.00 98.69 345 ALA A N 1
ATOM 2677 C CA . ALA A 1 345 ? 12.758 -7.857 -18.493 1.00 98.69 345 ALA A CA 1
ATOM 2678 C C . ALA A 1 345 ? 12.193 -6.682 -17.675 1.00 98.69 345 ALA A C 1
ATOM 2680 O O . ALA A 1 345 ? 12.847 -6.228 -16.744 1.00 98.69 345 ALA A O 1
ATOM 2681 N N . PHE A 1 346 ? 10.960 -6.250 -17.953 1.00 98.75 346 PHE A N 1
ATOM 2682 C CA . PHE A 1 346 ? 10.234 -5.260 -17.158 1.00 98.75 346 PHE A CA 1
ATOM 2683 C C . PHE A 1 346 ? 10.004 -5.740 -15.723 1.00 98.75 346 PHE A C 1
ATOM 2685 O O . PHE A 1 346 ? 10.320 -5.017 -14.782 1.00 98.75 346 PHE A O 1
ATOM 2692 N N . ALA A 1 347 ? 9.526 -6.973 -15.533 1.00 98.75 347 ALA A N 1
ATOM 2693 C CA . ALA A 1 347 ? 9.351 -7.533 -14.194 1.00 98.75 347 ALA A CA 1
ATOM 2694 C C . ALA A 1 347 ? 10.680 -7.589 -13.422 1.00 98.75 347 ALA A C 1
ATOM 2696 O O . ALA A 1 347 ? 10.737 -7.189 -12.258 1.00 98.75 347 ALA A O 1
ATOM 2697 N N . CYS A 1 348 ? 11.762 -8.025 -14.072 1.00 98.75 348 CYS A N 1
ATOM 2698 C CA . CYS A 1 348 ? 13.092 -8.036 -13.468 1.00 98.75 348 CYS A CA 1
ATOM 2699 C C . CYS A 1 348 ? 13.607 -6.628 -13.139 1.00 98.75 348 CYS A C 1
ATOM 2701 O O . CYS A 1 348 ? 14.170 -6.436 -12.063 1.00 98.75 348 CYS A O 1
ATOM 2703 N N . ALA A 1 349 ? 13.383 -5.650 -14.017 1.00 98.75 349 ALA A N 1
ATOM 2704 C CA . ALA A 1 349 ? 13.779 -4.262 -13.807 1.00 98.75 349 ALA A CA 1
ATOM 2705 C C . ALA A 1 349 ? 13.051 -3.635 -12.609 1.00 98.75 349 ALA A C 1
ATOM 2707 O O . ALA A 1 349 ? 13.689 -3.023 -11.757 1.00 98.75 349 ALA A O 1
ATOM 2708 N N . VAL A 1 350 ? 11.740 -3.863 -12.476 1.00 98.75 350 VAL A N 1
ATOM 2709 C CA . VAL A 1 350 ? 10.951 -3.414 -11.315 1.00 98.75 350 VAL A CA 1
ATOM 2710 C C . VAL A 1 350 ? 11.462 -4.044 -10.014 1.00 98.75 350 VAL A C 1
ATOM 2712 O O . VAL A 1 350 ? 11.644 -3.346 -9.015 1.00 98.75 350 VAL A O 1
ATOM 2715 N N . ILE A 1 351 ? 11.741 -5.352 -10.018 1.00 98.75 351 ILE A N 1
ATOM 2716 C CA . ILE A 1 351 ? 12.308 -6.054 -8.855 1.00 98.75 351 ILE A CA 1
ATOM 2717 C C . ILE A 1 351 ? 13.687 -5.488 -8.492 1.00 98.75 351 ILE A C 1
ATOM 2719 O O . ILE A 1 351 ? 13.977 -5.268 -7.315 1.00 98.75 351 ILE A O 1
ATOM 2723 N N . GLU A 1 352 ? 14.543 -5.239 -9.483 1.00 98.62 352 GLU A N 1
ATOM 2724 C CA . GLU A 1 352 ? 15.872 -4.677 -9.259 1.00 98.62 352 GLU A CA 1
ATOM 2725 C C . GLU A 1 352 ? 15.800 -3.257 -8.698 1.00 98.62 352 GLU A C 1
ATOM 2727 O O . GLU A 1 352 ? 16.452 -2.990 -7.692 1.00 98.62 352 GLU A O 1
ATOM 2732 N N . ALA A 1 353 ? 14.961 -2.385 -9.265 1.00 98.38 353 ALA A N 1
ATOM 2733 C CA . ALA A 1 353 ? 14.763 -1.025 -8.768 1.00 98.38 353 ALA A CA 1
ATOM 2734 C C . ALA A 1 353 ? 14.364 -1.016 -7.283 1.00 98.38 353 ALA A C 1
ATOM 2736 O O . ALA A 1 353 ? 14.960 -0.293 -6.482 1.00 98.38 353 ALA A O 1
ATOM 2737 N N . TYR A 1 354 ? 13.427 -1.887 -6.890 1.00 98.44 354 TYR A N 1
ATOM 2738 C CA . TYR A 1 354 ? 13.041 -2.044 -5.488 1.00 98.44 354 TYR A CA 1
ATOM 2739 C C . TYR A 1 354 ? 14.228 -2.458 -4.608 1.00 98.44 354 TYR A C 1
ATOM 2741 O O . TYR A 1 354 ? 14.472 -1.862 -3.554 1.00 98.44 354 TYR A O 1
ATOM 2749 N N . TYR A 1 355 ? 14.999 -3.468 -5.019 1.00 98.06 355 TYR A N 1
ATOM 2750 C CA . TYR A 1 355 ? 16.121 -3.945 -4.213 1.00 98.06 355 TYR A CA 1
ATOM 2751 C C . TYR A 1 355 ? 17.327 -2.997 -4.198 1.00 98.06 355 TYR A C 1
ATOM 2753 O O . TYR A 1 355 ? 18.050 -2.996 -3.204 1.00 98.06 355 TYR A O 1
ATOM 2761 N N . GLU A 1 356 ? 17.548 -2.172 -5.221 1.00 97.94 356 GLU A N 1
ATOM 2762 C CA . GLU A 1 356 ? 18.592 -1.136 -5.203 1.00 97.94 356 GLU A CA 1
ATOM 2763 C C . GLU A 1 356 ? 18.308 -0.062 -4.146 1.00 97.94 356 GLU A C 1
ATOM 2765 O O . GLU A 1 356 ? 19.188 0.270 -3.348 1.00 97.94 356 GLU A O 1
ATOM 2770 N N . VAL A 1 357 ? 17.059 0.398 -4.031 1.00 96.81 357 VAL A N 1
ATOM 2771 C CA . VAL A 1 357 ? 16.673 1.321 -2.950 1.00 96.81 357 VAL A CA 1
ATOM 2772 C C . VAL A 1 357 ? 16.778 0.641 -1.580 1.00 96.81 357 VAL A C 1
ATOM 2774 O O . VAL A 1 357 ? 17.287 1.231 -0.628 1.00 96.81 357 VAL A O 1
ATOM 2777 N N . ASN A 1 358 ? 16.397 -0.636 -1.463 1.00 96.00 358 ASN A N 1
ATOM 2778 C CA . ASN A 1 358 ? 16.579 -1.382 -0.212 1.00 96.00 358 ASN A CA 1
ATOM 2779 C C . ASN A 1 358 ? 18.057 -1.575 0.168 1.00 96.00 358 ASN A C 1
ATOM 2781 O O . ASN A 1 358 ? 18.392 -1.570 1.353 1.00 96.00 358 ASN A O 1
ATOM 2785 N N . LYS A 1 359 ? 18.965 -1.714 -0.806 1.00 97.06 359 LYS A N 1
ATOM 2786 C CA . LYS A 1 359 ? 20.411 -1.713 -0.540 1.00 97.06 359 LYS A CA 1
ATOM 2787 C C . LYS A 1 359 ? 20.862 -0.364 0.014 1.00 97.06 359 LYS A C 1
ATOM 2789 O O . LYS A 1 359 ? 21.637 -0.355 0.967 1.00 97.06 359 LYS A O 1
ATOM 2794 N N . ALA A 1 360 ? 20.355 0.748 -0.521 1.00 95.44 360 ALA A N 1
ATOM 2795 C CA . ALA A 1 360 ? 20.640 2.082 0.008 1.00 95.44 360 ALA A CA 1
ATOM 2796 C C . ALA A 1 360 ? 20.103 2.270 1.441 1.00 95.44 360 ALA A C 1
ATOM 2798 O O . ALA A 1 360 ? 20.815 2.795 2.292 1.00 95.44 360 ALA A O 1
ATOM 2799 N N . LEU A 1 361 ? 18.914 1.738 1.754 1.00 93.75 361 LEU A N 1
ATOM 2800 C CA . LEU A 1 361 ? 18.391 1.686 3.129 1.00 93.75 361 LEU A CA 1
ATOM 2801 C C . LEU A 1 361 ? 19.265 0.840 4.070 1.00 93.75 361 LEU A C 1
ATOM 2803 O O . LEU A 1 361 ? 19.462 1.175 5.243 1.00 93.75 361 LEU A O 1
ATOM 2807 N N . ALA A 1 362 ? 19.784 -0.288 3.585 1.00 95.31 362 ALA A N 1
ATOM 2808 C CA . ALA A 1 362 ? 20.633 -1.170 4.377 1.00 95.31 362 ALA A CA 1
ATOM 2809 C C . ALA A 1 362 ? 22.029 -0.571 4.623 1.00 95.31 362 ALA A C 1
ATOM 2811 O O . ALA A 1 362 ? 22.600 -0.793 5.697 1.00 95.31 362 ALA A O 1
ATOM 2812 N N . ASP A 1 363 ? 22.554 0.206 3.675 1.00 96.44 363 ASP A N 1
ATOM 2813 C CA . ASP A 1 363 ? 23.842 0.893 3.765 1.00 96.44 363 ASP A CA 1
ATOM 2814 C C . ASP A 1 363 ? 23.795 2.036 4.788 1.00 96.44 363 ASP A C 1
ATOM 2816 O O . ASP A 1 363 ? 23.110 3.036 4.610 1.00 96.44 363 ASP A O 1
ATOM 2820 N N . THR A 1 364 ? 24.582 1.924 5.859 1.00 95.75 364 THR A N 1
ATOM 2821 C CA . THR A 1 364 ? 24.652 2.939 6.921 1.00 95.75 364 THR A CA 1
ATOM 2822 C C . THR A 1 364 ? 25.027 4.336 6.432 1.00 95.75 364 THR A C 1
ATOM 2824 O O . THR A 1 364 ? 24.667 5.299 7.095 1.00 95.75 364 THR A O 1
ATOM 2827 N N . ALA A 1 365 ? 25.748 4.461 5.313 1.00 96.19 365 ALA A N 1
ATOM 2828 C CA . ALA A 1 365 ? 26.131 5.763 4.770 1.00 96.19 365 ALA A CA 1
ATOM 2829 C C . ALA A 1 365 ? 24.983 6.466 4.029 1.00 96.19 365 ALA A C 1
ATOM 2831 O O . ALA A 1 365 ? 24.974 7.691 3.965 1.00 96.19 365 ALA A O 1
ATOM 2832 N N . LYS A 1 366 ? 24.030 5.703 3.480 1.00 94.06 366 LYS A N 1
ATOM 2833 C CA . LYS A 1 366 ? 22.903 6.211 2.677 1.00 94.06 366 LYS A CA 1
ATOM 2834 C C . LYS A 1 366 ? 21.552 6.086 3.376 1.00 94.06 366 LYS A C 1
ATOM 2836 O O . LYS A 1 366 ? 20.571 6.666 2.919 1.00 94.06 366 LYS A O 1
ATOM 2841 N N . ARG A 1 367 ? 21.491 5.324 4.471 1.00 94.44 367 ARG A N 1
ATOM 2842 C CA . ARG A 1 367 ? 20.254 4.968 5.167 1.00 94.44 367 ARG A CA 1
ATOM 2843 C C . ARG A 1 367 ? 19.413 6.181 5.526 1.00 94.44 367 ARG A C 1
ATOM 2845 O O . ARG A 1 367 ? 18.235 6.184 5.203 1.00 94.44 367 ARG A O 1
ATOM 2852 N N . ASP A 1 368 ? 20.004 7.172 6.186 1.00 92.81 368 ASP A N 1
ATOM 2853 C CA . ASP A 1 368 ? 19.250 8.318 6.701 1.00 92.81 368 ASP A CA 1
ATOM 2854 C C . ASP A 1 368 ? 18.673 9.153 5.551 1.00 92.81 368 ASP A C 1
ATOM 2856 O O . ASP A 1 368 ? 17.483 9.442 5.548 1.00 92.81 368 ASP A O 1
ATOM 2860 N N . GLU A 1 369 ? 19.478 9.441 4.523 1.00 92.44 369 GLU A N 1
ATOM 2861 C CA . GLU A 1 369 ? 19.021 10.116 3.300 1.00 92.44 369 GLU A CA 1
ATOM 2862 C C . GLU A 1 369 ? 17.897 9.333 2.608 1.00 92.44 369 GLU A C 1
ATOM 2864 O O . GLU A 1 369 ? 16.882 9.906 2.226 1.00 92.44 369 GLU A O 1
ATOM 2869 N N . THR A 1 370 ? 18.039 8.009 2.501 1.00 91.88 370 THR A N 1
ATOM 2870 C CA . THR A 1 370 ? 17.034 7.158 1.849 1.00 91.88 370 THR A CA 1
ATOM 2871 C C . THR A 1 370 ? 15.740 7.082 2.668 1.00 91.88 370 THR A C 1
ATOM 2873 O O . THR A 1 370 ? 14.652 7.088 2.100 1.00 91.88 370 THR A O 1
ATOM 2876 N N . LEU A 1 371 ? 15.829 7.036 4.000 1.00 89.88 371 LEU A N 1
ATOM 2877 C CA . LEU A 1 371 ? 14.663 7.068 4.886 1.00 89.88 371 LEU A CA 1
ATOM 2878 C C . LEU A 1 371 ? 13.944 8.416 4.826 1.00 89.88 371 LEU A C 1
ATOM 2880 O O . LEU A 1 371 ? 12.718 8.424 4.794 1.00 89.88 371 LEU A O 1
ATOM 2884 N N . ILE A 1 372 ? 14.685 9.528 4.772 1.00 89.50 372 ILE A N 1
ATOM 2885 C CA . ILE A 1 372 ? 14.118 10.871 4.586 1.00 89.50 372 ILE A CA 1
ATOM 2886 C C . ILE A 1 372 ? 13.403 10.945 3.239 1.00 89.50 372 ILE A C 1
ATOM 2888 O O . ILE A 1 372 ? 12.238 11.316 3.199 1.00 89.50 372 ILE A O 1
ATOM 2892 N N . ALA A 1 373 ? 14.049 10.502 2.159 1.00 89.75 373 ALA A N 1
ATOM 2893 C CA . ALA A 1 373 ? 13.467 10.460 0.821 1.00 89.75 373 ALA A CA 1
ATOM 2894 C C . ALA A 1 373 ? 12.159 9.651 0.763 1.00 89.75 373 ALA A C 1
ATOM 2896 O O . ALA A 1 373 ? 11.170 10.097 0.183 1.00 89.75 373 ALA A O 1
ATOM 2897 N N . ILE A 1 374 ? 12.134 8.465 1.386 1.00 88.56 374 ILE A N 1
ATOM 2898 C CA . ILE A 1 374 ? 10.906 7.666 1.505 1.00 88.56 374 ILE A CA 1
ATOM 2899 C C . ILE A 1 374 ? 9.876 8.415 2.346 1.00 88.56 374 ILE A C 1
ATOM 2901 O O . ILE A 1 374 ? 8.716 8.471 1.956 1.00 88.56 374 ILE A O 1
ATOM 2905 N N . GLY A 1 375 ? 10.300 8.997 3.469 1.00 85.12 375 GLY A N 1
ATOM 2906 C CA . GLY A 1 375 ? 9.465 9.756 4.390 1.00 85.12 375 GLY A CA 1
ATOM 2907 C C . GLY A 1 375 ? 8.780 10.950 3.732 1.00 85.12 375 GLY A C 1
ATOM 2908 O O . GLY A 1 375 ? 7.577 11.093 3.897 1.00 85.12 375 GLY A O 1
ATOM 2909 N N . GLU A 1 376 ? 9.493 11.753 2.942 1.00 84.44 376 GLU A N 1
ATOM 2910 C CA . GLU A 1 376 ? 8.950 12.903 2.200 1.00 84.44 376 GLU A CA 1
ATOM 2911 C C . GLU A 1 376 ? 7.887 12.490 1.174 1.00 84.44 376 GLU A C 1
ATOM 2913 O O . GLU A 1 376 ? 6.921 13.215 0.956 1.00 84.44 376 GLU A O 1
ATOM 2918 N N . LYS A 1 377 ? 8.044 11.299 0.587 1.00 77.06 377 LYS A N 1
ATOM 2919 C CA . LYS A 1 377 ? 7.104 10.659 -0.348 1.00 77.06 377 LYS A CA 1
ATOM 2920 C C . LYS A 1 377 ? 5.995 9.848 0.338 1.00 77.06 377 LYS A C 1
ATOM 2922 O O . LYS A 1 377 ? 5.243 9.151 -0.337 1.00 77.06 377 LYS A O 1
ATOM 2927 N N . PHE A 1 378 ? 5.971 9.807 1.665 1.00 71.69 378 PHE A N 1
ATOM 2928 C CA . PHE A 1 378 ? 5.084 8.937 2.440 1.00 71.69 378 PHE A CA 1
ATOM 2929 C C . PHE A 1 378 ? 4.292 9.703 3.498 1.00 71.69 378 PHE A C 1
ATOM 2931 O O . PHE A 1 378 ? 3.173 9.322 3.811 1.00 71.69 378 PHE A O 1
ATOM 2938 N N . SER A 1 379 ? 4.863 10.739 4.114 1.00 70.06 379 SER A N 1
ATOM 2939 C CA . SER A 1 379 ? 4.235 11.455 5.219 1.00 70.06 379 SER A CA 1
ATOM 2940 C C . SER A 1 379 ? 4.813 12.857 5.398 1.00 70.06 379 SER A C 1
ATOM 2942 O O . SER A 1 379 ? 6.022 13.063 5.351 1.00 70.06 379 SER A O 1
ATOM 2944 N N . ASN A 1 380 ? 3.965 13.814 5.768 1.00 65.50 380 ASN A N 1
ATOM 2945 C CA . ASN A 1 380 ? 4.400 15.165 6.145 1.00 65.50 380 ASN A CA 1
ATOM 2946 C C . ASN A 1 380 ? 4.716 15.286 7.647 1.00 65.50 380 ASN A C 1
ATOM 2948 O O . ASN A 1 380 ? 4.547 16.345 8.253 1.00 65.50 380 ASN A O 1
ATOM 2952 N N . LEU A 1 381 ? 5.122 14.183 8.280 1.00 59.50 381 LEU A N 1
ATOM 2953 C CA . LEU A 1 381 ? 5.268 14.088 9.733 1.00 59.50 381 LEU A CA 1
ATOM 2954 C C . LEU A 1 381 ? 6.555 14.726 10.281 1.00 59.50 381 LEU A C 1
ATOM 2956 O O . LEU A 1 381 ? 6.676 14.860 11.497 1.00 59.50 381 LEU A O 1
ATOM 2960 N N . GLY A 1 382 ? 7.489 15.136 9.413 1.00 56.56 382 GLY A N 1
ATOM 2961 C CA . GLY A 1 382 ? 8.783 15.700 9.821 1.00 56.56 382 GLY A CA 1
ATOM 2962 C C . GLY A 1 382 ? 9.609 14.729 10.673 1.00 56.56 382 GLY A C 1
ATOM 2963 O O . GLY A 1 382 ? 10.182 15.152 11.679 1.00 56.56 382 GLY A O 1
ATOM 2964 N N . LEU A 1 383 ? 9.564 13.438 10.316 1.00 50.66 383 LEU A N 1
ATOM 2965 C CA . LEU A 1 383 ? 10.184 12.321 11.041 1.00 50.66 383 LEU A CA 1
ATOM 2966 C C . LEU A 1 383 ? 11.702 12.262 10.890 1.00 50.66 383 LEU A C 1
ATOM 2968 O O . LEU A 1 383 ? 12.202 12.614 9.800 1.00 50.66 383 LEU A O 1
#

Mean predicted aligned error: 17.01 Å

Foldseek 3Di:
DDDDDDDDDDDDDDDDDDDDDDDDDDDDDDDDDDDDDDPDDDDDDDDDDDDDDDDDDDDDDDDDDDDDDDDDDDDDDDDDDDDDDDDDDPDDDDDDDDDDDDDDDDDDDDDDDDDDDDDDDDDDPDPPDPPVPQAEFEEEEEFDLQGCLLVLLCVVQVFPQPPPDGGPLCVVLSHHYHYHYDHDVVQLVCVLVVVGQKYWFKPQSVVVSCVPFNKDFLWFRDQWQQQKFKKAFQVDDAPVSQQVAEEEDAPSGPQVCFVCVVCVVVVHHPVRHHYDYDYQVVLLVCLLVPPVRSRIYIHGPPSVVVSVVSDVRMDTNDGCNVVGSPITTTMIGGPVQCVDDSNVSVSVSVVVSSVVLVVLCVDPVRNVVSSVSSPVSGHPPVD

Solvent-accessible surface area (backbone atoms only — not comparable to full-atom values): 24066 Å² total; per-residue (Å²): 134,86,89,83,87,79,88,78,82,92,80,88,92,86,82,84,94,80,87,84,84,86,85,81,89,84,82,92,76,92,76,84,87,78,82,87,76,79,84,74,79,86,75,82,83,83,84,86,78,92,73,87,80,80,86,79,82,89,76,87,83,87,91,80,88,84,86,82,85,88,77,88,79,91,77,92,86,89,86,89,83,89,82,90,82,84,86,82,80,87,75,88,82,84,85,83,84,86,86,81,88,85,88,82,87,83,88,87,79,87,82,89,86,91,81,90,79,92,78,94,75,90,72,75,78,70,80,70,76,80,75,79,76,64,41,72,45,30,39,23,32,33,69,25,82,63,49,17,41,58,61,39,21,31,77,73,50,44,30,30,37,52,75,90,42,71,17,62,43,24,61,73,49,55,27,30,47,24,59,42,81,43,58,62,70,59,30,54,50,36,35,52,72,61,78,27,38,21,30,56,44,39,66,69,48,49,57,66,39,39,77,84,43,57,62,42,80,79,41,82,56,43,44,40,82,51,42,38,33,34,37,27,33,72,88,52,83,51,78,74,61,40,50,90,37,56,33,30,14,35,63,90,30,68,32,40,49,59,50,47,53,52,33,49,78,68,75,42,62,63,91,63,47,42,76,39,76,32,58,41,68,59,41,33,51,38,33,66,69,64,40,85,75,46,47,27,33,23,31,40,51,46,46,47,58,53,34,51,74,75,27,89,60,42,44,76,76,49,41,26,66,80,46,72,70,72,50,36,34,24,37,33,33,31,48,73,42,48,72,38,83,52,21,61,39,42,54,52,33,55,53,46,42,50,50,53,49,49,49,37,49,68,34,82,91,37,19,65,64,44,49,45,51,34,36,69,50,38,42,94,74,84,124